Protein AF-A0A2S9XU46-F1 (afdb_monomer_lite)

Radius of gyration: 24.72 Å; chains: 1; bounding box: 66×68×88 Å

Foldseek 3Di:
DDDDDDDDDDDDDDDDDDDDDDDDDPDDDFDKDQDDDDDDDDDDDDDPDFFRIWTDDPQEIETEGPDDPVLFQPVLVVLLVVLLVVLLVVQVHDRHYAYEYEYLALPRPPNPDDSPDQWDDDPRYTYHLKTPQQLRSNLRNNDDAFELLLNLLRSLLRGPLVVFDFADDALQVQLVCCQVPVHGDPNRSNVSVLVNQCCCQPPNPVLSVQNGNFDSNHQVSVQVSCCVSPVDGSVRVRVVSVVPDRPTSNFAADDCQLVPVPQEDADQKDKWWFASVDPQWGISRQQKIKHKDKYWDAAWFFWWKQWDKPDKAAQKKKKKFFSDHDRRTGPDIAMDTGMNDPVRRGPRRDGGDDTGMIMIMIMGNHCVPPDNTIMTMIGTDGDD

pLDDT: mean 73.8, std 20.38, range [23.34, 98.06]

Structure (mmCIF, N/CA/C/O backbone):
data_AF-A0A2S9XU46-F1
#
_entry.id   AF-A0A2S9XU46-F1
#
loop_
_atom_site.group_PDB
_atom_site.id
_atom_site.type_symbol
_atom_site.label_atom_id
_atom_site.label_alt_id
_atom_site.label_comp_id
_atom_site.label_asym_id
_atom_site.label_entity_id
_atom_site.label_seq_id
_atom_site.pdbx_PDB_ins_code
_atom_site.Cartn_x
_atom_site.Cartn_y
_atom_site.Cartn_z
_atom_site.occupancy
_atom_site.B_iso_or_equiv
_atom_site.auth_seq_id
_atom_site.auth_comp_id
_atom_site.auth_asym_id
_atom_site.auth_atom_id
_atom_site.pdbx_PDB_model_num
ATOM 1 N N . MET A 1 1 ? -36.834 13.374 -61.419 1.00 36.59 1 MET A N 1
ATOM 2 C CA . MET A 1 1 ? -37.116 14.805 -61.167 1.00 36.59 1 MET A CA 1
ATOM 3 C C . MET A 1 1 ? -36.390 15.146 -59.870 1.00 36.59 1 MET A C 1
ATOM 5 O O . MET A 1 1 ? -36.784 14.628 -58.843 1.00 36.59 1 MET A O 1
ATOM 9 N N . ALA A 1 2 ? -35.123 15.558 -59.926 1.00 26.48 2 ALA A N 1
ATOM 10 C CA . ALA A 1 2 ? -34.622 16.916 -60.190 1.00 26.48 2 ALA A CA 1
ATOM 11 C C . ALA A 1 2 ? -34.860 17.885 -59.010 1.00 26.48 2 ALA A C 1
ATOM 13 O O . ALA A 1 2 ? -36.008 18.159 -58.683 1.00 26.48 2 ALA A O 1
ATOM 14 N N . GLY A 1 3 ? -33.764 18.419 -58.442 1.00 25.84 3 GLY A N 1
ATOM 15 C CA . GLY A 1 3 ? -33.739 19.556 -57.503 1.00 25.84 3 GLY A CA 1
ATOM 16 C C . GLY A 1 3 ? -32.794 19.351 -56.304 1.00 25.84 3 GLY A C 1
ATOM 17 O O . GLY A 1 3 ? -33.254 18.960 -55.245 1.00 25.84 3 GLY A O 1
ATOM 18 N N . ASN A 1 4 ? -31.467 19.352 -56.481 1.00 26.59 4 ASN A N 1
ATOM 19 C CA . ASN A 1 4 ? -30.538 20.500 -56.387 1.00 26.59 4 ASN A CA 1
ATOM 20 C C . ASN A 1 4 ? -30.363 21.117 -54.984 1.00 26.59 4 ASN A C 1
ATOM 22 O O . ASN A 1 4 ? -31.161 21.954 -54.578 1.00 26.59 4 ASN A O 1
ATOM 26 N N . LEU A 1 5 ? -29.207 20.860 -54.359 1.00 25.11 5 LEU A N 1
ATOM 27 C CA . LEU A 1 5 ? -28.491 21.841 -53.536 1.00 25.11 5 LEU A CA 1
ATOM 28 C C . LEU A 1 5 ? -26.990 21.769 -53.863 1.00 25.11 5 LEU A C 1
ATOM 30 O O . LEU A 1 5 ? -26.415 20.694 -54.020 1.00 25.11 5 LEU A O 1
ATOM 34 N N . LYS A 1 6 ? -26.413 22.953 -54.086 1.00 27.27 6 LYS A N 1
ATOM 35 C CA . LYS A 1 6 ? -25.076 23.213 -54.633 1.00 27.27 6 LYS A CA 1
ATOM 36 C C . LYS A 1 6 ? -23.974 22.969 -53.598 1.00 27.27 6 LYS A C 1
ATOM 38 O O . LYS A 1 6 ? -24.076 23.435 -52.471 1.00 27.27 6 LYS A O 1
ATOM 43 N N . TYR A 1 7 ? -22.882 22.365 -54.060 1.00 23.91 7 TYR A N 1
ATOM 44 C CA . TYR A 1 7 ? -21.555 22.414 -53.443 1.00 23.91 7 TYR A CA 1
ATOM 45 C C . TYR A 1 7 ? -20.844 23.742 -53.758 1.00 23.91 7 TYR A C 1
ATOM 47 O O . TYR A 1 7 ? -20.928 24.232 -54.887 1.00 23.91 7 TYR A O 1
ATOM 55 N N . GLN A 1 8 ? -20.043 24.243 -52.814 1.00 24.00 8 GLN A N 1
ATOM 56 C CA . GLN A 1 8 ? -18.808 24.976 -53.112 1.00 24.00 8 GLN A CA 1
ATOM 57 C C . GLN A 1 8 ? -17.628 24.278 -52.417 1.00 24.00 8 GLN A C 1
ATOM 59 O O . GLN A 1 8 ? -17.691 23.944 -51.239 1.00 24.00 8 GLN A O 1
ATOM 64 N N . TRP A 1 9 ? -16.596 24.013 -53.219 1.00 24.52 9 TRP A N 1
ATOM 65 C CA . TRP A 1 9 ? -15.329 23.337 -52.919 1.00 24.52 9 TRP A CA 1
ATOM 66 C C . TRP A 1 9 ? -14.316 24.365 -52.386 1.00 24.52 9 TRP A C 1
ATOM 68 O O . TRP A 1 9 ? -14.247 25.457 -52.940 1.00 24.52 9 TRP A O 1
ATOM 78 N N . GLY A 1 10 ? -13.573 24.118 -51.301 1.00 25.59 10 GLY A N 1
ATOM 79 C CA . GLY A 1 10 ? -12.324 23.330 -51.225 1.00 25.59 10 GLY A CA 1
ATOM 80 C C . GLY A 1 10 ? -11.185 24.226 -50.662 1.00 25.59 10 GLY A C 1
ATOM 81 O O . GLY A 1 10 ? -11.444 25.419 -50.509 1.00 25.59 10 GLY A O 1
ATOM 82 N N . PRO A 1 11 ? -9.942 23.746 -50.403 1.00 30.45 11 PRO A N 1
ATOM 83 C CA . PRO A 1 11 ? -9.402 22.426 -50.746 1.00 30.45 11 PRO A CA 1
ATOM 84 C C . PRO A 1 11 ? -8.583 21.691 -49.636 1.00 30.45 11 PRO A C 1
ATOM 86 O O . PRO A 1 11 ? -7.907 22.314 -48.832 1.00 30.45 11 PRO A O 1
ATOM 89 N N . LYS A 1 12 ? -8.616 20.343 -49.713 1.00 26.92 12 LYS A N 1
ATOM 90 C CA . LYS A 1 12 ? -7.489 19.362 -49.726 1.00 26.92 12 LYS A CA 1
ATOM 91 C C . LYS A 1 12 ? -6.469 19.369 -48.561 1.00 26.92 12 LYS A C 1
ATOM 93 O O . LYS A 1 12 ? -5.875 20.392 -48.283 1.00 26.92 12 LYS A O 1
ATOM 98 N N . THR A 1 13 ? -6.115 18.262 -47.900 1.00 28.20 13 THR A N 1
ATOM 99 C CA . THR A 1 13 ? -6.152 16.817 -48.222 1.00 28.20 13 THR A CA 1
ATOM 100 C C . THR A 1 13 ? -5.952 16.014 -46.929 1.00 28.20 13 THR A C 1
ATOM 102 O O . THR A 1 13 ? -4.991 16.268 -46.209 1.00 28.20 13 THR A O 1
ATOM 105 N N . PHE A 1 14 ? -6.798 15.014 -46.678 1.00 27.95 14 PHE A N 1
ATOM 106 C CA . PHE A 1 14 ? -6.642 14.025 -45.608 1.00 27.95 14 PHE A CA 1
ATOM 107 C C . PHE A 1 14 ? -6.916 12.638 -46.220 1.00 27.95 14 PHE A C 1
ATOM 109 O O . PHE A 1 14 ? -7.897 12.489 -46.947 1.00 27.95 14 PHE A O 1
ATOM 116 N N . TRP A 1 15 ? -6.030 11.683 -45.915 1.00 26.28 15 TRP A N 1
ATOM 117 C CA . TRP A 1 15 ? -6.045 10.238 -46.211 1.00 26.28 15 TRP A CA 1
ATOM 118 C C . TRP A 1 15 ? -5.727 9.736 -47.624 1.00 26.28 15 TRP A C 1
ATOM 120 O O . TRP A 1 15 ? -6.532 9.853 -48.540 1.00 26.28 15 TRP A O 1
ATOM 130 N N . GLU A 1 16 ? -4.616 8.997 -47.729 1.00 25.64 16 GLU A N 1
ATOM 131 C CA . GLU A 1 16 ? -4.611 7.680 -48.378 1.00 25.64 16 GLU A CA 1
ATOM 132 C C . GLU A 1 16 ? -3.418 6.817 -47.912 1.00 25.64 16 GLU A C 1
ATOM 134 O O . GLU A 1 16 ? -2.307 7.318 -47.748 1.00 25.64 16 GLU A O 1
ATOM 139 N N . ARG A 1 17 ? -3.681 5.504 -47.781 1.00 27.19 17 ARG A N 1
ATOM 140 C CA . ARG A 1 17 ? -2.883 4.394 -47.199 1.00 27.19 17 ARG A CA 1
ATOM 141 C C . ARG A 1 17 ? -2.917 4.410 -45.669 1.00 27.19 17 ARG A C 1
ATOM 143 O O . ARG A 1 17 ? -2.504 5.375 -45.054 1.00 27.19 17 ARG A O 1
ATOM 150 N N . TRP A 1 18 ? -3.465 3.400 -45.002 1.00 25.92 18 TRP A N 1
ATOM 151 C CA . TRP A 1 18 ? -2.961 2.026 -44.960 1.00 25.92 18 TRP A CA 1
ATOM 152 C C . TRP A 1 18 ? -4.101 1.000 -44.816 1.00 25.92 18 TRP A C 1
ATOM 154 O O . TRP A 1 18 ? -5.039 1.216 -44.055 1.00 25.92 18 TRP A O 1
ATOM 164 N N . ASP A 1 19 ? -3.982 -0.140 -45.504 1.00 26.59 19 ASP A N 1
ATOM 165 C CA . ASP A 1 19 ? -4.809 -1.335 -45.296 1.00 26.59 19 ASP A CA 1
ATOM 166 C C . ASP A 1 19 ? -3.888 -2.536 -44.980 1.00 26.59 19 ASP A C 1
ATOM 168 O O . ASP A 1 19 ? -2.928 -2.791 -45.707 1.00 26.59 19 ASP A O 1
ATOM 172 N N . ARG A 1 20 ? -4.232 -3.242 -43.890 1.00 26.94 20 ARG A N 1
ATOM 173 C CA . ARG A 1 20 ? -3.882 -4.618 -43.451 1.00 26.94 20 ARG A CA 1
ATOM 174 C C . ARG A 1 20 ? -2.413 -5.075 -43.356 1.00 26.94 20 ARG A C 1
ATOM 176 O O . ARG A 1 20 ? -1.808 -5.430 -44.365 1.00 26.94 20 ARG A O 1
ATOM 183 N N . ARG A 1 21 ? -1.992 -5.420 -42.123 1.00 24.91 21 ARG A N 1
ATOM 184 C CA . ARG A 1 21 ? -1.874 -6.817 -41.608 1.00 24.91 21 ARG A CA 1
ATOM 185 C C . ARG A 1 21 ? -1.298 -6.875 -40.172 1.00 24.91 21 ARG A C 1
ATOM 187 O O . ARG A 1 21 ? -0.192 -6.402 -39.980 1.00 24.91 21 ARG A O 1
ATOM 194 N N . LEU A 1 22 ? -2.014 -7.601 -39.289 1.00 25.34 22 LEU A N 1
ATOM 195 C CA . LEU A 1 22 ? -1.540 -8.402 -38.126 1.00 25.34 22 LEU A CA 1
ATOM 196 C C . LEU A 1 22 ? -0.941 -7.628 -36.924 1.00 25.34 22 LEU A C 1
ATOM 198 O O . LEU A 1 22 ? -0.144 -6.734 -37.123 1.00 25.34 22 LEU A O 1
ATOM 202 N N . SER A 1 23 ? -1.161 -7.928 -35.642 1.00 24.69 23 SER A N 1
ATOM 203 C CA . SER A 1 23 ? -2.095 -8.763 -34.869 1.00 24.69 23 SER A CA 1
ATOM 204 C C . SER A 1 23 ? -1.686 -8.610 -33.387 1.00 24.69 23 SER A C 1
ATOM 206 O O . SER A 1 23 ? -0.502 -8.712 -33.102 1.00 24.69 23 SER A O 1
ATOM 208 N N . VAL A 1 24 ? -2.663 -8.452 -32.485 1.00 28.98 24 VAL A N 1
ATOM 209 C CA . VAL A 1 24 ? -2.595 -8.604 -31.009 1.00 28.98 24 VAL A CA 1
ATOM 210 C C . VAL A 1 24 ? -1.695 -7.627 -30.230 1.00 28.98 24 VAL A C 1
ATOM 212 O O . VAL A 1 24 ? -0.491 -7.791 -30.112 1.00 28.98 24 VAL A O 1
ATOM 215 N N . GLY A 1 25 ? -2.364 -6.661 -29.604 1.00 25.33 25 GLY A N 1
ATOM 216 C CA . GLY A 1 25 ? -1.860 -5.770 -28.564 1.00 25.33 25 GLY A CA 1
ATOM 217 C C . GLY A 1 25 ? -2.883 -4.653 -28.406 1.00 25.33 25 GLY A C 1
ATOM 218 O O . GLY A 1 25 ? -2.930 -3.749 -29.236 1.00 25.33 25 GLY A O 1
ATOM 219 N N . ARG A 1 26 ? -3.798 -4.753 -27.434 1.00 28.98 26 ARG A N 1
ATOM 220 C CA . ARG A 1 26 ? -4.737 -3.660 -27.132 1.00 28.98 26 ARG A CA 1
ATOM 221 C C . ARG A 1 26 ? -3.947 -2.528 -26.468 1.00 28.98 26 ARG A C 1
ATOM 223 O O . ARG A 1 26 ? -3.996 -2.394 -25.258 1.00 28.98 26 ARG A O 1
ATOM 230 N N . GLN A 1 27 ? -3.227 -1.727 -27.245 1.00 29.47 27 GLN A N 1
ATOM 231 C CA . GLN A 1 27 ? -2.766 -0.425 -26.774 1.00 29.47 27 GLN A CA 1
ATOM 232 C C . GLN A 1 27 ? -3.988 0.496 -26.727 1.00 29.47 27 GLN A C 1
ATOM 234 O O . GLN A 1 27 ? -4.592 0.794 -27.762 1.00 29.47 27 GLN A O 1
ATOM 239 N N . ARG A 1 28 ? -4.416 0.881 -25.522 1.00 38.69 28 ARG A N 1
ATOM 240 C CA . ARG A 1 28 ? -5.365 1.984 -25.351 1.00 38.69 28 ARG A CA 1
ATOM 241 C C . ARG A 1 28 ? -4.651 3.269 -25.773 1.00 38.69 28 ARG A C 1
ATOM 243 O O . ARG A 1 28 ? -3.524 3.523 -25.364 1.00 38.69 28 ARG A O 1
ATOM 250 N N . LEU A 1 29 ? -5.281 4.040 -26.658 1.00 31.23 29 LEU A N 1
ATOM 251 C CA . LEU A 1 29 ? -4.760 5.334 -27.091 1.00 31.23 29 LEU A CA 1
ATOM 252 C C . LEU A 1 29 ? -4.954 6.331 -25.940 1.00 31.23 29 LEU A C 1
ATOM 254 O O . LEU A 1 29 ? -6.083 6.745 -25.689 1.00 31.23 29 LEU A O 1
ATOM 258 N N . TYR A 1 30 ? -3.874 6.730 -25.272 1.00 37.06 30 TYR A N 1
ATOM 259 C CA . TYR A 1 30 ? -3.886 7.928 -24.437 1.00 37.06 30 TYR A CA 1
ATOM 260 C C . TYR A 1 30 ? -3.894 9.151 -25.359 1.00 37.06 30 TYR A C 1
ATOM 262 O O . TYR A 1 30 ? -3.044 9.284 -26.244 1.00 37.06 30 TYR A O 1
ATOM 270 N N . VAL A 1 31 ? -4.884 10.030 -25.204 1.00 34.72 31 VAL A N 1
ATOM 271 C CA . VAL A 1 31 ? -4.942 11.285 -25.962 1.00 34.72 31 VAL A CA 1
ATOM 272 C C . VAL A 1 31 ? -4.030 12.289 -25.265 1.00 34.72 31 VAL A C 1
ATOM 274 O O . VAL A 1 31 ? -4.375 12.840 -24.226 1.00 34.72 31 VAL A O 1
ATOM 277 N N . ILE A 1 32 ? -2.845 12.514 -25.832 1.00 35.12 32 ILE A N 1
ATOM 278 C CA . ILE A 1 32 ? -1.900 13.519 -25.340 1.00 35.12 32 ILE A CA 1
ATOM 279 C C . ILE A 1 32 ? -2.322 14.884 -25.892 1.00 35.12 32 ILE A C 1
ATOM 281 O O . ILE A 1 32 ? -2.198 15.143 -27.091 1.00 35.12 32 ILE A O 1
ATOM 285 N N . TRP A 1 33 ? -2.789 15.780 -25.024 1.00 30.05 33 TRP A N 1
ATOM 286 C CA . TRP A 1 33 ? -2.950 17.193 -25.370 1.00 30.05 33 TRP A CA 1
ATOM 287 C C . TRP A 1 33 ? -1.675 17.962 -25.023 1.00 30.05 33 TRP A C 1
ATOM 289 O O . TRP A 1 33 ? -1.452 18.332 -23.873 1.00 30.05 33 TRP A O 1
ATOM 299 N N . ILE A 1 34 ? -0.855 18.260 -26.033 1.00 28.84 34 ILE A N 1
ATOM 300 C CA . ILE A 1 34 ? 0.213 19.260 -25.914 1.00 28.84 34 ILE A CA 1
ATOM 301 C C . ILE A 1 34 ? -0.433 20.629 -26.147 1.00 28.84 34 ILE A C 1
ATOM 303 O O . ILE A 1 34 ? -0.681 21.027 -27.287 1.00 28.84 34 ILE A O 1
ATOM 307 N N . SER A 1 35 ? -0.766 21.348 -25.075 1.00 31.25 35 SER A N 1
ATOM 308 C CA . SER A 1 35 ? -1.329 22.695 -25.203 1.00 31.25 35 SER A CA 1
ATOM 309 C C . SER A 1 35 ? -0.225 23.703 -25.518 1.00 31.25 35 SER A C 1
ATOM 311 O O . SER A 1 35 ? 0.507 24.148 -24.640 1.00 31.25 35 SER A O 1
ATOM 313 N N . GLY A 1 36 ? -0.115 24.081 -26.793 1.00 24.11 36 GLY A N 1
ATOM 314 C CA . GLY A 1 36 ? 0.666 25.240 -27.216 1.00 24.11 36 GLY A CA 1
ATOM 315 C C . GLY A 1 36 ? 0.044 26.545 -26.705 1.00 24.11 36 GLY A C 1
ATOM 316 O O . GLY A 1 36 ? -1.149 26.784 -26.888 1.00 24.11 36 GLY A O 1
ATOM 317 N N . CYS A 1 37 ? 0.866 27.387 -26.077 1.00 32.84 37 CYS A N 1
ATOM 318 C CA . CYS A 1 37 ? 0.525 28.718 -25.572 1.00 32.84 37 CYS A CA 1
ATOM 319 C C . CYS A 1 37 ? -0.308 29.559 -26.554 1.00 32.84 37 CYS A C 1
ATOM 321 O O . CYS A 1 37 ? 0.174 29.876 -27.639 1.00 32.84 37 CYS A O 1
ATOM 323 N N . LEU A 1 38 ? -1.479 30.037 -26.119 1.00 26.06 38 LEU A N 1
ATOM 324 C CA . LEU A 1 38 ? -2.138 31.255 -26.612 1.00 26.06 38 LEU A CA 1
ATOM 325 C C . LEU A 1 38 ? -3.045 31.825 -25.502 1.00 26.06 38 LEU A C 1
ATOM 327 O O . LEU A 1 38 ? -3.807 31.104 -24.867 1.00 26.06 38 LEU A O 1
ATOM 331 N N . ALA A 1 39 ? -2.883 33.121 -25.234 1.00 24.69 39 ALA A N 1
ATOM 332 C CA . ALA A 1 39 ? -3.423 33.857 -24.091 1.00 24.69 39 ALA A CA 1
ATOM 333 C C . ALA A 1 39 ? -4.883 34.349 -24.247 1.00 24.69 39 ALA A C 1
ATOM 335 O O . ALA A 1 39 ? -5.395 34.413 -25.364 1.00 24.69 39 ALA A O 1
ATOM 336 N N . CYS A 1 40 ? -5.421 34.818 -23.099 1.00 23.34 40 CYS A N 1
ATOM 337 C CA . CYS A 1 40 ? -6.634 35.624 -22.795 1.00 23.34 40 CYS A CA 1
ATOM 338 C C . CYS A 1 40 ? -7.802 34.821 -22.170 1.00 23.34 40 CYS A C 1
ATOM 340 O O . CYS A 1 40 ? -8.218 33.829 -22.745 1.00 23.34 40 CYS A O 1
ATOM 342 N N . SER A 1 41 ? -8.441 35.187 -21.047 1.00 25.34 41 SER A N 1
ATOM 343 C CA . SER A 1 41 ? -8.260 36.243 -20.031 1.00 25.34 41 SER A CA 1
ATOM 344 C C . SER A 1 41 ? -9.219 35.995 -18.838 1.00 25.34 41 SER A C 1
ATOM 346 O O . SER A 1 41 ? -10.343 35.568 -19.065 1.00 25.34 41 SER A O 1
ATOM 348 N N . GLU A 1 42 ? -8.792 36.367 -17.620 1.00 28.88 42 GLU A N 1
ATOM 349 C CA . GLU A 1 42 ? -9.601 36.798 -16.447 1.00 28.88 42 GLU A CA 1
ATOM 350 C C . GLU A 1 42 ? -10.577 35.812 -15.757 1.00 28.88 42 GLU A C 1
ATOM 352 O O . GLU A 1 42 ? -11.778 35.845 -15.988 1.00 28.88 42 GLU A O 1
ATOM 357 N N . GLN A 1 43 ? -10.095 35.024 -14.784 1.00 29.33 43 GLN A N 1
ATOM 358 C CA . GLN A 1 43 ? -10.114 35.338 -13.335 1.00 29.33 43 GLN A CA 1
ATOM 359 C C . GLN A 1 43 ? -9.744 34.093 -12.491 1.00 29.33 43 GLN A C 1
ATOM 361 O O . GLN A 1 43 ? -10.393 33.059 -12.564 1.00 29.33 43 GLN A O 1
ATOM 366 N N . SER A 1 44 ? -8.685 34.267 -11.689 1.00 34.00 44 SER A N 1
ATOM 367 C CA . SER A 1 44 ? -8.225 33.493 -10.517 1.00 34.00 44 SER A CA 1
ATOM 368 C C . SER A 1 44 ? -8.000 31.975 -10.629 1.00 34.00 44 SER A C 1
ATOM 370 O O . SER A 1 44 ? -8.858 31.194 -10.246 1.00 34.00 44 SER A O 1
ATOM 372 N N . GLU A 1 45 ? -6.775 31.587 -10.995 1.00 34.31 45 GLU A N 1
ATOM 373 C CA . GLU A 1 45 ? -5.987 30.515 -10.352 1.00 34.31 45 GLU A CA 1
ATOM 374 C C . GLU A 1 45 ? -4.536 30.673 -10.856 1.00 34.31 45 GLU A C 1
ATOM 376 O O . GLU A 1 45 ? -4.171 30.225 -11.940 1.00 34.31 45 GLU A O 1
ATOM 381 N N . ALA A 1 46 ? -3.701 31.414 -10.123 1.00 34.12 46 ALA A N 1
ATOM 382 C CA . ALA A 1 46 ? -2.255 31.244 -10.267 1.00 34.12 46 ALA A CA 1
ATOM 383 C C . ALA A 1 46 ? -1.919 29.830 -9.734 1.00 34.12 46 ALA A C 1
ATOM 385 O O . ALA A 1 46 ? -2.432 29.466 -8.684 1.00 34.12 46 ALA A O 1
ATOM 386 N N . GLY A 1 47 ? -1.116 28.987 -10.384 1.00 33.62 47 GLY A N 1
ATOM 387 C CA . GLY A 1 47 ? -0.058 29.315 -11.334 1.00 33.62 47 GLY A CA 1
ATOM 388 C C . GLY A 1 47 ? -0.060 28.478 -12.625 1.00 33.62 47 GLY A C 1
ATOM 389 O O . GLY A 1 47 ? -0.071 27.249 -12.572 1.00 33.62 47 GLY A O 1
ATOM 390 N N . PRO A 1 48 ? 0.047 29.128 -13.796 1.00 50.44 48 PRO A N 1
ATOM 391 C CA . PRO A 1 48 ? 0.401 28.489 -15.053 1.00 50.44 48 PRO A CA 1
ATOM 392 C C . PRO A 1 48 ? 1.927 28.524 -15.225 1.00 50.44 48 PRO A C 1
ATOM 394 O O . PRO A 1 48 ? 2.470 29.583 -15.541 1.00 50.44 48 PRO A O 1
ATOM 397 N N . GLN A 1 49 ? 2.617 27.396 -14.992 1.00 54.03 49 GLN A N 1
ATOM 398 C CA . GLN A 1 49 ? 3.984 27.160 -15.509 1.00 54.03 49 GLN A CA 1
ATOM 399 C C . GLN A 1 49 ? 4.548 25.738 -15.333 1.00 54.03 49 GLN A C 1
ATOM 401 O O . GLN A 1 49 ? 5.598 25.461 -15.895 1.00 54.03 49 GLN A O 1
ATOM 406 N N . CYS A 1 50 ? 3.883 24.840 -14.599 1.00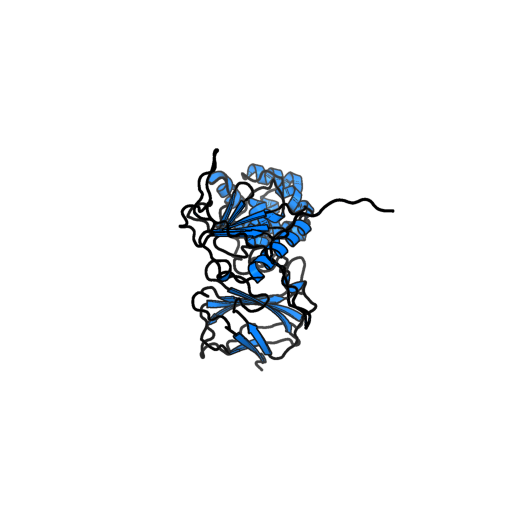 61.59 50 CYS A N 1
ATOM 407 C CA . CYS A 1 50 ? 4.460 23.523 -14.308 1.00 61.59 50 CYS A CA 1
ATOM 408 C C . CYS A 1 50 ? 3.892 22.344 -15.106 1.00 61.59 50 CYS A C 1
ATOM 410 O O . CYS A 1 50 ? 4.564 21.327 -15.184 1.00 61.59 50 CYS A O 1
ATOM 412 N N . ILE A 1 51 ? 2.662 22.414 -15.630 1.00 66.69 51 ILE A N 1
ATOM 413 C CA . ILE A 1 51 ? 2.033 21.249 -16.277 1.00 66.69 51 ILE A CA 1
ATOM 414 C C . ILE A 1 51 ? 2.593 21.103 -17.693 1.00 66.69 51 ILE A C 1
ATOM 416 O O . ILE A 1 51 ? 2.296 21.924 -18.561 1.00 66.69 51 ILE A O 1
ATOM 420 N N . ASN A 1 52 ? 3.366 20.043 -17.913 1.00 73.75 52 ASN A N 1
ATOM 421 C CA . ASN A 1 52 ? 3.944 19.693 -19.208 1.00 73.75 52 ASN A CA 1
ATOM 422 C C . ASN A 1 52 ? 2.928 18.962 -20.091 1.00 73.75 52 ASN A C 1
ATOM 424 O O . ASN A 1 52 ? 2.818 19.240 -21.285 1.00 73.75 52 ASN A O 1
ATOM 428 N N . ALA A 1 53 ? 2.161 18.045 -19.501 1.00 81.38 53 ALA A N 1
ATOM 429 C CA . ALA A 1 53 ? 1.165 17.252 -20.208 1.00 81.38 53 ALA A CA 1
ATOM 430 C C . ALA A 1 53 ? 0.026 16.824 -19.278 1.00 81.38 53 ALA A C 1
ATOM 432 O O . ALA A 1 53 ? 0.197 16.715 -18.062 1.00 81.38 53 ALA A O 1
ATOM 433 N N . ILE A 1 54 ? -1.135 16.558 -19.876 1.00 85.62 54 ILE A N 1
ATOM 434 C CA . ILE A 1 54 ? -2.248 15.872 -19.223 1.00 85.62 54 ILE A CA 1
ATOM 435 C C . ILE A 1 54 ? -2.510 14.585 -19.999 1.00 85.62 54 ILE A C 1
ATOM 437 O O . ILE A 1 54 ? -2.683 14.625 -21.219 1.00 85.62 54 ILE A O 1
ATOM 441 N N . LEU A 1 55 ? -2.532 13.463 -19.285 1.00 87.00 55 LEU A N 1
ATOM 442 C CA . LEU A 1 55 ? -2.941 12.167 -19.810 1.00 87.00 55 LEU A CA 1
ATOM 443 C C . LEU A 1 55 ? -4.326 11.844 -19.254 1.00 87.00 55 LEU A C 1
ATOM 445 O O . LEU A 1 55 ? -4.504 11.707 -18.042 1.00 87.00 55 LEU A O 1
ATOM 449 N N . GLU A 1 56 ? -5.308 11.757 -20.144 1.00 86.69 56 GLU A N 1
ATOM 450 C CA . GLU A 1 56 ? -6.676 11.379 -19.790 1.00 86.69 56 GLU A CA 1
ATOM 451 C C . GLU A 1 56 ? -6.789 9.854 -19.693 1.00 86.69 56 GLU A C 1
ATOM 453 O O . GLU A 1 56 ? -6.430 9.137 -20.632 1.00 86.69 56 GLU A O 1
ATOM 458 N N . GLY A 1 57 ? -7.284 9.376 -18.554 1.00 83.50 57 GLY A N 1
ATOM 459 C CA . GLY A 1 57 ? -7.623 7.979 -18.301 1.00 83.50 57 GLY A CA 1
ATOM 460 C C . GLY A 1 57 ? -9.132 7.766 -18.142 1.00 83.50 57 GLY A C 1
ATOM 461 O O . GLY A 1 57 ? -9.920 8.711 -18.108 1.00 83.50 57 GLY A O 1
ATOM 462 N N . ASP A 1 58 ? -9.539 6.504 -18.019 1.00 81.00 58 ASP A N 1
ATOM 463 C CA . ASP A 1 58 ? -10.921 6.101 -17.748 1.00 81.00 58 ASP A CA 1
ATOM 464 C C . ASP A 1 58 ? -11.377 6.546 -16.344 1.00 81.00 58 ASP A C 1
ATOM 466 O O . ASP A 1 58 ? -12.553 6.854 -16.144 1.00 81.00 58 ASP A O 1
ATOM 470 N N . GLY A 1 59 ? -10.463 6.555 -15.364 1.00 82.06 59 GLY A N 1
ATOM 471 C CA . GLY A 1 59 ? -10.764 6.909 -13.967 1.00 82.06 59 GLY A CA 1
ATOM 472 C C . GLY A 1 59 ? -9.856 7.979 -13.360 1.00 82.06 59 GLY A C 1
ATOM 473 O O . GLY A 1 59 ? -10.211 8.584 -12.345 1.00 82.06 59 GLY A O 1
ATOM 474 N N . ILE A 1 60 ? -8.697 8.231 -13.972 1.00 89.00 60 ILE A N 1
ATOM 475 C CA . ILE A 1 60 ? -7.686 9.159 -13.460 1.00 89.00 60 ILE A CA 1
ATOM 476 C C . ILE A 1 60 ? -7.208 10.067 -14.590 1.00 89.00 60 ILE A C 1
ATOM 478 O O . ILE A 1 60 ? -6.835 9.600 -15.659 1.00 89.00 60 ILE A O 1
ATOM 482 N N . ASN A 1 61 ? -7.163 11.368 -14.326 1.00 91.38 61 ASN A N 1
ATOM 483 C CA . ASN A 1 61 ? -6.475 12.336 -15.169 1.00 91.38 61 ASN A CA 1
ATOM 484 C C . ASN A 1 61 ? -5.113 12.643 -14.552 1.00 91.38 61 ASN A C 1
ATOM 486 O O . ASN A 1 61 ? -5.046 13.216 -13.458 1.00 91.38 61 ASN A O 1
ATOM 490 N N . PHE A 1 62 ? -4.041 12.282 -15.254 1.00 91.06 62 PHE A N 1
ATOM 491 C CA . PHE A 1 62 ? -2.674 12.487 -14.791 1.00 91.06 62 PHE A CA 1
ATOM 492 C C . PHE A 1 62 ? -2.145 13.821 -15.308 1.00 91.06 62 PHE A C 1
ATOM 494 O O . PHE A 1 62 ? -2.011 14.014 -16.515 1.00 91.06 62 PHE A O 1
ATOM 501 N N . GLY A 1 63 ? -1.842 14.744 -14.402 1.00 90.44 63 GLY A N 1
ATOM 502 C CA . GLY A 1 63 ? -1.064 15.937 -14.714 1.00 90.44 63 GLY A CA 1
ATOM 503 C C . GLY A 1 63 ? 0.412 15.638 -14.503 1.00 90.44 63 GLY A C 1
ATOM 504 O O . GLY A 1 63 ? 0.793 15.243 -13.407 1.00 90.44 63 GLY A O 1
ATOM 505 N N . LEU A 1 64 ? 1.237 15.830 -15.527 1.00 89.25 64 LEU A N 1
ATOM 506 C CA . LEU A 1 64 ? 2.685 15.651 -15.453 1.00 89.25 64 LEU A CA 1
ATOM 507 C C . LEU A 1 64 ? 3.347 17.014 -15.262 1.00 89.25 64 LEU A C 1
ATOM 509 O O . LEU A 1 64 ? 3.225 17.876 -16.136 1.00 89.25 64 LEU A O 1
ATOM 513 N N . LEU A 1 65 ? 4.006 17.230 -14.121 1.00 88.25 65 LEU A N 1
ATOM 514 C CA . LEU A 1 65 ? 4.599 18.514 -13.754 1.00 88.25 65 LEU A CA 1
ATOM 515 C C . LEU A 1 65 ? 6.125 18.418 -13.685 1.00 88.25 65 LEU A C 1
ATOM 517 O O . LEU A 1 65 ? 6.667 17.814 -12.761 1.00 88.25 65 LEU A O 1
ATOM 521 N N . GLY A 1 66 ? 6.809 19.011 -14.668 1.00 81.44 66 GLY A N 1
ATOM 522 C CA . GLY A 1 66 ? 8.262 18.854 -14.837 1.00 81.44 66 GLY A CA 1
ATOM 523 C C . GLY A 1 66 ? 8.685 17.501 -15.425 1.00 81.44 66 GLY A C 1
ATOM 524 O O . GLY A 1 66 ? 9.868 17.221 -15.529 1.00 81.44 66 GLY A O 1
ATOM 525 N N . LEU A 1 67 ? 7.729 16.671 -15.846 1.00 84.06 67 LEU A N 1
ATOM 526 C CA . LEU A 1 67 ? 7.970 15.309 -16.319 1.00 84.06 67 LEU A CA 1
ATOM 527 C C . LEU A 1 67 ? 7.625 15.155 -17.798 1.00 84.06 67 LEU A C 1
ATOM 529 O O . LEU A 1 67 ? 6.627 15.725 -18.255 1.00 84.06 67 LEU A O 1
ATOM 533 N N . ASP A 1 68 ? 8.405 14.341 -18.508 1.00 83.25 68 ASP A N 1
ATOM 534 C CA . ASP A 1 68 ? 8.041 13.819 -19.821 1.00 83.25 68 ASP A CA 1
ATOM 535 C C . ASP A 1 68 ? 7.348 12.452 -19.660 1.00 83.25 68 ASP A C 1
ATOM 537 O O . ASP A 1 68 ? 7.811 11.610 -18.888 1.00 83.25 68 ASP A O 1
ATOM 541 N N . PRO A 1 69 ? 6.236 12.178 -20.375 1.00 83.12 69 PRO A N 1
ATOM 542 C CA . PRO A 1 69 ? 5.544 10.890 -20.277 1.00 83.12 69 PRO A CA 1
ATOM 543 C C . PRO A 1 69 ? 6.441 9.680 -20.570 1.00 83.12 69 PRO A C 1
ATOM 545 O O . PRO A 1 69 ? 6.204 8.605 -20.031 1.00 83.12 69 PRO A O 1
ATOM 548 N N . GLU A 1 70 ? 7.449 9.851 -21.432 1.00 82.81 70 GLU A N 1
ATOM 549 C CA . GLU A 1 70 ? 8.394 8.798 -21.831 1.00 82.81 70 GLU A CA 1
ATOM 550 C C . GLU A 1 70 ? 9.348 8.387 -20.695 1.00 82.81 70 GLU A C 1
ATOM 552 O O . GLU A 1 70 ? 9.918 7.293 -20.733 1.00 82.81 70 GLU A O 1
ATOM 557 N N . ASP A 1 71 ? 9.481 9.222 -19.660 1.00 80.62 71 ASP A N 1
ATOM 558 C CA . ASP A 1 71 ? 10.277 8.918 -18.470 1.00 80.62 71 ASP A CA 1
ATOM 559 C C . ASP A 1 71 ? 9.525 8.042 -17.465 1.00 80.62 71 ASP A C 1
ATOM 561 O O . ASP A 1 71 ? 10.129 7.557 -16.513 1.00 80.62 71 ASP A O 1
ATOM 565 N N . ILE A 1 72 ? 8.228 7.799 -17.671 1.00 88.12 72 ILE A N 1
ATOM 566 C CA . ILE A 1 72 ? 7.391 6.953 -16.818 1.00 88.12 72 ILE A CA 1
ATOM 567 C C . ILE A 1 72 ? 7.080 5.657 -17.565 1.00 88.12 72 ILE A C 1
ATOM 569 O O . ILE A 1 72 ? 6.692 5.673 -18.734 1.00 88.12 72 ILE A O 1
ATOM 573 N N . CYS A 1 73 ? 7.203 4.509 -16.892 1.00 88.94 73 CYS A N 1
ATOM 574 C CA . CYS A 1 73 ? 6.804 3.250 -17.515 1.00 88.94 73 CYS A CA 1
ATOM 575 C C . CYS A 1 73 ? 5.297 3.263 -17.826 1.00 88.94 73 CYS A C 1
ATOM 577 O O . CYS A 1 73 ? 4.483 3.589 -16.963 1.00 88.94 73 CYS A O 1
ATOM 579 N N . ALA A 1 74 ? 4.902 2.873 -19.042 1.00 87.56 74 ALA A N 1
ATOM 580 C CA . ALA A 1 74 ? 3.506 2.974 -19.482 1.00 87.56 74 ALA A CA 1
ATOM 581 C C . ALA A 1 74 ? 2.531 2.187 -18.582 1.00 87.56 74 ALA A C 1
ATOM 583 O O . ALA A 1 74 ? 1.430 2.664 -18.299 1.00 87.56 74 ALA A O 1
ATOM 584 N N . SER A 1 75 ? 2.952 1.024 -18.065 1.00 88.19 75 SER A N 1
ATOM 585 C CA . SER A 1 75 ? 2.121 0.196 -17.178 1.00 88.19 75 SER A CA 1
ATOM 586 C C . SER A 1 75 ? 1.814 0.871 -15.836 1.00 88.19 75 SER A C 1
ATOM 588 O O . SER A 1 75 ? 0.855 0.484 -15.179 1.00 88.19 75 SER A O 1
ATOM 590 N N . SER A 1 76 ? 2.561 1.907 -15.433 1.00 89.75 76 SER A N 1
ATOM 591 C CA . SER A 1 76 ? 2.303 2.662 -14.199 1.00 89.75 76 SER A CA 1
ATOM 592 C C . SER A 1 76 ? 0.932 3.340 -14.204 1.00 89.75 76 SER A C 1
ATOM 594 O O . SER A 1 76 ? 0.262 3.411 -13.169 1.00 89.75 76 SER A O 1
ATOM 596 N N . PHE A 1 77 ? 0.495 3.833 -15.368 1.00 90.50 77 PHE A N 1
ATOM 597 C CA . PHE A 1 77 ? -0.816 4.461 -15.524 1.00 90.50 77 PHE A CA 1
ATOM 598 C C . PHE A 1 77 ? -1.929 3.416 -15.431 1.00 90.50 77 PHE A C 1
ATOM 600 O O . PHE A 1 77 ? -2.864 3.589 -14.653 1.00 90.50 77 PHE A O 1
ATOM 607 N N . GLU A 1 78 ? -1.790 2.298 -16.151 1.00 87.25 78 GLU A N 1
ATOM 608 C CA . GLU A 1 78 ? -2.747 1.185 -16.113 1.00 87.25 78 GLU A CA 1
ATOM 609 C C . GLU A 1 78 ? -2.871 0.595 -14.699 1.00 87.25 78 GLU A C 1
ATOM 611 O O . GLU A 1 78 ? -3.984 0.388 -14.210 1.00 87.25 78 GLU A O 1
ATOM 616 N N . ALA A 1 79 ? -1.746 0.398 -14.007 1.00 86.50 79 ALA A N 1
ATOM 617 C CA . ALA A 1 79 ? -1.712 -0.072 -12.626 1.00 86.50 79 ALA A CA 1
ATOM 618 C C . ALA A 1 79 ? -2.428 0.897 -11.674 1.00 86.50 79 ALA A C 1
ATOM 620 O O . ALA A 1 79 ? -3.218 0.465 -10.833 1.00 86.50 79 ALA A O 1
ATOM 621 N N . SER A 1 80 ? -2.216 2.208 -11.841 1.00 89.25 80 SER A N 1
ATOM 622 C CA . SER A 1 80 ? -2.884 3.236 -11.033 1.00 89.25 80 SER A CA 1
ATOM 623 C C . SER A 1 80 ? -4.405 3.211 -11.216 1.00 89.25 80 SER A C 1
ATOM 625 O O . SER A 1 80 ? -5.152 3.215 -10.236 1.00 89.25 80 SER A O 1
ATOM 627 N N . GLU A 1 81 ? -4.879 3.147 -12.464 1.00 88.50 81 GLU A N 1
ATOM 628 C CA . GLU A 1 81 ? -6.313 3.065 -12.766 1.00 88.50 81 GLU A CA 1
ATOM 629 C C . GLU A 1 81 ? -6.939 1.785 -12.221 1.00 88.50 81 GLU A C 1
ATOM 631 O O . GLU A 1 81 ? -8.029 1.805 -11.640 1.00 88.50 81 GLU A O 1
ATOM 636 N N . SER A 1 82 ? -6.242 0.665 -12.402 1.00 85.19 82 SER A N 1
ATOM 637 C CA . SER A 1 82 ? -6.708 -0.628 -11.937 1.00 85.19 82 SER A CA 1
ATOM 638 C C . SER A 1 82 ? -6.813 -0.649 -10.412 1.00 85.19 82 SER A C 1
ATOM 640 O O . SER A 1 82 ? -7.828 -1.112 -9.886 1.00 85.19 82 SER A O 1
ATOM 642 N N . HIS A 1 83 ? -5.829 -0.082 -9.702 1.00 86.62 83 HIS A N 1
ATOM 643 C CA . HIS A 1 83 ? -5.843 0.039 -8.243 1.00 86.62 83 HIS A CA 1
ATOM 644 C C . HIS A 1 83 ? -7.031 0.862 -7.749 1.00 86.62 83 HIS A C 1
ATOM 646 O O . HIS A 1 83 ? -7.789 0.395 -6.903 1.00 86.62 83 HIS A O 1
ATOM 652 N N . VAL A 1 84 ? -7.257 2.048 -8.322 1.00 86.38 84 VAL A N 1
ATOM 653 C CA . VAL A 1 84 ? -8.401 2.902 -7.959 1.00 86.38 84 VAL A CA 1
ATOM 654 C C . VAL A 1 84 ? -9.722 2.193 -8.205 1.00 86.38 84 VAL A C 1
ATOM 656 O O . VAL A 1 84 ? -10.593 2.186 -7.339 1.00 86.38 84 VAL A O 1
ATOM 659 N N . LYS A 1 85 ? -9.889 1.575 -9.376 1.00 85.12 85 LYS A N 1
ATOM 660 C CA . LYS A 1 85 ? -11.119 0.855 -9.710 1.00 85.12 85 LYS A CA 1
ATOM 661 C C . LYS A 1 85 ? -11.383 -0.270 -8.717 1.00 85.12 85 LYS A C 1
ATOM 663 O O . LYS A 1 85 ? -12.520 -0.477 -8.292 1.00 85.12 85 LYS A O 1
ATOM 668 N N . TRP A 1 86 ? -10.332 -0.998 -8.363 1.00 83.62 86 TRP A N 1
ATOM 669 C CA . TRP A 1 86 ? -10.408 -2.073 -7.393 1.00 83.62 86 TRP A CA 1
ATOM 670 C C . TRP A 1 86 ? -10.738 -1.550 -5.983 1.00 83.62 86 TRP A C 1
ATOM 672 O O . TRP A 1 86 ? -11.628 -2.099 -5.334 1.00 83.62 86 TRP A O 1
ATOM 682 N N . MET A 1 87 ? -10.133 -0.439 -5.558 1.00 84.94 87 MET A N 1
ATOM 683 C CA . MET A 1 87 ? -10.455 0.262 -4.309 1.00 84.94 87 MET A CA 1
ATOM 684 C C . MET A 1 87 ? -11.915 0.711 -4.248 1.00 84.94 87 MET A C 1
ATOM 686 O O . MET A 1 87 ? -12.617 0.408 -3.284 1.00 84.94 87 MET A O 1
ATOM 690 N N . SER A 1 88 ? -12.407 1.373 -5.296 1.00 85.38 88 SER A N 1
ATOM 691 C CA . SER A 1 88 ? -13.798 1.823 -5.370 1.00 85.38 88 SER A CA 1
ATOM 692 C C . SER A 1 88 ? -14.781 0.659 -5.333 1.00 85.38 88 SER A C 1
ATOM 694 O O . SER A 1 88 ? -15.761 0.701 -4.587 1.00 85.38 88 SER A O 1
ATOM 696 N N . ALA A 1 89 ? -14.480 -0.434 -6.041 1.00 84.12 89 ALA A N 1
ATOM 697 C CA . ALA A 1 89 ? -15.269 -1.658 -5.958 1.00 84.12 89 ALA A CA 1
ATOM 698 C C . ALA A 1 89 ? -15.237 -2.274 -4.548 1.00 84.12 89 ALA A C 1
ATOM 700 O O . ALA A 1 89 ? -16.279 -2.691 -4.043 1.00 84.12 89 ALA A O 1
ATOM 701 N N . ALA A 1 90 ? -14.070 -2.300 -3.896 1.00 81.94 90 ALA A N 1
ATOM 702 C CA . ALA A 1 90 ? -13.919 -2.815 -2.540 1.00 81.94 90 ALA A CA 1
ATOM 703 C C . ALA A 1 90 ? -14.718 -1.996 -1.518 1.00 81.94 90 ALA A C 1
ATOM 705 O O . ALA A 1 90 ? -15.254 -2.582 -0.582 1.00 81.94 90 ALA A O 1
ATOM 706 N N . TRP A 1 91 ? -14.837 -0.681 -1.712 1.00 83.31 91 TRP A N 1
ATOM 707 C CA . TRP A 1 91 ? -15.620 0.208 -0.850 1.00 83.31 91 TRP A CA 1
ATOM 708 C C . TRP A 1 91 ? -17.107 0.290 -1.221 1.00 83.31 91 TRP A C 1
ATOM 710 O O . TRP A 1 91 ? -17.915 0.830 -0.466 1.00 83.31 91 TRP A O 1
ATOM 720 N N . GLY A 1 92 ? -17.490 -0.250 -2.382 1.00 85.06 92 GLY A N 1
ATOM 721 C CA . GLY A 1 92 ? -18.852 -0.158 -2.905 1.00 85.06 92 GLY A CA 1
ATOM 722 C C . GLY A 1 92 ? -19.242 1.257 -3.341 1.00 85.06 92 GLY A C 1
ATOM 723 O O . GLY A 1 92 ? -20.420 1.607 -3.275 1.00 85.06 92 GLY A O 1
ATOM 724 N N . VAL A 1 93 ? -18.270 2.069 -3.765 1.00 82.69 93 VAL A N 1
ATOM 725 C CA . VAL A 1 93 ? -18.489 3.433 -4.266 1.00 82.69 93 VAL A CA 1
ATOM 726 C C . VAL A 1 93 ? -18.228 3.501 -5.767 1.00 82.69 93 VAL A C 1
ATOM 728 O O . VAL A 1 93 ? -17.433 2.740 -6.316 1.00 82.69 93 VAL A O 1
ATOM 731 N N . GLU A 1 94 ? -18.907 4.419 -6.448 1.00 79.44 94 GLU A N 1
ATOM 732 C CA . GLU A 1 94 ? -18.589 4.728 -7.840 1.00 79.44 94 GLU A CA 1
ATOM 733 C C . GLU A 1 94 ? -17.326 5.596 -7.880 1.00 79.44 94 GLU A C 1
ATOM 735 O O . GLU A 1 94 ? -17.234 6.606 -7.175 1.00 79.44 94 GLU A O 1
ATOM 740 N N . SER A 1 95 ? -16.340 5.197 -8.685 1.00 69.12 95 SER A N 1
ATOM 741 C CA . SER A 1 95 ? -15.106 5.964 -8.843 1.00 69.12 95 SER A CA 1
ATOM 742 C C . SER A 1 95 ? -15.427 7.311 -9.487 1.00 69.12 95 SER A C 1
ATOM 744 O O . SER A 1 95 ? -15.864 7.369 -10.638 1.00 69.12 95 SER A O 1
ATOM 746 N N . SER A 1 96 ? -15.204 8.400 -8.756 1.00 69.94 96 SER A N 1
ATOM 747 C CA . SER A 1 96 ? -15.208 9.740 -9.348 1.00 69.94 96 SER A CA 1
ATOM 748 C C . SER A 1 96 ? -13.888 9.983 -10.083 1.00 69.94 96 SER A C 1
ATOM 750 O O . SER A 1 96 ? -12.873 9.430 -9.661 1.00 69.94 96 SER A O 1
ATOM 752 N N . PRO A 1 97 ? -13.857 10.813 -11.142 1.00 77.94 97 PRO A N 1
ATOM 753 C CA . PRO A 1 97 ? -12.609 11.138 -11.824 1.00 77.94 97 PRO A CA 1
ATOM 754 C C . PRO A 1 97 ? -11.589 11.747 -10.857 1.00 77.94 97 PRO A C 1
ATOM 756 O O . PRO A 1 97 ? -11.837 12.804 -10.269 1.00 77.94 97 PRO A O 1
ATOM 759 N N . ILE A 1 98 ? -10.439 11.095 -10.712 1.00 84.81 98 ILE A N 1
ATOM 760 C CA . ILE A 1 98 ? -9.352 11.550 -9.840 1.00 84.81 98 ILE A CA 1
ATOM 761 C C . ILE A 1 98 ? -8.431 12.461 -10.638 1.00 84.81 98 ILE A C 1
ATOM 763 O O . ILE A 1 98 ? -8.083 12.170 -11.781 1.00 84.81 98 ILE A O 1
ATOM 767 N N . ARG A 1 99 ? -7.997 13.564 -10.030 1.00 87.94 99 ARG A N 1
ATOM 768 C CA . ARG A 1 99 ? -6.911 14.387 -10.570 1.00 87.94 99 ARG A CA 1
ATOM 769 C C . ARG A 1 99 ? -5.626 14.004 -9.860 1.00 87.94 99 ARG A C 1
ATOM 771 O O . ARG A 1 99 ? -5.506 14.259 -8.665 1.00 87.94 99 ARG A O 1
ATOM 778 N N . TYR A 1 100 ? -4.690 13.411 -10.587 1.00 90.38 100 TYR A N 1
ATOM 779 C CA . TYR A 1 100 ? -3.421 12.965 -10.034 1.00 90.38 100 TYR A CA 1
ATOM 780 C C . TYR A 1 100 ? -2.276 13.782 -10.634 1.00 90.38 100 TYR A C 1
ATOM 782 O O . TYR A 1 100 ? -1.932 13.639 -11.802 1.00 90.38 100 TYR A O 1
ATOM 790 N N . ALA A 1 101 ? -1.724 14.692 -9.842 1.00 89.94 101 ALA A N 1
ATOM 791 C CA . ALA A 1 101 ? -0.575 15.509 -10.182 1.00 89.94 101 ALA A CA 1
ATOM 792 C C . ALA A 1 101 ? 0.724 14.778 -9.802 1.00 89.94 101 ALA A C 1
ATOM 794 O O . ALA A 1 101 ? 0.967 14.476 -8.633 1.00 89.94 101 ALA A O 1
ATOM 795 N N . LEU A 1 102 ? 1.555 14.502 -10.802 1.00 90.19 102 LEU A N 1
ATOM 796 C CA . LEU A 1 102 ? 2.864 13.879 -10.654 1.00 90.19 102 LEU A CA 1
ATOM 797 C C . LEU A 1 102 ? 3.953 14.935 -10.781 1.00 90.19 102 LEU A C 1
ATOM 799 O O . LEU A 1 102 ? 3.957 15.707 -11.739 1.00 90.19 102 LEU A O 1
ATOM 803 N N . TYR A 1 103 ? 4.879 14.939 -9.834 1.00 88.25 103 TYR A N 1
ATOM 804 C CA . TYR A 1 103 ? 5.947 15.926 -9.732 1.00 88.25 103 TYR A CA 1
ATOM 805 C C . TYR A 1 103 ? 7.304 15.241 -9.819 1.00 88.25 103 TYR A C 1
ATOM 807 O O . TYR A 1 103 ? 7.495 14.195 -9.201 1.00 88.25 103 TYR A O 1
ATOM 815 N N . GLU A 1 104 ? 8.265 15.843 -10.524 1.00 84.50 104 GLU A N 1
ATOM 816 C CA . GLU A 1 104 ? 9.644 15.324 -10.544 1.00 84.50 104 GLU A CA 1
ATOM 817 C C . GLU A 1 104 ? 10.276 15.298 -9.145 1.00 84.50 104 GLU A C 1
ATOM 819 O O . GLU A 1 104 ? 11.072 14.415 -8.830 1.00 84.50 104 GLU A O 1
ATOM 824 N N . SER A 1 105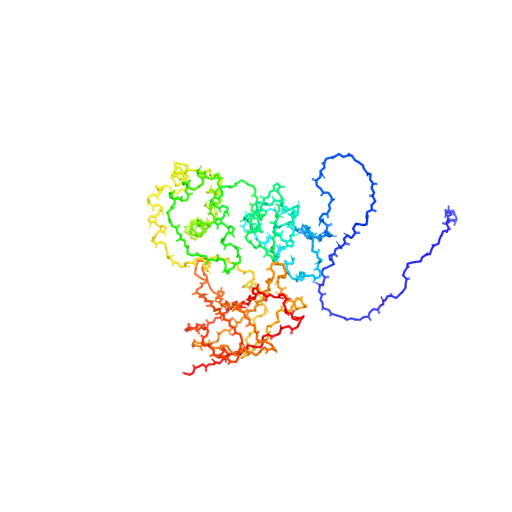 ? 9.931 16.281 -8.310 1.00 83.69 105 SER A N 1
ATOM 825 C CA . SER A 1 105 ? 10.505 16.478 -6.986 1.00 83.69 105 SER A CA 1
ATOM 826 C C . SER A 1 105 ? 9.598 17.335 -6.103 1.00 83.69 105 SER A C 1
ATOM 828 O O . SER A 1 105 ? 8.734 18.075 -6.583 1.00 83.69 105 SER A O 1
ATOM 830 N N . HIS A 1 106 ? 9.840 17.258 -4.796 1.00 83.00 106 HIS A N 1
ATOM 831 C CA . HIS A 1 106 ? 9.218 18.112 -3.782 1.00 83.00 106 HIS A CA 1
ATOM 832 C C . HIS A 1 106 ? 9.674 19.583 -3.861 1.00 83.00 106 HIS A C 1
ATOM 834 O O . HIS A 1 106 ? 8.993 20.458 -3.336 1.00 83.00 106 HIS A O 1
ATOM 840 N N . ASP A 1 107 ? 10.780 19.867 -4.560 1.00 82.25 107 ASP A N 1
ATOM 841 C CA . ASP A 1 107 ? 11.310 21.224 -4.764 1.00 82.25 107 ASP A CA 1
ATOM 842 C C . ASP A 1 107 ? 10.625 21.964 -5.930 1.00 82.25 107 ASP A C 1
ATOM 844 O O . ASP A 1 107 ? 10.905 23.139 -6.193 1.00 82.25 107 ASP A O 1
ATOM 848 N N . ALA A 1 108 ? 9.717 21.298 -6.652 1.00 80.25 108 ALA A N 1
ATOM 849 C CA . ALA A 1 108 ? 8.940 21.930 -7.707 1.00 80.25 108 ALA A CA 1
ATOM 850 C C . ALA A 1 108 ? 8.132 23.109 -7.133 1.00 80.25 108 ALA A C 1
ATOM 852 O O . ALA A 1 108 ? 7.346 22.946 -6.206 1.00 80.25 108 ALA A O 1
ATOM 853 N N . GLY A 1 109 ? 8.243 24.304 -7.725 1.00 75.88 109 GLY A N 1
ATOM 854 C CA . GLY A 1 109 ? 7.600 25.529 -7.204 1.00 75.88 109 GLY A CA 1
ATOM 855 C C . GLY A 1 109 ? 6.060 25.527 -7.175 1.00 75.88 109 GLY A C 1
ATOM 856 O O . GLY A 1 109 ? 5.443 26.504 -6.762 1.00 75.88 109 GLY A O 1
ATOM 857 N N . CYS A 1 110 ? 5.439 24.448 -7.641 1.00 81.50 110 CYS A N 1
ATOM 858 C CA . CYS A 1 110 ? 4.003 24.179 -7.666 1.00 81.50 110 CYS A CA 1
ATOM 859 C C . CYS A 1 110 ? 3.633 22.909 -6.880 1.00 81.50 110 CYS A C 1
ATOM 861 O O . CYS A 1 110 ? 2.512 22.410 -7.029 1.00 81.50 110 CYS A O 1
ATOM 863 N N . TRP A 1 111 ? 4.572 22.364 -6.099 1.00 84.38 111 TRP A N 1
ATOM 864 C CA . TRP A 1 111 ? 4.331 21.286 -5.149 1.00 84.38 111 TRP A CA 1
ATOM 865 C C . TRP A 1 111 ? 3.195 21.698 -4.214 1.00 84.38 111 TRP A C 1
ATOM 867 O O . TRP A 1 111 ? 3.234 22.760 -3.594 1.00 84.38 111 TRP A O 1
ATOM 877 N N . ILE A 1 112 ? 2.132 20.894 -4.191 1.00 83.06 112 ILE A N 1
ATOM 878 C CA . ILE A 1 112 ? 0.926 21.211 -3.413 1.00 83.06 112 ILE A CA 1
ATOM 879 C C . ILE A 1 112 ? 1.007 20.693 -1.980 1.00 83.06 112 ILE A C 1
ATOM 881 O O . ILE A 1 112 ? 0.260 21.162 -1.125 1.00 83.06 112 ILE A O 1
ATOM 885 N N . CYS A 1 113 ? 1.883 19.725 -1.715 1.00 84.25 113 CYS A N 1
ATOM 886 C CA . CYS A 1 113 ? 2.012 19.137 -0.392 1.00 84.25 113 CYS A CA 1
ATOM 887 C C . CYS A 1 113 ? 3.023 19.911 0.456 1.00 84.25 113 CYS A C 1
ATOM 889 O O . CYS A 1 113 ? 3.704 20.815 -0.017 1.00 84.25 113 CYS A O 1
ATOM 891 N N . SER A 1 114 ? 3.138 19.561 1.737 1.00 79.25 114 SER A N 1
ATOM 892 C CA . SER A 1 114 ? 4.216 20.109 2.562 1.00 79.25 114 SER A CA 1
ATOM 893 C C . SER A 1 114 ? 5.580 19.592 2.098 1.00 79.25 114 SER A C 1
ATOM 895 O O . SER A 1 114 ? 5.691 18.441 1.682 1.00 79.25 114 SER A O 1
ATOM 897 N N . ASP A 1 115 ? 6.631 20.389 2.275 1.00 74.31 115 ASP A N 1
ATOM 898 C CA . ASP A 1 115 ? 8.007 20.068 1.851 1.00 74.31 115 ASP A CA 1
ATOM 899 C C . ASP A 1 115 ? 8.592 18.792 2.491 1.00 74.31 115 ASP A C 1
ATOM 901 O O . ASP A 1 115 ? 9.646 18.308 2.088 1.00 74.31 115 ASP A O 1
ATOM 905 N N . THR A 1 116 ? 7.934 18.256 3.522 1.00 68.88 116 THR A N 1
ATOM 906 C CA . THR A 1 116 ? 8.371 17.086 4.296 1.00 68.88 116 THR A CA 1
ATOM 907 C C . THR A 1 116 ? 7.641 15.788 3.953 1.00 68.88 116 THR A C 1
ATOM 909 O O . THR A 1 116 ? 7.913 14.771 4.591 1.00 68.88 116 THR A O 1
ATOM 912 N N . VAL A 1 117 ? 6.712 15.796 2.992 1.00 73.81 117 VAL A N 1
ATOM 913 C CA . VAL A 1 117 ? 5.973 14.593 2.571 1.00 73.81 117 VAL A CA 1
ATOM 914 C C . VAL A 1 117 ? 6.232 14.294 1.099 1.00 73.81 117 VAL A C 1
ATOM 916 O O . VAL A 1 117 ? 6.447 15.209 0.313 1.00 73.81 117 VAL A O 1
ATOM 919 N N . SER A 1 118 ? 6.206 13.016 0.720 1.00 74.12 118 SER A N 1
ATOM 920 C CA . SER A 1 118 ? 6.364 12.558 -0.670 1.00 74.12 118 SER A CA 1
ATOM 921 C C . SER A 1 118 ? 5.056 12.586 -1.468 1.00 74.12 118 SER A C 1
ATOM 923 O O . SER A 1 118 ? 5.069 12.404 -2.691 1.00 74.12 118 SER A O 1
ATOM 925 N N . ALA A 1 119 ? 3.924 12.793 -0.788 1.00 85.00 119 ALA A N 1
ATOM 926 C CA . ALA A 1 119 ? 2.610 12.936 -1.391 1.00 85.00 119 ALA A CA 1
ATOM 927 C C . ALA A 1 119 ? 1.551 13.484 -0.423 1.00 85.00 119 ALA A C 1
ATOM 929 O O . ALA A 1 119 ? 1.794 13.611 0.779 1.00 85.00 119 ALA A O 1
ATOM 930 N N . CYS A 1 120 ? 0.388 13.834 -0.972 1.00 82.44 120 CYS A N 1
ATOM 931 C CA . CYS A 1 120 ? -0.797 14.248 -0.228 1.00 82.44 120 CYS A CA 1
ATOM 932 C C . CYS A 1 120 ? -2.058 14.236 -1.108 1.00 82.44 120 CYS A C 1
ATOM 934 O O . CYS A 1 120 ? -1.981 14.365 -2.334 1.00 82.44 120 CYS A O 1
ATOM 936 N N . GLY A 1 121 ? -3.227 14.217 -0.464 1.00 79.38 121 GLY A N 1
ATOM 937 C CA . GLY A 1 121 ? -4.510 14.583 -1.066 1.00 79.38 121 GLY A CA 1
ATOM 938 C C . GLY A 1 121 ? -4.998 15.954 -0.585 1.00 79.38 121 GLY A C 1
ATOM 939 O O . GLY A 1 121 ? -5.156 16.164 0.616 1.00 79.38 121 GLY A O 1
ATOM 940 N N . ILE A 1 122 ? -5.260 16.892 -1.501 1.00 71.81 122 ILE A N 1
ATOM 941 C CA . ILE A 1 122 ? -5.797 18.234 -1.201 1.00 71.81 122 ILE A CA 1
ATOM 942 C C . ILE A 1 122 ? -6.880 18.587 -2.225 1.00 71.81 122 ILE A C 1
ATOM 944 O O . ILE A 1 122 ? -6.658 18.478 -3.429 1.00 71.81 122 ILE A O 1
ATOM 948 N N . ASP A 1 123 ? -8.059 19.015 -1.762 1.00 68.06 123 ASP A N 1
ATOM 949 C CA . ASP A 1 123 ? -9.169 19.505 -2.600 1.00 68.06 123 ASP A CA 1
ATOM 950 C C . ASP A 1 123 ? -9.535 18.583 -3.785 1.00 68.06 123 ASP A C 1
ATOM 952 O O . ASP A 1 123 ? -9.779 19.027 -4.912 1.00 68.06 123 ASP A O 1
ATOM 956 N N . GLY A 1 124 ? -9.549 17.266 -3.545 1.00 67.38 124 GLY A N 1
ATOM 957 C CA . GLY A 1 124 ? -9.857 16.259 -4.569 1.00 67.38 124 GLY A CA 1
ATOM 958 C C . GLY A 1 124 ? -8.751 16.057 -5.613 1.00 67.38 124 GLY A C 1
ATOM 959 O O . GLY A 1 124 ? -9.008 15.507 -6.687 1.00 67.38 124 GLY A O 1
ATOM 960 N N . ARG A 1 125 ? -7.529 16.514 -5.322 1.00 79.00 125 ARG A N 1
ATOM 961 C CA . ARG A 1 125 ? -6.319 16.297 -6.121 1.00 79.00 125 ARG A CA 1
ATOM 962 C C . ARG A 1 125 ? -5.320 15.480 -5.304 1.00 79.00 125 ARG A C 1
ATOM 964 O O . ARG A 1 125 ? -5.077 15.803 -4.146 1.00 79.00 125 ARG A O 1
ATOM 971 N N . LEU A 1 126 ? -4.732 14.456 -5.912 1.00 87.69 126 LEU A N 1
ATOM 972 C CA . LEU A 1 126 ? -3.578 13.744 -5.364 1.00 87.69 126 LEU A CA 1
ATOM 973 C C . LEU A 1 126 ? -2.302 14.367 -5.931 1.00 87.69 126 LEU A C 1
ATOM 975 O O . LEU A 1 126 ? -2.231 14.589 -7.138 1.00 87.69 126 LEU A O 1
ATOM 979 N N . GLY A 1 127 ? -1.310 14.642 -5.093 1.00 88.69 127 GLY A N 1
ATOM 980 C CA . GLY A 1 127 ? 0.030 15.066 -5.501 1.00 88.69 127 GLY A CA 1
ATOM 981 C C . GLY A 1 127 ? 1.059 14.024 -5.084 1.00 88.69 127 GLY A C 1
ATOM 982 O O . GLY A 1 127 ? 1.015 13.590 -3.940 1.00 88.69 127 GLY A O 1
ATOM 983 N N . SER A 1 128 ? 1.970 13.603 -5.968 1.00 90.25 128 SER A N 1
ATOM 984 C CA . SER A 1 128 ? 3.024 12.640 -5.608 1.00 90.25 128 SER A CA 1
ATOM 985 C C . SER A 1 128 ? 4.286 12.760 -6.460 1.00 90.25 128 SER A C 1
ATOM 987 O O . SER A 1 128 ? 4.226 13.157 -7.622 1.00 90.25 128 SER A O 1
ATOM 989 N N . THR A 1 129 ? 5.417 12.350 -5.884 1.00 87.69 129 THR A N 1
ATOM 990 C CA . THR A 1 129 ? 6.694 12.120 -6.580 1.00 87.69 129 THR A CA 1
ATOM 991 C C . THR A 1 129 ? 6.949 10.638 -6.890 1.00 87.69 129 THR A C 1
ATOM 993 O O . THR A 1 129 ? 8.096 10.240 -7.083 1.00 87.69 129 THR A O 1
ATOM 996 N N . LEU A 1 130 ? 5.909 9.798 -6.868 1.00 86.62 130 LEU A N 1
ATOM 997 C CA . LEU A 1 130 ? 5.957 8.356 -7.127 1.00 86.62 130 LEU A CA 1
ATOM 998 C C . LEU A 1 130 ? 4.788 7.955 -8.036 1.00 86.62 130 LEU A C 1
ATOM 1000 O O . LEU A 1 130 ? 3.711 8.553 -7.967 1.00 86.62 130 LEU A O 1
ATOM 1004 N N . ILE A 1 131 ? 4.982 6.936 -8.878 1.00 87.56 131 ILE A N 1
ATOM 1005 C CA . ILE A 1 131 ? 3.897 6.312 -9.648 1.00 87.56 131 ILE A CA 1
ATOM 1006 C C . ILE A 1 131 ? 4.168 4.813 -9.881 1.00 87.56 131 ILE A C 1
ATOM 1008 O O . ILE A 1 131 ? 5.280 4.467 -10.273 1.00 87.56 131 ILE A O 1
ATOM 1012 N N . PRO A 1 132 ? 3.163 3.932 -9.722 1.00 87.88 132 PRO A N 1
ATOM 1013 C CA . PRO A 1 132 ? 1.916 4.181 -8.993 1.00 87.88 132 PRO A CA 1
ATOM 1014 C C . PRO A 1 132 ? 2.215 4.423 -7.506 1.00 87.88 132 PRO A C 1
ATOM 1016 O O . PRO A 1 132 ? 2.970 3.670 -6.909 1.00 87.88 132 PRO A O 1
ATOM 1019 N N . HIS A 1 133 ? 1.618 5.447 -6.889 1.00 87.31 133 HIS A N 1
ATOM 1020 C CA . HIS A 1 133 ? 1.696 5.610 -5.434 1.00 87.31 133 HIS A CA 1
ATOM 1021 C C . HIS A 1 133 ? 0.451 4.995 -4.791 1.00 87.31 133 HIS A C 1
ATOM 1023 O O . HIS A 1 133 ? -0.566 5.664 -4.590 1.00 87.31 133 HIS A O 1
ATOM 1029 N N . ARG A 1 134 ? 0.497 3.683 -4.528 1.00 87.12 134 ARG A N 1
ATOM 1030 C CA . ARG A 1 134 ? -0.696 2.913 -4.129 1.00 87.12 134 ARG A CA 1
ATOM 1031 C C . ARG A 1 134 ? -1.316 3.380 -2.811 1.00 87.12 134 ARG A C 1
ATOM 1033 O O . ARG A 1 134 ? -2.539 3.333 -2.683 1.00 87.12 134 ARG A O 1
ATOM 1040 N N . HIS A 1 135 ? -0.511 3.896 -1.876 1.00 87.94 135 HIS A N 1
ATOM 1041 C CA . HIS A 1 135 ? -1.002 4.516 -0.635 1.00 87.94 135 HIS A CA 1
ATOM 1042 C C . HIS A 1 135 ? -1.999 5.641 -0.941 1.00 87.94 135 HIS A C 1
ATOM 1044 O O . HIS A 1 135 ? -3.165 5.584 -0.563 1.00 87.94 135 HIS A O 1
ATOM 1050 N N . GLU A 1 136 ? -1.586 6.619 -1.742 1.00 87.31 136 GLU A N 1
ATOM 1051 C CA . GLU A 1 136 ? -2.407 7.792 -2.065 1.00 87.31 136 GLU A CA 1
ATOM 1052 C C . GLU A 1 136 ? -3.591 7.461 -2.970 1.00 87.31 136 GLU A C 1
ATOM 1054 O O . GLU A 1 136 ? -4.689 7.996 -2.811 1.00 87.31 136 GLU A O 1
ATOM 1059 N N . LEU A 1 137 ? -3.401 6.535 -3.910 1.00 87.50 137 LEU A N 1
ATOM 1060 C CA . LEU A 1 137 ? -4.493 6.052 -4.752 1.00 87.50 137 LEU A CA 1
ATOM 1061 C C . LEU A 1 137 ? -5.594 5.369 -3.922 1.00 87.50 137 LEU A C 1
ATOM 1063 O O . LEU A 1 137 ? -6.769 5.426 -4.294 1.00 87.50 137 LEU A O 1
ATOM 1067 N N . SER A 1 138 ? -5.240 4.767 -2.782 1.00 87.00 138 SER A N 1
ATOM 1068 C CA . SER A 1 138 ? -6.199 4.152 -1.858 1.00 87.00 138 SER A CA 1
ATOM 1069 C C . SER A 1 138 ? -7.085 5.179 -1.149 1.00 87.00 138 SER A C 1
ATOM 1071 O O . SER A 1 138 ? -8.254 4.883 -0.888 1.00 87.00 138 SER A O 1
ATOM 1073 N N . HIS A 1 139 ? -6.584 6.397 -0.907 1.00 85.81 139 HIS A N 1
ATOM 1074 C CA . HIS A 1 139 ? -7.393 7.504 -0.379 1.00 85.81 139 HIS A CA 1
ATOM 1075 C C . HIS A 1 139 ? -8.489 7.911 -1.361 1.00 85.81 139 HIS A C 1
ATOM 1077 O O . HIS A 1 139 ? -9.656 8.059 -0.996 1.00 85.81 139 HIS A O 1
ATOM 1083 N N . ALA A 1 140 ? -8.140 8.034 -2.641 1.00 80.06 140 ALA A N 1
ATOM 1084 C CA . ALA A 1 140 ? -9.075 8.511 -3.652 1.00 80.06 140 ALA A CA 1
ATOM 1085 C C . ALA A 1 140 ? -10.181 7.501 -4.006 1.00 80.06 140 ALA A C 1
ATOM 1087 O O . ALA A 1 140 ? -11.267 7.892 -4.436 1.00 80.06 140 ALA A O 1
ATOM 1088 N N . GLY A 1 141 ? -9.939 6.205 -3.794 1.00 68.50 141 GLY A N 1
ATOM 1089 C CA . GLY A 1 141 ? -10.885 5.151 -4.147 1.00 68.50 141 GLY A CA 1
ATOM 1090 C C . GLY A 1 141 ? -12.090 4.997 -3.213 1.00 68.50 141 GLY A C 1
ATOM 1091 O O . GLY A 1 141 ? -13.042 4.333 -3.612 1.00 68.50 141 GLY A O 1
ATOM 1092 N N . ARG A 1 142 ? -12.097 5.581 -2.005 1.00 65.62 142 ARG A N 1
ATOM 1093 C CA . ARG A 1 142 ? -13.041 5.186 -0.934 1.00 65.62 142 ARG A CA 1
ATOM 1094 C C . ARG A 1 142 ? -14.144 6.205 -0.579 1.00 65.62 142 ARG A C 1
ATOM 1096 O O . ARG A 1 142 ? -14.975 5.950 0.288 1.00 65.62 142 ARG A O 1
ATOM 1103 N N . GLY A 1 143 ? -14.212 7.340 -1.272 1.00 62.31 143 GLY A N 1
ATOM 1104 C CA . GLY A 1 143 ? -15.240 8.367 -1.038 1.00 62.31 143 GLY A CA 1
ATOM 1105 C C . GLY A 1 143 ? -15.028 9.210 0.239 1.00 62.31 143 GLY A C 1
ATOM 1106 O O . GLY A 1 143 ? -14.100 8.960 1.003 1.00 62.31 143 GLY A O 1
ATOM 1107 N N . PRO A 1 144 ? -15.848 10.258 0.458 1.00 63.75 144 PRO A N 1
ATOM 1108 C CA . PRO A 1 144 ? -15.584 11.282 1.473 1.00 63.75 144 PRO A CA 1
ATOM 1109 C C . PRO A 1 144 ? -15.999 10.879 2.899 1.00 63.75 144 PRO A C 1
ATOM 1111 O O . PRO A 1 144 ? -16.935 10.106 3.090 1.00 63.75 144 PRO A O 1
ATOM 1114 N N . ASN A 1 145 ? -15.391 11.554 3.884 1.00 73.94 145 ASN A N 1
ATOM 1115 C CA . ASN A 1 145 ? -15.705 11.549 5.324 1.00 73.94 145 ASN A CA 1
ATOM 1116 C C . ASN A 1 145 ? -15.228 10.330 6.099 1.00 73.94 145 ASN A C 1
ATOM 1118 O O . ASN A 1 145 ? -16.013 9.465 6.496 1.00 73.94 145 ASN A O 1
ATOM 1122 N N . CYS A 1 146 ? -13.942 10.341 6.415 1.00 86.00 146 CYS A N 1
ATOM 1123 C CA . CYS A 1 146 ? -13.415 9.400 7.363 1.00 86.00 146 CYS A CA 1
ATOM 1124 C C . CYS A 1 146 ? -12.432 10.014 8.335 1.00 86.00 146 CYS A C 1
ATOM 1126 O O . CYS A 1 146 ? -11.733 10.969 8.005 1.00 86.00 146 CYS A O 1
ATOM 1128 N N . SER A 1 147 ? -12.326 9.409 9.508 1.00 88.50 147 SER A N 1
ATOM 1129 C CA . SER A 1 147 ? -11.229 9.697 10.414 1.00 88.50 147 SER A CA 1
ATOM 1130 C C . SER A 1 147 ? -9.879 9.352 9.784 1.00 88.50 147 SER A C 1
ATOM 1132 O O . SER A 1 147 ? -9.704 8.284 9.191 1.00 88.50 147 SER A O 1
ATOM 1134 N N . SER A 1 148 ? -8.906 10.239 9.995 1.00 87.31 148 SER A N 1
ATOM 1135 C CA . SER A 1 148 ? -7.520 10.071 9.544 1.00 87.31 148 SER A CA 1
ATOM 1136 C C . SER A 1 148 ? -6.905 8.756 10.030 1.00 87.31 148 SER A C 1
ATOM 1138 O O . SER A 1 148 ? -6.142 8.129 9.308 1.00 87.31 148 SER A O 1
ATOM 1140 N N . PHE A 1 149 ? -7.281 8.284 11.222 1.00 91.38 149 PHE A N 1
ATOM 1141 C CA . PHE A 1 149 ? -6.793 7.009 11.739 1.00 91.38 149 PHE A CA 1
ATOM 1142 C C . PHE A 1 149 ? -7.230 5.815 10.876 1.00 91.38 149 PHE A C 1
ATOM 1144 O O . PHE A 1 149 ? -6.396 5.016 10.463 1.00 91.38 149 PHE A O 1
ATOM 1151 N N . ILE A 1 150 ? -8.522 5.692 10.552 1.00 92.62 150 ILE A N 1
ATOM 1152 C CA . ILE A 1 150 ? -9.009 4.596 9.696 1.00 92.62 150 ILE A CA 1
ATOM 1153 C C . ILE A 1 150 ? -8.579 4.802 8.239 1.00 92.62 150 ILE A C 1
ATOM 1155 O O . ILE A 1 150 ? -8.313 3.829 7.540 1.00 92.62 150 ILE A O 1
ATOM 1159 N N . GLU A 1 151 ? -8.496 6.055 7.791 1.00 90.25 151 GLU A N 1
ATOM 1160 C CA . GLU A 1 151 ? -8.013 6.438 6.463 1.00 90.25 151 GLU A CA 1
ATOM 1161 C C . GLU A 1 151 ? -6.595 5.968 6.186 1.00 90.25 151 GLU A C 1
ATOM 1163 O O . GLU A 1 151 ? -6.375 5.182 5.269 1.00 90.25 151 GLU A O 1
ATOM 1168 N N . GLU A 1 152 ? -5.644 6.400 7.007 1.00 89.19 152 GLU A N 1
ATOM 1169 C CA . GLU A 1 152 ? -4.243 6.045 6.833 1.00 89.19 152 GLU A CA 1
ATOM 1170 C C . GLU A 1 152 ? -4.031 4.556 7.087 1.00 89.19 152 GLU A C 1
ATOM 1172 O O . GLU A 1 152 ? -3.257 3.918 6.381 1.00 89.19 152 GLU A O 1
ATOM 1177 N N . GLY A 1 153 ? -4.777 3.955 8.021 1.00 89.50 153 GLY A N 1
ATOM 1178 C CA . GLY A 1 153 ? -4.758 2.507 8.203 1.00 89.50 153 GLY A CA 1
ATOM 1179 C C . GLY A 1 153 ? -5.207 1.746 6.956 1.00 89.50 153 GLY A C 1
ATOM 1180 O O . GLY A 1 153 ? -4.589 0.749 6.594 1.00 89.50 153 GLY A O 1
ATOM 1181 N N . TRP A 1 154 ? -6.249 2.224 6.270 1.00 88.00 154 TRP A N 1
ATOM 1182 C CA . TRP A 1 154 ? -6.712 1.655 5.007 1.00 88.00 154 TRP A CA 1
ATOM 1183 C C . TRP A 1 154 ? -5.693 1.873 3.887 1.00 88.00 154 TRP A C 1
ATOM 1185 O O . TRP A 1 154 ? -5.327 0.918 3.213 1.00 88.00 154 TRP A O 1
ATOM 1195 N N . ALA A 1 155 ? -5.190 3.092 3.708 1.00 87.56 155 ALA A N 1
ATOM 1196 C CA . ALA A 1 155 ? -4.223 3.392 2.659 1.00 87.56 155 ALA A CA 1
ATOM 1197 C C . ALA A 1 155 ? -2.908 2.626 2.819 1.00 87.56 155 ALA A C 1
ATOM 1199 O O . ALA A 1 155 ? -2.418 2.064 1.844 1.00 87.56 155 ALA A O 1
ATOM 1200 N N . THR A 1 156 ? -2.406 2.506 4.050 1.00 86.19 156 THR A N 1
ATOM 1201 C CA . THR A 1 156 ? -1.194 1.726 4.341 1.00 86.19 156 THR A CA 1
ATOM 1202 C C . THR A 1 156 ? -1.446 0.227 4.153 1.00 86.19 156 THR A C 1
ATOM 1204 O O . THR A 1 156 ? -0.559 -0.503 3.728 1.00 86.19 156 THR A O 1
ATOM 1207 N N . LEU A 1 157 ? -2.668 -0.259 4.416 1.00 83.00 157 LEU A N 1
ATOM 1208 C CA . LEU A 1 157 ? -3.030 -1.659 4.170 1.00 83.00 157 LEU A CA 1
ATOM 1209 C C . LEU A 1 157 ? -2.896 -2.054 2.696 1.00 83.00 157 LEU A C 1
ATOM 1211 O O . LEU A 1 157 ? -2.486 -3.175 2.408 1.00 83.00 157 LEU A O 1
ATOM 1215 N N . TYR A 1 158 ? -3.216 -1.134 1.786 1.00 82.19 158 TYR A N 1
ATOM 1216 C CA . TYR A 1 158 ? -3.188 -1.354 0.337 1.00 82.19 158 TYR A CA 1
ATOM 1217 C C . TYR A 1 158 ? -2.109 -0.543 -0.376 1.00 82.19 158 TYR A C 1
ATOM 1219 O O . TYR A 1 158 ? -2.208 -0.311 -1.584 1.00 82.19 158 TYR A O 1
ATOM 1227 N N . SER A 1 159 ? -1.089 -0.100 0.356 1.00 80.44 159 SER A N 1
ATOM 1228 C CA . SER A 1 159 ? 0.072 0.553 -0.228 1.00 80.44 159 SER A CA 1
ATOM 1229 C C . SER A 1 159 ? 0.998 -0.475 -0.883 1.00 80.44 159 SER A C 1
ATOM 1231 O O . SER A 1 159 ? 0.714 -1.677 -0.965 1.00 80.44 159 SER A O 1
ATOM 1233 N N . ASP A 1 160 ? 2.130 -0.004 -1.397 1.00 70.69 160 ASP A N 1
ATOM 1234 C CA . ASP A 1 160 ? 3.140 -0.894 -1.938 1.00 70.69 160 ASP A CA 1
ATOM 1235 C C . ASP A 1 160 ? 3.697 -1.789 -0.825 1.00 70.69 160 ASP A C 1
ATOM 1237 O O . ASP A 1 160 ? 4.200 -1.326 0.196 1.00 70.69 160 ASP A O 1
ATOM 1241 N N . ALA A 1 161 ? 3.679 -3.101 -1.067 1.00 58.59 161 ALA A N 1
ATOM 1242 C CA . ALA A 1 161 ? 4.093 -4.157 -0.136 1.00 58.59 161 ALA A CA 1
ATOM 1243 C C . ALA A 1 161 ? 5.435 -3.948 0.590 1.00 58.59 161 ALA A C 1
ATOM 1245 O O . ALA A 1 161 ? 5.725 -4.601 1.593 1.00 58.59 161 ALA A O 1
ATOM 1246 N N . ASN A 1 162 ? 6.276 -3.075 0.046 1.00 54.06 162 ASN A N 1
ATOM 1247 C CA . ASN A 1 162 ? 7.627 -2.817 0.491 1.00 54.06 162 ASN A CA 1
ATOM 1248 C C . ASN A 1 162 ? 7.744 -1.726 1.564 1.00 54.06 162 ASN A C 1
ATOM 1250 O O . ASN A 1 162 ? 8.853 -1.548 2.068 1.00 54.06 162 ASN A O 1
ATOM 1254 N N . GLU A 1 163 ? 6.650 -1.048 1.916 1.00 59.12 163 GLU A N 1
ATOM 1255 C CA . GLU A 1 163 ? 6.609 0.069 2.881 1.00 59.12 163 GLU A CA 1
ATOM 1256 C C . GLU A 1 163 ? 6.131 -0.343 4.282 1.00 59.12 163 GLU A C 1
ATOM 1258 O O . GLU A 1 163 ? 6.054 0.461 5.207 1.00 59.12 163 GLU A O 1
ATOM 1263 N N . ASN A 1 164 ? 5.859 -1.631 4.451 1.00 64.31 164 ASN A N 1
ATOM 1264 C CA . ASN A 1 164 ? 5.278 -2.208 5.647 1.00 64.31 164 ASN A CA 1
ATOM 1265 C C . ASN A 1 164 ? 6.291 -2.259 6.809 1.00 64.31 164 ASN A C 1
ATOM 1267 O O . ASN A 1 164 ? 7.216 -3.073 6.803 1.00 64.31 164 ASN A O 1
ATOM 1271 N N . ALA A 1 165 ? 6.122 -1.383 7.802 1.00 67.56 165 ALA A N 1
ATOM 1272 C CA . ALA A 1 165 ? 6.954 -1.305 9.008 1.00 67.56 165 ALA A CA 1
ATOM 1273 C C . ALA A 1 165 ? 6.268 -1.953 10.221 1.00 67.56 165 ALA A C 1
ATOM 1275 O O . ALA A 1 165 ? 5.060 -2.135 10.230 1.00 67.56 165 ALA A O 1
ATOM 1276 N N . GLU A 1 166 ? 7.008 -2.295 11.274 1.00 74.69 166 GLU A N 1
ATOM 1277 C CA . GLU A 1 166 ? 6.389 -2.781 12.514 1.00 74.69 166 GLU A CA 1
ATOM 1278 C C . GLU A 1 166 ? 5.562 -1.679 13.200 1.00 74.69 166 GLU A C 1
ATOM 1280 O O . GLU A 1 166 ? 5.951 -0.510 13.229 1.00 74.69 166 GLU A O 1
ATOM 1285 N N . SER A 1 167 ? 4.415 -2.052 13.780 1.00 77.38 167 SER A N 1
ATOM 1286 C CA . SER A 1 167 ? 3.602 -1.135 14.586 1.00 77.38 167 SER A CA 1
ATOM 1287 C C . SER A 1 167 ? 4.324 -0.737 15.866 1.00 77.38 167 SER A C 1
ATOM 1289 O O . SER A 1 167 ? 4.771 -1.608 16.612 1.00 77.38 167 SER A O 1
ATOM 1291 N N . VAL A 1 168 ? 4.354 0.562 16.157 1.00 80.19 168 VAL A N 1
ATOM 1292 C CA . VAL A 1 168 ? 4.889 1.125 17.402 1.00 80.19 168 VAL A CA 1
ATOM 1293 C C . VAL A 1 168 ? 3.802 1.866 18.182 1.00 80.19 168 VAL A C 1
ATOM 1295 O O . VAL A 1 168 ? 2.852 2.385 17.596 1.00 80.19 168 VAL A O 1
ATOM 1298 N N . GLY A 1 169 ? 3.973 1.938 19.505 1.00 87.62 169 GLY A N 1
ATOM 1299 C CA . GLY A 1 169 ? 3.071 2.653 20.413 1.00 87.62 169 GLY A CA 1
ATOM 1300 C C . GLY A 1 169 ? 1.730 1.957 20.662 1.00 87.62 169 GLY A C 1
ATOM 1301 O O . GLY A 1 169 ? 1.515 0.807 20.280 1.00 87.62 169 GLY A O 1
ATOM 1302 N N . THR A 1 170 ? 0.839 2.669 21.345 1.00 93.06 170 THR A N 1
ATOM 1303 C CA . THR A 1 170 ? -0.521 2.246 21.705 1.00 93.06 170 THR A CA 1
ATOM 1304 C C . THR A 1 170 ? -1.575 3.097 20.998 1.00 93.06 170 THR A C 1
ATOM 1306 O O . THR A 1 170 ? -1.276 4.151 20.433 1.00 93.06 170 THR A O 1
ATOM 1309 N N . LEU A 1 171 ? -2.842 2.680 21.069 1.00 94.00 171 LEU A N 1
ATOM 1310 C CA . LEU A 1 171 ? -3.955 3.482 20.547 1.00 94.00 171 LEU A CA 1
ATOM 1311 C C . LEU A 1 171 ? -4.027 4.876 21.184 1.00 94.00 171 LEU A C 1
ATOM 1313 O O . LEU A 1 171 ? -4.330 5.847 20.495 1.00 94.00 171 LEU A O 1
ATOM 1317 N N . ARG A 1 172 ? -3.696 4.990 22.475 1.00 95.44 172 ARG A N 1
ATOM 1318 C CA . ARG A 1 172 ? -3.662 6.279 23.179 1.00 95.44 172 ARG A CA 1
ATOM 1319 C C . ARG A 1 172 ? -2.557 7.182 22.650 1.00 95.44 172 ARG A C 1
ATOM 1321 O O . ARG A 1 172 ? -2.814 8.354 22.404 1.00 95.44 172 ARG A O 1
ATOM 1328 N N . ASP A 1 173 ? -1.372 6.630 22.393 1.00 94.50 173 ASP A N 1
ATOM 1329 C CA . ASP A 1 173 ? -0.258 7.392 21.816 1.00 94.50 173 ASP A CA 1
ATOM 1330 C C . ASP A 1 173 ? -0.625 7.955 20.432 1.00 94.50 173 ASP A C 1
ATOM 1332 O O . ASP A 1 173 ? -0.332 9.111 20.123 1.00 94.50 173 ASP A O 1
ATOM 1336 N N . ALA A 1 174 ? -1.333 7.165 19.617 1.00 93.31 174 ALA A N 1
ATOM 1337 C CA . ALA A 1 174 ? -1.821 7.614 18.317 1.00 93.31 174 ALA A CA 1
ATOM 1338 C C . ALA A 1 174 ? -2.897 8.708 18.432 1.00 93.31 174 ALA A C 1
ATOM 1340 O O . ALA A 1 174 ? -2.849 9.684 17.683 1.00 93.31 174 ALA A O 1
ATOM 1341 N N . MET A 1 175 ? -3.847 8.582 19.367 1.00 95.31 175 MET A N 1
ATOM 1342 C CA . MET A 1 175 ? -4.876 9.611 19.579 1.00 95.31 175 MET A CA 1
ATOM 1343 C C . MET A 1 175 ? -4.281 10.918 20.107 1.00 95.31 175 MET A C 1
ATOM 1345 O O . MET A 1 175 ? -4.662 11.987 19.634 1.00 95.31 175 MET A O 1
ATOM 1349 N N . LEU A 1 176 ? -3.307 10.847 21.020 1.00 93.94 176 LEU A N 1
ATOM 1350 C CA . LEU A 1 176 ? -2.557 12.018 21.482 1.00 93.94 176 LEU A CA 1
ATOM 1351 C C . LEU A 1 176 ? -1.855 12.719 20.313 1.00 93.94 176 LEU A C 1
ATOM 1353 O O . LEU A 1 176 ? -1.961 13.934 20.176 1.00 93.94 176 LEU A O 1
ATOM 1357 N N . ALA A 1 177 ? -1.216 11.964 19.416 1.00 90.25 177 ALA A N 1
ATOM 1358 C CA . ALA A 1 177 ? -0.572 12.538 18.237 1.00 90.25 177 ALA A CA 1
ATOM 1359 C C . ALA A 1 177 ? -1.570 13.237 17.296 1.00 90.25 177 ALA A C 1
ATOM 1361 O O . ALA A 1 177 ? -1.270 14.316 16.782 1.00 90.25 177 ALA A O 1
ATOM 1362 N N . ILE A 1 178 ? -2.768 12.672 17.096 1.00 91.31 178 ILE A N 1
ATOM 1363 C CA . ILE A 1 178 ? -3.829 13.336 16.323 1.00 91.31 178 ILE A CA 1
ATOM 1364 C C . ILE A 1 178 ? -4.280 14.619 17.021 1.00 91.31 178 ILE A C 1
ATOM 1366 O O . ILE A 1 178 ? -4.411 15.647 16.361 1.00 91.31 178 ILE A O 1
ATOM 1370 N N . GLN A 1 179 ? -4.476 14.589 18.337 1.00 92.25 179 GLN A N 1
ATOM 1371 C CA . GLN A 1 179 ? -4.906 15.755 19.104 1.00 92.25 179 GLN A CA 1
ATOM 1372 C C . GLN A 1 179 ? -3.869 16.891 19.064 1.00 92.25 179 GLN A C 1
ATOM 1374 O O . GLN A 1 179 ? -4.234 18.059 18.936 1.00 92.25 179 GLN A O 1
ATOM 1379 N N . GLU A 1 180 ? -2.578 16.559 19.144 1.00 92.06 180 GLU A N 1
ATOM 1380 C CA . GLU A 1 180 ? -1.476 17.528 19.130 1.00 92.06 180 GLU A CA 1
ATOM 1381 C C . GLU A 1 180 ? -1.198 18.103 17.735 1.00 92.06 180 GLU A C 1
ATOM 1383 O O . GLU A 1 180 ? -0.863 19.283 17.604 1.00 92.06 180 GLU A O 1
ATOM 1388 N N . HIS A 1 181 ? -1.325 17.287 16.685 1.00 86.31 181 HIS A N 1
ATOM 1389 C CA . HIS A 1 181 ? -0.917 17.660 15.327 1.00 86.31 181 HIS A CA 1
ATOM 1390 C C . HIS A 1 181 ? -2.078 17.885 14.352 1.00 86.31 181 HIS A C 1
ATOM 1392 O O . HIS A 1 181 ? -1.846 18.304 13.218 1.00 86.31 181 HIS A O 1
ATOM 1398 N N . GLY A 1 182 ? -3.314 17.589 14.756 1.00 85.25 182 GLY A N 1
ATOM 1399 C CA . GLY A 1 182 ? -4.503 17.607 13.898 1.00 85.25 182 GLY A CA 1
ATOM 1400 C C . GLY A 1 182 ? -4.540 16.492 12.844 1.00 85.25 182 GLY A C 1
ATOM 1401 O O . GLY A 1 182 ? -5.411 16.504 11.978 1.00 85.25 182 GLY A O 1
ATOM 1402 N N . ARG A 1 183 ? -3.590 15.549 12.877 1.00 85.44 183 ARG A N 1
ATOM 1403 C CA . ARG A 1 183 ? -3.445 14.448 11.912 1.00 85.44 183 ARG A CA 1
ATOM 1404 C C . ARG A 1 183 ? -2.694 13.273 12.523 1.00 85.44 183 ARG A C 1
ATOM 1406 O O . ARG A 1 183 ? -1.906 13.462 13.447 1.00 85.44 183 ARG A O 1
ATOM 1413 N N . LEU A 1 184 ? -2.880 12.080 11.960 1.00 88.62 184 LEU A N 1
ATOM 1414 C CA . LEU A 1 184 ? -2.061 10.931 12.326 1.00 88.62 184 LEU A CA 1
ATOM 1415 C C . LEU A 1 184 ? -0.629 11.151 11.821 1.00 88.62 184 LEU A C 1
ATOM 1417 O O . LEU A 1 184 ? -0.422 11.569 10.683 1.00 88.62 184 LEU A O 1
ATOM 1421 N N . THR A 1 185 ? 0.369 10.893 12.661 1.00 86.38 185 THR A N 1
ATOM 1422 C CA . THR A 1 185 ? 1.771 10.949 12.235 1.00 86.38 185 THR A CA 1
ATOM 1423 C C . THR A 1 185 ? 2.188 9.616 11.613 1.00 86.38 185 THR A C 1
ATOM 1425 O O . THR A 1 185 ? 1.745 8.553 12.051 1.00 86.38 185 THR A O 1
ATOM 1428 N N . GLY A 1 186 ? 3.075 9.661 10.612 1.00 84.31 186 GLY A N 1
ATOM 1429 C CA . GLY A 1 186 ? 3.483 8.483 9.829 1.00 84.31 186 GLY A CA 1
ATOM 1430 C C . GLY A 1 186 ? 3.993 7.301 10.661 1.00 84.31 186 GLY A C 1
ATOM 1431 O O . GLY A 1 186 ? 3.790 6.150 10.293 1.00 84.31 186 GLY A O 1
ATOM 1432 N N . MET A 1 187 ? 4.585 7.556 11.834 1.00 86.31 187 MET A N 1
ATOM 1433 C CA . MET A 1 187 ? 5.043 6.489 12.734 1.00 86.31 187 MET A CA 1
ATOM 1434 C C . MET A 1 187 ? 3.911 5.586 13.252 1.00 86.31 187 MET A C 1
ATOM 1436 O O . MET A 1 187 ? 4.169 4.437 13.594 1.00 86.31 187 MET A O 1
ATOM 1440 N N . TYR A 1 188 ? 2.668 6.078 13.293 1.00 90.62 188 TYR A N 1
ATOM 1441 C CA . TYR A 1 188 ? 1.501 5.306 13.729 1.00 90.62 188 TYR A CA 1
ATOM 1442 C C . TYR A 1 188 ? 0.717 4.681 12.567 1.00 90.62 188 TYR A C 1
ATOM 1444 O O . TYR A 1 188 ? -0.250 3.964 12.820 1.00 90.62 188 TYR A O 1
ATOM 1452 N N . TYR A 1 189 ? 1.118 4.895 11.309 1.00 88.94 189 TYR A N 1
ATOM 1453 C CA . TYR A 1 189 ? 0.447 4.291 10.149 1.00 88.94 189 TYR A CA 1
ATOM 1454 C C . TYR A 1 189 ? 0.429 2.757 10.228 1.00 88.94 189 TYR A C 1
ATOM 1456 O O . TYR A 1 189 ? -0.644 2.177 10.057 1.00 88.94 189 TYR A O 1
ATOM 1464 N N . PRO A 1 190 ? 1.524 2.074 10.623 1.00 86.56 190 PRO A N 1
ATOM 1465 C CA . PRO A 1 190 ? 1.480 0.624 10.797 1.00 86.56 190 PRO A CA 1
ATOM 1466 C C . PRO A 1 190 ? 0.546 0.150 11.925 1.00 86.56 190 PRO A C 1
ATOM 1468 O O . PRO A 1 190 ? -0.034 -0.933 11.840 1.00 86.56 190 PRO A O 1
ATOM 1471 N N . LEU A 1 191 ? 0.359 0.950 12.986 1.00 89.44 191 LEU A N 1
ATOM 1472 C CA . LEU A 1 191 ? -0.628 0.650 14.031 1.00 89.44 191 LEU A CA 1
ATOM 1473 C C . LEU A 1 191 ? -2.056 0.798 13.488 1.00 89.44 191 LEU A C 1
ATOM 1475 O O . LEU A 1 191 ? -2.880 -0.097 13.674 1.00 89.44 191 LEU A O 1
ATOM 1479 N N . ALA A 1 192 ? -2.339 1.894 12.784 1.00 91.38 192 ALA A N 1
ATOM 1480 C CA . ALA A 1 192 ? -3.627 2.123 12.137 1.00 91.38 192 ALA A CA 1
ATOM 1481 C C . ALA A 1 192 ? -3.965 1.012 11.130 1.00 91.38 192 ALA A C 1
ATOM 1483 O O . ALA A 1 192 ? -5.080 0.486 11.122 1.00 91.38 192 ALA A O 1
ATOM 1484 N N . GLN A 1 193 ? -2.981 0.586 10.341 1.00 88.38 193 GLN A N 1
ATOM 1485 C CA . GLN A 1 193 ? -3.103 -0.535 9.420 1.00 88.38 193 GLN A CA 1
ATOM 1486 C C . GLN A 1 193 ? -3.470 -1.823 10.145 1.00 88.38 193 GLN A C 1
ATOM 1488 O O . GLN A 1 193 ? -4.414 -2.497 9.736 1.00 88.38 193 GLN A O 1
ATOM 1493 N N . ARG A 1 194 ? -2.778 -2.144 11.248 1.00 87.38 194 ARG A N 1
ATOM 1494 C CA . ARG A 1 194 ? -3.081 -3.315 12.084 1.00 87.38 194 ARG A CA 1
ATOM 1495 C C . ARG A 1 194 ? -4.509 -3.271 12.631 1.00 87.38 194 ARG A C 1
ATOM 1497 O O . ARG A 1 194 ? -5.170 -4.305 12.672 1.00 87.38 194 ARG A O 1
ATOM 1504 N N . VAL A 1 195 ? -5.004 -2.096 13.019 1.00 91.00 195 VAL A N 1
ATOM 1505 C CA . VAL A 1 195 ? -6.391 -1.925 13.475 1.00 91.00 195 VAL A CA 1
ATOM 1506 C C . VAL A 1 195 ? -7.385 -2.186 12.346 1.00 91.00 195 VAL A C 1
ATOM 1508 O O . VAL A 1 195 ? -8.327 -2.953 12.536 1.00 91.00 195 VAL A O 1
ATOM 1511 N N . VAL A 1 196 ? -7.186 -1.595 11.166 1.00 90.44 196 VAL A N 1
ATOM 1512 C CA . VAL A 1 196 ? -8.079 -1.806 10.013 1.00 90.44 196 VAL A CA 1
ATOM 1513 C C . VAL A 1 196 ? -8.096 -3.278 9.611 1.00 90.44 196 VAL A C 1
ATOM 1515 O O . VAL A 1 196 ? -9.166 -3.863 9.470 1.00 90.44 196 VAL A O 1
ATOM 1518 N N . ALA A 1 197 ? -6.922 -3.890 9.508 1.00 86.31 197 ALA A N 1
ATOM 1519 C CA . ALA A 1 197 ? -6.728 -5.320 9.329 1.00 86.31 197 ALA A CA 1
ATOM 1520 C C . ALA A 1 197 ? -7.548 -6.165 10.316 1.00 86.31 197 ALA A C 1
ATOM 1522 O O . ALA A 1 197 ? -8.394 -6.960 9.905 1.00 86.31 197 ALA A O 1
ATOM 1523 N N . PHE A 1 198 ? -7.338 -5.942 11.615 1.00 88.44 198 PHE A N 1
ATOM 1524 C CA . PHE A 1 198 ? -8.042 -6.643 12.681 1.00 88.44 198 PHE A CA 1
ATOM 1525 C C . PHE A 1 198 ? -9.560 -6.511 12.537 1.00 88.44 198 PHE A C 1
ATOM 1527 O O . PHE A 1 198 ? -10.280 -7.509 12.590 1.00 88.44 198 PHE A O 1
ATOM 1534 N N . LEU A 1 199 ? -10.060 -5.292 12.316 1.00 91.44 199 LEU A N 1
ATOM 1535 C CA . LEU A 1 199 ? -11.488 -5.031 12.144 1.00 91.44 199 LEU A CA 1
ATOM 1536 C C . LEU A 1 199 ? -12.055 -5.741 10.911 1.00 91.44 199 LEU A C 1
ATOM 1538 O O . LEU A 1 199 ? -13.144 -6.306 10.994 1.00 91.44 199 LEU A O 1
ATOM 1542 N N . LEU A 1 200 ? -11.334 -5.742 9.787 1.00 86.94 200 LEU A N 1
ATOM 1543 C CA . LEU A 1 200 ? -11.768 -6.437 8.578 1.00 86.94 200 LEU A CA 1
ATOM 1544 C C . LEU A 1 200 ? -11.897 -7.941 8.809 1.00 86.94 200 LEU A C 1
ATOM 1546 O O . LEU A 1 200 ? -12.928 -8.512 8.457 1.00 86.94 200 LEU A O 1
ATOM 1550 N N . GLU A 1 201 ? -10.882 -8.572 9.395 1.00 84.50 201 GLU A N 1
ATOM 1551 C CA . GLU A 1 201 ? -10.860 -10.026 9.568 1.00 84.50 201 GLU A CA 1
ATOM 1552 C C . GLU A 1 201 ? -11.861 -10.508 10.610 1.00 84.50 201 GLU A C 1
ATOM 1554 O O . GLU A 1 201 ? -12.569 -11.491 10.405 1.00 84.50 201 GLU A O 1
ATOM 1559 N N . THR A 1 202 ? -11.941 -9.803 11.734 1.00 88.38 202 THR A N 1
ATOM 1560 C CA . THR A 1 202 ? -12.731 -10.268 12.875 1.00 88.38 202 THR A CA 1
ATOM 1561 C C . THR A 1 202 ? -14.165 -9.750 12.848 1.00 88.38 202 THR A C 1
ATOM 1563 O O . THR A 1 202 ? -15.065 -10.419 13.354 1.00 88.38 202 THR A O 1
ATOM 1566 N N . ARG A 1 203 ? -14.402 -8.557 12.280 1.00 91.88 203 ARG A N 1
ATOM 1567 C CA . ARG A 1 203 ? -15.702 -7.856 12.312 1.00 91.88 203 ARG A CA 1
ATOM 1568 C C . ARG A 1 203 ? -16.250 -7.482 10.929 1.00 91.88 203 ARG A C 1
ATOM 1570 O O . ARG A 1 203 ? -17.372 -6.975 10.851 1.00 91.88 203 ARG A O 1
ATOM 1577 N N . GLY A 1 204 ? -15.502 -7.715 9.850 1.00 88.25 204 GLY A N 1
ATOM 1578 C CA . GLY A 1 204 ? -15.913 -7.447 8.473 1.00 88.25 204 GLY A CA 1
ATOM 1579 C C . GLY A 1 204 ? -15.842 -5.976 8.041 1.00 88.25 204 GLY A C 1
ATOM 1580 O O . GLY A 1 204 ? -15.846 -5.042 8.844 1.00 88.25 204 GLY A O 1
ATOM 1581 N N . LEU A 1 205 ? -15.863 -5.767 6.720 1.00 87.44 205 LEU A N 1
ATOM 1582 C CA . LEU A 1 205 ? -15.777 -4.453 6.064 1.00 87.44 205 LEU A CA 1
ATOM 1583 C C . LEU A 1 205 ? -16.819 -3.437 6.549 1.00 87.44 205 LEU A C 1
ATOM 1585 O O . LEU A 1 205 ? -16.508 -2.260 6.714 1.00 87.44 205 LEU A O 1
ATOM 1589 N N . GLY A 1 206 ? -18.043 -3.885 6.840 1.00 91.75 206 GLY A N 1
ATOM 1590 C CA . GLY A 1 206 ? -19.091 -2.995 7.341 1.00 91.75 206 GLY A CA 1
ATOM 1591 C C . GLY A 1 206 ? -18.708 -2.296 8.649 1.00 91.75 206 GLY A C 1
ATOM 1592 O O . GLY A 1 206 ? -19.111 -1.158 8.868 1.00 91.75 206 GLY A O 1
ATOM 1593 N N . THR A 1 207 ? -17.912 -2.944 9.502 1.00 93.56 207 THR A N 1
ATOM 1594 C CA . THR A 1 207 ? -17.421 -2.349 10.752 1.00 93.56 207 THR A CA 1
ATOM 1595 C C . THR A 1 207 ? -16.355 -1.294 10.483 1.00 93.56 207 THR A C 1
ATOM 1597 O O . THR A 1 207 ? -16.399 -0.226 11.084 1.00 93.56 207 THR A O 1
ATOM 1600 N N . VAL A 1 208 ? -15.467 -1.525 9.512 1.00 91.62 208 VAL A N 1
ATOM 1601 C CA . VAL A 1 208 ? -14.506 -0.504 9.066 1.00 91.62 208 VAL A CA 1
ATOM 1602 C C . VAL A 1 208 ? -15.228 0.724 8.518 1.00 91.62 208 VAL A C 1
ATOM 1604 O O . VAL A 1 208 ? -14.874 1.838 8.883 1.00 91.62 208 VAL A O 1
ATOM 1607 N N . HIS A 1 209 ? -16.284 0.548 7.717 1.00 91.56 209 HIS A N 1
ATOM 1608 C CA . HIS A 1 209 ? -17.083 1.670 7.204 1.00 91.56 209 HIS A CA 1
ATOM 1609 C C . HIS A 1 209 ? -17.743 2.497 8.322 1.00 91.56 209 HIS A C 1
ATOM 1611 O O . HIS A 1 209 ? -17.801 3.725 8.232 1.00 91.56 209 HIS A O 1
ATOM 1617 N N . ARG A 1 210 ? -18.233 1.848 9.385 1.00 93.06 210 ARG A N 1
ATOM 1618 C CA . ARG A 1 210 ? -18.843 2.557 10.520 1.00 93.06 210 ARG A CA 1
ATOM 1619 C C . ARG A 1 210 ? -17.804 3.254 11.392 1.00 93.06 210 ARG A C 1
ATOM 1621 O O . ARG A 1 210 ? -17.982 4.425 11.700 1.00 93.06 210 ARG A O 1
ATOM 1628 N N . MET A 1 211 ? -16.689 2.591 11.706 1.00 94.00 211 MET A N 1
ATOM 1629 C CA . MET A 1 211 ? -15.560 3.210 12.419 1.00 94.00 211 MET A CA 1
ATOM 1630 C C . MET A 1 211 ? -14.982 4.394 11.647 1.00 94.00 211 MET A C 1
ATOM 1632 O O . MET A 1 211 ? -14.639 5.419 12.226 1.00 94.00 211 MET A O 1
ATOM 1636 N N . CYS A 1 212 ? -14.923 4.270 10.324 1.00 91.62 212 CYS A N 1
ATOM 1637 C CA . CYS A 1 212 ? -14.464 5.321 9.441 1.00 91.62 212 CYS A CA 1
ATOM 1638 C C . CYS A 1 212 ? -15.254 6.622 9.628 1.00 91.62 212 CYS A C 1
ATOM 1640 O O . CYS A 1 212 ? -14.668 7.693 9.726 1.00 91.62 212 CYS A O 1
ATOM 1642 N N . SER A 1 213 ? -16.573 6.528 9.770 1.00 90.88 213 SER A N 1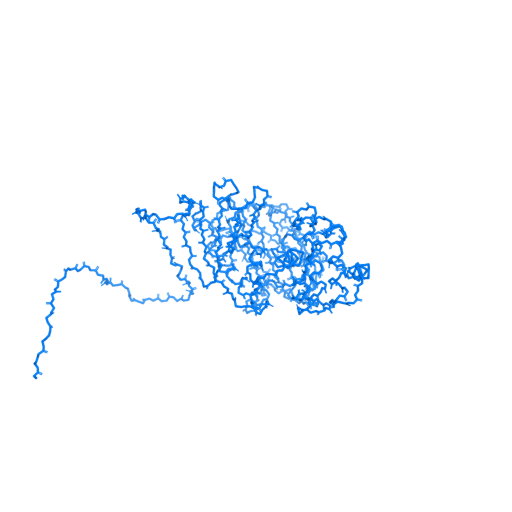
ATOM 1643 C CA . SER A 1 213 ? -17.455 7.688 9.911 1.00 90.88 213 SER A CA 1
ATOM 1644 C C . SER A 1 213 ? -17.519 8.259 11.338 1.00 90.88 213 SER A C 1
ATOM 1646 O O . SER A 1 213 ? -18.245 9.228 11.571 1.00 90.88 213 SER A O 1
ATOM 1648 N N . LYS A 1 214 ? -16.763 7.702 12.297 1.00 92.12 214 LYS A N 1
ATOM 1649 C CA . LYS A 1 214 ? -16.652 8.245 13.659 1.00 92.12 214 LYS A CA 1
ATOM 1650 C C . LYS A 1 214 ? -15.601 9.355 13.742 1.00 92.12 214 LYS A C 1
ATOM 1652 O O . LYS A 1 214 ? -14.585 9.285 13.048 1.00 92.12 214 LYS A O 1
ATOM 1657 N N . PRO A 1 215 ? -15.794 10.346 14.629 1.00 89.31 215 PRO A N 1
ATOM 1658 C CA . PRO A 1 215 ? -14.701 11.220 15.034 1.00 89.31 215 PRO A CA 1
ATOM 1659 C C . PRO A 1 215 ? -13.681 10.392 15.831 1.00 89.31 215 PRO A C 1
ATOM 1661 O O . PRO A 1 215 ? -14.066 9.691 16.759 1.00 89.31 215 PRO A O 1
ATOM 1664 N N . LEU A 1 216 ? -12.406 10.426 15.432 1.00 89.88 216 LEU A N 1
ATOM 1665 C CA . LEU A 1 216 ? -11.287 9.765 16.125 1.00 89.88 216 LEU A CA 1
ATOM 1666 C C . LEU A 1 216 ? -10.127 10.762 16.282 1.00 89.88 216 LEU A C 1
ATOM 1668 O O . LEU A 1 216 ? -9.043 10.570 15.734 1.00 89.88 216 LEU A O 1
ATOM 1672 N N . GLY A 1 217 ? -10.404 11.890 16.934 1.00 88.25 217 GLY A N 1
ATOM 1673 C CA . GLY A 1 217 ? -9.477 12.999 17.159 1.00 88.25 217 GLY A CA 1
ATOM 1674 C C . GLY A 1 217 ? -8.897 13.074 18.574 1.00 88.25 217 GLY A C 1
ATOM 1675 O O . GLY A 1 217 ? -7.969 13.851 18.799 1.00 88.25 217 GLY A O 1
ATOM 1676 N N . SER A 1 218 ? -9.417 12.291 19.523 1.00 93.56 218 SER A N 1
ATOM 1677 C CA . SER A 1 218 ? -8.907 12.194 20.896 1.00 93.56 218 SER A CA 1
ATOM 1678 C C . SER A 1 218 ? -9.157 10.812 21.508 1.00 93.56 218 SER A C 1
ATOM 1680 O O . SER A 1 218 ? -9.862 9.978 20.936 1.00 93.56 218 SER A O 1
ATOM 1682 N N . GLU A 1 219 ? -8.592 10.571 22.695 1.00 95.00 219 GLU A N 1
ATOM 1683 C CA . GLU A 1 219 ? -8.845 9.346 23.461 1.00 95.00 219 GLU A CA 1
ATOM 1684 C C . GLU A 1 219 ? -10.334 9.192 23.808 1.00 95.00 219 GLU A C 1
ATOM 1686 O O . GLU A 1 219 ? -10.893 8.109 23.657 1.00 95.00 219 GLU A O 1
ATOM 1691 N N . GLU A 1 220 ? -11.009 10.270 24.213 1.00 96.25 220 GLU A N 1
ATOM 1692 C CA . GLU A 1 220 ? -12.436 10.231 24.546 1.00 96.25 220 GLU A CA 1
ATOM 1693 C C . GLU A 1 220 ? -13.299 9.891 23.328 1.00 96.25 220 GLU A C 1
ATOM 1695 O O . GLU A 1 220 ? -14.255 9.122 23.439 1.00 96.25 220 GLU A O 1
ATOM 1700 N N . GLU A 1 221 ? -12.966 10.448 22.163 1.00 96.12 221 GLU A N 1
ATOM 1701 C CA . GLU A 1 221 ? -13.675 10.149 20.919 1.00 96.12 221 GLU A CA 1
ATOM 1702 C C . GLU A 1 221 ? -13.464 8.691 20.489 1.00 96.12 221 GLU A C 1
ATOM 1704 O O . GLU A 1 221 ? -14.423 8.025 20.090 1.00 96.12 221 GLU A O 1
ATOM 1709 N N . LEU A 1 222 ? -12.244 8.163 20.650 1.00 96.00 222 LEU A N 1
ATOM 1710 C CA . LEU A 1 222 ? -11.949 6.752 20.412 1.00 96.00 222 LEU A CA 1
ATOM 1711 C C . LEU A 1 222 ? -12.734 5.832 21.360 1.00 96.00 222 LEU A C 1
ATOM 1713 O O . LEU A 1 222 ? -13.330 4.862 20.896 1.00 96.00 222 LEU A O 1
ATOM 1717 N N . GLU A 1 223 ? -12.768 6.127 22.663 1.00 97.12 223 GLU A N 1
ATOM 1718 C CA . GLU A 1 223 ? -13.515 5.336 23.653 1.00 97.12 223 GLU A CA 1
ATOM 1719 C C . GLU A 1 223 ? -15.006 5.284 23.293 1.00 97.12 223 GLU A C 1
ATOM 1721 O O . GLU A 1 223 ? -15.606 4.210 23.260 1.00 97.12 223 GLU A O 1
ATOM 1726 N N . VAL A 1 224 ? -15.604 6.430 22.948 1.00 97.50 224 VAL A N 1
ATOM 1727 C CA . VAL A 1 224 ? -17.009 6.497 22.518 1.00 97.50 224 VAL A CA 1
ATOM 1728 C C . VAL A 1 224 ? -17.239 5.683 21.245 1.00 97.50 224 VAL A C 1
ATOM 1730 O O . VAL A 1 224 ? -18.216 4.938 21.171 1.00 97.50 224 VAL A O 1
ATOM 1733 N N . ALA A 1 225 ? -16.352 5.795 20.253 1.00 96.31 225 ALA A N 1
ATOM 1734 C CA . ALA A 1 225 ? -16.466 5.059 18.998 1.00 96.31 225 ALA A CA 1
ATOM 1735 C C . ALA A 1 225 ? -16.386 3.537 19.202 1.00 96.31 225 ALA A C 1
ATOM 1737 O O . ALA A 1 225 ? -17.207 2.804 18.648 1.00 96.31 225 ALA A O 1
ATOM 1738 N N . LEU A 1 226 ? -15.437 3.061 20.013 1.00 97.44 226 LEU A N 1
ATOM 1739 C CA . LEU A 1 226 ? -15.270 1.636 20.309 1.00 97.44 226 LEU A CA 1
ATOM 1740 C C . LEU A 1 226 ? -16.447 1.075 21.116 1.00 97.44 226 LEU A C 1
ATOM 1742 O O . LEU A 1 226 ? -16.932 -0.018 20.814 1.00 97.44 226 LEU A O 1
ATOM 1746 N N . LEU A 1 227 ? -16.958 1.825 22.095 1.00 97.75 227 LEU A N 1
ATOM 1747 C CA . LEU A 1 227 ? -18.125 1.408 22.871 1.00 97.75 227 LEU A CA 1
ATOM 1748 C C . LEU A 1 227 ? -19.391 1.337 22.011 1.00 97.75 227 LEU A C 1
ATOM 1750 O O . LEU A 1 227 ? -20.163 0.391 22.152 1.00 97.75 227 LEU A O 1
ATOM 1754 N N . ASP A 1 228 ? -19.600 2.303 21.118 1.00 96.56 228 ASP A N 1
ATOM 1755 C CA . ASP A 1 228 ? -20.777 2.347 20.244 1.00 96.56 228 ASP A CA 1
ATOM 1756 C C . ASP A 1 228 ? -20.748 1.239 19.178 1.00 96.56 228 ASP A C 1
ATOM 1758 O O . ASP A 1 228 ? -21.739 0.543 18.965 1.00 96.56 228 ASP A O 1
ATOM 1762 N N . GLU A 1 229 ? -19.598 1.025 18.532 1.00 96.44 229 GLU A N 1
ATOM 1763 C CA . GLU A 1 229 ? -19.494 0.087 17.406 1.00 96.44 229 GLU A CA 1
ATOM 1764 C C . GLU A 1 229 ? -19.199 -1.354 17.818 1.00 96.44 229 GLU A C 1
ATOM 1766 O O . GLU A 1 229 ? -19.613 -2.290 17.127 1.00 96.44 229 GLU A O 1
ATOM 1771 N N . LEU A 1 230 ? -18.467 -1.545 18.917 1.00 96.31 230 LEU A N 1
ATOM 1772 C CA . LEU A 1 230 ? -17.954 -2.851 19.333 1.00 96.31 230 LEU A CA 1
ATOM 1773 C C . LEU A 1 230 ? -18.386 -3.243 20.749 1.00 96.31 230 LEU A C 1
ATOM 1775 O O . LEU A 1 230 ? -18.275 -4.417 21.101 1.00 96.31 230 LEU A O 1
ATOM 1779 N N . GLY A 1 231 ? -18.875 -2.301 21.561 1.00 97.44 231 GLY A N 1
ATOM 1780 C CA . GLY A 1 231 ? -19.172 -2.547 22.973 1.00 97.44 231 GLY A CA 1
ATOM 1781 C C . GLY A 1 231 ? -17.922 -2.789 23.823 1.00 97.44 231 GLY A C 1
ATOM 1782 O O . GLY A 1 231 ? -18.019 -3.459 24.850 1.00 97.44 231 GLY A O 1
ATOM 1783 N N . LEU A 1 232 ? -16.763 -2.284 23.387 1.00 97.94 232 LEU A N 1
ATOM 1784 C CA . LEU A 1 232 ? -15.466 -2.474 24.041 1.00 97.94 232 LEU A CA 1
ATOM 1785 C C . LEU A 1 232 ? -14.904 -1.136 24.520 1.00 97.94 232 LEU A C 1
ATOM 1787 O O . LEU A 1 232 ? -14.997 -0.143 23.802 1.00 97.94 232 LEU A O 1
ATOM 1791 N N . SER A 1 233 ? -14.274 -1.126 25.695 1.00 97.88 233 SER A N 1
ATOM 1792 C CA . SER A 1 233 ? -13.390 -0.019 26.077 1.00 97.88 233 SER A CA 1
ATOM 1793 C C . SER A 1 233 ? -12.078 -0.065 25.288 1.00 97.88 233 SER A C 1
ATOM 1795 O O . SER A 1 233 ? -11.712 -1.112 24.739 1.00 97.88 233 SER A O 1
ATOM 1797 N N . ILE A 1 234 ? -11.315 1.033 25.288 1.00 97.19 234 ILE A N 1
ATOM 1798 C CA . ILE A 1 234 ? -9.974 1.089 24.685 1.00 97.19 234 ILE A CA 1
ATOM 1799 C C . ILE A 1 234 ? -9.082 -0.031 25.227 1.00 97.19 234 ILE A C 1
ATOM 1801 O O . ILE A 1 234 ? -8.395 -0.685 24.448 1.00 97.19 234 ILE A O 1
ATOM 1805 N N . ASP A 1 235 ? -9.112 -0.302 26.535 1.00 97.50 235 ASP A N 1
ATOM 1806 C CA . ASP A 1 235 ? -8.263 -1.337 27.142 1.00 97.50 235 ASP A CA 1
ATOM 1807 C C . ASP A 1 235 ? -8.642 -2.747 26.681 1.00 97.50 235 ASP A C 1
ATOM 1809 O O . ASP A 1 235 ? -7.769 -3.578 26.434 1.00 97.50 235 ASP A O 1
ATOM 1813 N N . GLN A 1 236 ? -9.941 -3.024 26.546 1.00 98.06 236 GLN A N 1
ATOM 1814 C CA . GLN A 1 236 ? -10.415 -4.314 26.048 1.00 98.06 236 GLN A CA 1
ATOM 1815 C C . GLN A 1 236 ? -10.044 -4.497 24.577 1.00 98.06 236 GLN A C 1
ATOM 1817 O O . GLN A 1 236 ? -9.542 -5.553 24.198 1.00 98.06 236 GLN A O 1
ATOM 1822 N N . PHE A 1 237 ? -10.240 -3.461 23.762 1.00 97.19 237 PHE A N 1
ATOM 1823 C CA . PHE A 1 237 ? -9.888 -3.497 22.350 1.00 97.19 237 PHE A CA 1
ATOM 1824 C C . PHE A 1 237 ? -8.370 -3.608 22.138 1.00 97.19 237 PHE A C 1
ATOM 1826 O O . PHE A 1 237 ? -7.931 -4.412 21.320 1.00 97.19 237 PHE A O 1
ATOM 1833 N N . GLN A 1 238 ? -7.557 -2.875 22.907 1.00 95.56 238 GLN A N 1
ATOM 1834 C CA . GLN A 1 238 ? -6.096 -2.997 22.882 1.00 95.56 238 GLN A CA 1
ATOM 1835 C C . GLN A 1 238 ? -5.659 -4.414 23.269 1.00 95.56 238 GLN A C 1
ATOM 1837 O O . GLN A 1 238 ? -4.818 -4.988 22.590 1.00 95.56 238 GLN A O 1
ATOM 1842 N N . ALA A 1 239 ? -6.263 -5.018 24.297 1.00 95.62 239 ALA A N 1
ATOM 1843 C CA . ALA A 1 239 ? -5.950 -6.392 24.683 1.00 95.62 239 ALA A CA 1
ATOM 1844 C C . ALA A 1 239 ? -6.301 -7.409 23.581 1.00 95.62 239 ALA A C 1
ATOM 1846 O O . ALA A 1 239 ? -5.539 -8.348 23.346 1.00 95.62 239 ALA A O 1
ATOM 1847 N N . GLU A 1 240 ? -7.425 -7.224 22.879 1.00 95.00 240 GLU A N 1
ATOM 1848 C CA . GLU A 1 240 ? -7.753 -8.038 21.703 1.00 95.00 240 GLU A CA 1
ATOM 1849 C C . GLU A 1 240 ? -6.750 -7.825 20.560 1.00 95.00 240 GLU A C 1
ATOM 1851 O O . GLU A 1 240 ? -6.325 -8.795 19.933 1.00 95.00 240 GLU A O 1
ATOM 1856 N N . LEU A 1 241 ? -6.333 -6.580 20.314 1.00 90.69 241 LEU A N 1
ATOM 1857 C CA . LEU A 1 241 ? -5.349 -6.236 19.287 1.00 90.69 241 LEU A CA 1
ATOM 1858 C C . LEU A 1 241 ? -3.961 -6.812 19.600 1.00 90.69 241 LEU A C 1
ATOM 1860 O O . LEU A 1 241 ? -3.273 -7.269 18.689 1.00 90.69 241 LEU A O 1
ATOM 1864 N N . ASP A 1 242 ? -3.555 -6.816 20.868 1.00 90.12 242 ASP A N 1
ATOM 1865 C CA . ASP A 1 242 ? -2.284 -7.378 21.334 1.00 90.12 242 ASP A CA 1
ATOM 1866 C C . ASP A 1 242 ? -2.275 -8.909 21.227 1.00 90.12 242 ASP A C 1
ATOM 1868 O O . ASP A 1 242 ? -1.243 -9.503 20.912 1.00 90.12 242 ASP A O 1
ATOM 1872 N N . ALA A 1 243 ? -3.430 -9.548 21.455 1.00 89.56 243 ALA A N 1
ATOM 1873 C CA . ALA A 1 243 ? -3.621 -10.984 21.267 1.00 89.56 243 ALA A CA 1
ATOM 1874 C C . ALA A 1 243 ? -3.750 -11.386 19.788 1.00 89.56 243 ALA A C 1
ATOM 1876 O O . ALA A 1 243 ? -3.460 -12.532 19.435 1.00 89.56 243 ALA A O 1
ATOM 1877 N N . TYR A 1 244 ? -4.184 -10.463 18.924 1.00 84.62 244 TYR A N 1
ATOM 1878 C CA . TYR A 1 244 ? -4.219 -10.668 17.481 1.00 84.62 244 TYR A CA 1
ATOM 1879 C C . TYR A 1 244 ? -2.789 -10.870 16.948 1.00 84.62 244 TYR A C 1
ATOM 1881 O O . TYR A 1 244 ? -1.899 -10.096 17.317 1.00 84.62 244 TYR A O 1
ATOM 1889 N N . PRO A 1 245 ? -2.535 -11.901 16.114 1.00 75.56 245 PRO A N 1
ATOM 1890 C CA . PRO A 1 245 ? -1.185 -12.294 15.733 1.00 75.56 245 PRO A CA 1
ATOM 1891 C C . PRO A 1 245 ? -0.319 -11.120 15.235 1.00 75.56 245 PRO A C 1
ATOM 1893 O O . PRO A 1 245 ? -0.723 -10.391 14.324 1.00 75.56 245 PRO A O 1
ATOM 1896 N N . PRO A 1 246 ? 0.887 -10.917 15.804 1.00 65.44 246 PRO A N 1
ATOM 1897 C CA . PRO A 1 246 ? 1.800 -9.859 15.386 1.00 65.44 246 PRO A CA 1
ATOM 1898 C C . PRO A 1 246 ? 2.542 -10.290 14.115 1.00 65.44 246 PRO A C 1
ATOM 1900 O O . PRO A 1 246 ? 3.726 -10.602 14.156 1.00 65.44 246 PRO A O 1
ATOM 1903 N N . TRP A 1 247 ? 1.850 -10.399 12.982 1.00 53.38 247 TRP A N 1
ATOM 1904 C CA . TRP A 1 247 ? 2.437 -10.871 11.714 1.00 53.38 247 TRP A CA 1
ATOM 1905 C C . TRP A 1 247 ? 2.718 -9.691 10.765 1.00 53.38 247 TRP A C 1
ATOM 1907 O O . TRP A 1 247 ? 2.355 -9.694 9.592 1.00 53.38 247 TRP A O 1
ATOM 1917 N N . SER A 1 248 ? 3.303 -8.644 11.363 1.00 48.75 248 SER A N 1
ATOM 1918 C CA . SER A 1 248 ? 3.842 -7.403 10.788 1.00 48.75 248 SER A CA 1
ATOM 1919 C C . SER A 1 248 ? 3.489 -7.118 9.326 1.00 48.75 248 SER A C 1
ATOM 1921 O O . SER A 1 248 ? 4.335 -7.221 8.451 1.00 48.75 248 SER A O 1
ATOM 1923 N N . VAL A 1 249 ? 2.269 -6.635 9.062 1.00 47.72 249 VAL A N 1
ATOM 1924 C CA . VAL A 1 249 ? 2.014 -5.669 7.972 1.00 47.72 249 VAL A CA 1
ATOM 1925 C C . VAL A 1 249 ? 2.126 -6.232 6.528 1.00 47.72 249 VAL A C 1
ATOM 1927 O O . VAL A 1 249 ? 1.522 -5.717 5.596 1.00 47.72 249 VAL A O 1
ATOM 1930 N N . ALA A 1 250 ? 2.769 -7.379 6.337 1.00 41.09 250 ALA A N 1
ATOM 1931 C CA . ALA A 1 250 ? 3.079 -7.997 5.057 1.00 41.09 250 ALA A CA 1
ATOM 1932 C C . ALA A 1 250 ? 1.957 -8.875 4.493 1.00 41.09 250 ALA A C 1
ATOM 1934 O O . ALA A 1 250 ? 2.047 -9.370 3.369 1.00 41.09 250 ALA A O 1
ATOM 1935 N N . GLN A 1 251 ? 0.907 -9.101 5.271 1.00 50.94 251 GLN A N 1
ATOM 1936 C CA . GLN A 1 251 ? -0.039 -10.157 4.970 1.00 50.94 251 GLN A CA 1
ATOM 1937 C C . GLN A 1 251 ? -1.338 -9.679 4.341 1.00 50.94 251 GLN A C 1
ATOM 1939 O O . GLN A 1 251 ? -1.933 -10.434 3.580 1.00 50.94 251 GLN A O 1
ATOM 1944 N N . LEU A 1 252 ? -1.787 -8.455 4.575 1.00 47.34 252 LEU A N 1
ATOM 1945 C CA . LEU A 1 252 ? -3.222 -8.226 4.507 1.00 47.34 252 LEU A CA 1
ATOM 1946 C C . LEU A 1 252 ? -3.655 -7.512 3.223 1.00 47.34 252 LEU A C 1
ATOM 1948 O O . LEU A 1 252 ? -3.591 -6.300 3.097 1.00 47.34 252 LEU A O 1
ATOM 1952 N N . ARG A 1 253 ? -4.175 -8.363 2.329 1.00 53.38 253 ARG A N 1
ATOM 1953 C CA . ARG A 1 253 ? -5.061 -8.132 1.181 1.00 53.38 253 ARG A CA 1
ATOM 1954 C C . ARG A 1 253 ? -4.499 -7.429 -0.074 1.00 53.38 253 ARG A C 1
ATOM 1956 O O . ARG A 1 253 ? -4.099 -6.279 -0.083 1.00 53.38 253 ARG A O 1
ATOM 1963 N N . GLN A 1 254 ? -4.668 -8.179 -1.170 1.00 51.50 254 GLN A N 1
ATOM 1964 C CA . GLN A 1 254 ? -4.755 -7.786 -2.584 1.00 51.50 254 GLN A CA 1
ATOM 1965 C C . GLN A 1 254 ? -3.581 -6.997 -3.165 1.00 51.50 254 GLN A C 1
ATOM 1967 O O . GLN A 1 254 ? -3.598 -5.778 -3.256 1.00 51.50 254 GLN A O 1
ATOM 1972 N N . ASP A 1 255 ? -2.645 -7.750 -3.745 1.00 54.50 255 ASP A N 1
ATOM 1973 C CA . ASP A 1 255 ? -2.200 -7.378 -5.082 1.00 54.50 255 ASP A CA 1
ATOM 1974 C C . ASP A 1 255 ? -3.165 -8.002 -6.103 1.00 54.50 255 ASP A C 1
ATOM 1976 O O . ASP A 1 255 ? -3.532 -9.179 -5.984 1.00 54.50 255 ASP A O 1
ATOM 1980 N N . GLN A 1 256 ? -3.547 -7.221 -7.110 1.00 57.78 256 GLN A N 1
ATOM 1981 C CA . GLN A 1 256 ? -4.194 -7.718 -8.322 1.00 57.78 256 GLN A CA 1
ATOM 1982 C C . GLN A 1 256 ? -3.362 -8.804 -9.008 1.00 57.78 256 GLN A C 1
ATOM 1984 O O . GLN A 1 256 ? -3.924 -9.646 -9.705 1.00 57.78 256 GLN A O 1
ATOM 1989 N N . ALA A 1 257 ? -2.047 -8.841 -8.771 1.00 60.66 257 ALA A N 1
ATOM 1990 C CA . ALA A 1 257 ? -1.163 -9.857 -9.326 1.00 60.66 257 ALA A CA 1
ATOM 1991 C C . ALA A 1 257 ? -1.613 -11.296 -9.026 1.00 60.66 257 ALA A C 1
ATOM 1993 O O . ALA A 1 257 ? -1.482 -12.146 -9.897 1.00 60.66 257 ALA A O 1
ATOM 1994 N N . CYS A 1 258 ? -2.205 -11.587 -7.857 1.00 69.81 258 CYS A N 1
ATOM 1995 C CA . CYS A 1 258 ? -2.757 -12.926 -7.577 1.00 69.81 258 CYS A CA 1
ATOM 1996 C C . CYS A 1 258 ? -4.115 -13.195 -8.253 1.00 69.81 258 CYS A C 1
ATOM 1998 O O . CYS A 1 258 ? -4.569 -14.336 -8.272 1.00 69.81 258 CYS A O 1
ATOM 2000 N N . GLU A 1 259 ? -4.791 -12.171 -8.777 1.00 59.88 259 GLU A N 1
ATOM 2001 C CA . GLU A 1 259 ? -6.111 -12.283 -9.417 1.00 59.88 259 GLU A CA 1
ATOM 2002 C C . GLU A 1 259 ? -6.010 -12.538 -10.931 1.00 59.88 259 GLU A C 1
ATOM 2004 O O . GLU A 1 259 ? -6.981 -12.966 -11.551 1.00 59.88 259 GLU A O 1
ATOM 2009 N N . GLY A 1 260 ? -4.819 -12.360 -11.515 1.00 54.94 260 GLY A N 1
ATOM 2010 C CA . GLY A 1 260 ? -4.487 -12.661 -12.913 1.00 54.94 260 GLY A CA 1
ATOM 2011 C C . GLY A 1 260 ? -4.011 -14.100 -13.161 1.00 54.94 260 GLY A C 1
ATOM 2012 O O . GLY A 1 260 ? -3.101 -14.308 -13.960 1.00 54.94 260 GLY A O 1
ATOM 2013 N N . ALA A 1 261 ? -4.601 -15.091 -12.483 1.00 48.44 261 ALA A N 1
ATOM 2014 C CA . ALA A 1 261 ? -4.163 -16.497 -12.447 1.00 48.44 261 ALA A CA 1
ATOM 2015 C C . ALA A 1 261 ? -4.156 -17.253 -13.802 1.00 48.44 261 ALA A C 1
ATOM 2017 O O . ALA A 1 261 ? -3.794 -18.427 -13.850 1.00 48.44 261 ALA A O 1
ATOM 2018 N N . ASP A 1 262 ? -4.496 -16.600 -14.914 1.00 43.84 262 ASP A N 1
ATOM 2019 C CA . ASP A 1 262 ? -4.498 -17.206 -16.253 1.00 43.84 262 ASP A CA 1
ATOM 2020 C C . ASP A 1 262 ? -3.098 -17.267 -16.908 1.00 43.84 262 ASP A C 1
ATOM 2022 O O . ASP A 1 262 ? -2.953 -17.798 -18.010 1.00 43.84 262 ASP A O 1
ATOM 2026 N N . ALA A 1 263 ? -2.054 -16.761 -16.238 1.00 52.69 263 ALA A N 1
ATOM 2027 C CA . ALA A 1 263 ? -0.665 -16.758 -16.712 1.00 52.69 263 ALA A CA 1
ATOM 2028 C C . ALA A 1 263 ? 0.317 -17.406 -15.715 1.00 52.69 263 ALA A C 1
ATOM 2030 O O . ALA A 1 263 ? 1.448 -16.948 -15.570 1.00 52.69 263 ALA A O 1
ATOM 2031 N N . VAL A 1 264 ? -0.099 -18.459 -14.999 1.00 56.34 264 VAL A N 1
ATOM 2032 C CA . VAL A 1 264 ? 0.816 -19.214 -14.126 1.00 56.34 264 VAL A CA 1
ATOM 2033 C C . VAL A 1 264 ? 1.879 -19.899 -14.983 1.00 56.34 264 VAL A C 1
ATOM 2035 O O . VAL A 1 264 ? 1.588 -20.802 -15.771 1.00 56.34 264 VAL A O 1
ATOM 2038 N N . VAL A 1 265 ? 3.127 -19.460 -14.833 1.00 57.19 265 VAL A N 1
ATOM 2039 C CA . VAL A 1 265 ? 4.271 -20.026 -15.543 1.00 57.19 265 VAL A CA 1
ATOM 2040 C C . VAL A 1 265 ? 5.013 -20.976 -14.605 1.00 57.19 265 VAL A C 1
ATOM 2042 O O . VAL A 1 265 ? 5.846 -20.562 -13.798 1.00 57.19 265 VAL A O 1
ATOM 2045 N N . SER A 1 266 ? 4.725 -22.270 -14.732 1.00 55.78 266 SER A N 1
ATOM 2046 C CA . SER A 1 266 ? 5.539 -23.333 -14.136 1.00 55.78 266 SER A CA 1
ATOM 2047 C C . SER A 1 266 ? 6.761 -23.573 -15.026 1.00 55.78 266 SER A C 1
ATOM 2049 O O . SER A 1 266 ? 6.659 -24.192 -16.088 1.00 55.78 266 SER A O 1
ATOM 2051 N N . GLN A 1 267 ? 7.912 -23.004 -14.661 1.00 62.25 267 GLN A N 1
ATOM 2052 C CA . GLN A 1 267 ? 9.169 -23.163 -15.397 1.00 62.25 267 GLN A CA 1
ATOM 2053 C C . GLN A 1 267 ? 10.337 -23.351 -14.424 1.00 62.25 267 GLN A C 1
ATOM 2055 O O . GLN A 1 267 ? 10.327 -22.832 -13.316 1.00 62.25 267 GLN A O 1
ATOM 2060 N N . ALA A 1 268 ? 11.366 -24.089 -14.852 1.00 63.06 268 ALA A N 1
ATOM 2061 C CA . ALA A 1 268 ? 12.612 -24.237 -14.088 1.00 63.06 268 ALA A CA 1
ATOM 2062 C C . ALA A 1 268 ? 13.464 -22.948 -14.079 1.00 63.06 268 ALA A C 1
ATOM 2064 O O . ALA A 1 268 ? 14.387 -22.810 -13.274 1.00 63.06 268 ALA A O 1
ATOM 2065 N N . ALA A 1 269 ? 13.164 -22.020 -14.990 1.00 66.44 269 ALA A N 1
ATOM 2066 C CA . ALA A 1 269 ? 13.784 -20.711 -15.091 1.00 66.44 269 ALA A CA 1
ATOM 2067 C C . ALA A 1 269 ? 12.779 -19.687 -15.629 1.00 66.44 269 ALA A C 1
ATOM 2069 O O . ALA A 1 269 ? 11.910 -20.036 -16.422 1.00 66.44 269 ALA A O 1
ATOM 2070 N N . TRP A 1 270 ? 12.941 -18.430 -15.236 1.00 72.56 270 TRP A N 1
ATOM 2071 C CA . TRP A 1 270 ? 12.147 -17.293 -15.680 1.00 72.56 270 TRP A CA 1
ATOM 2072 C C . TRP A 1 270 ? 13.072 -16.189 -16.175 1.00 72.56 270 TRP A C 1
ATOM 2074 O O . TRP A 1 270 ? 14.229 -16.087 -15.768 1.00 72.56 270 TRP A O 1
ATOM 2084 N N . THR A 1 271 ? 12.557 -15.333 -17.044 1.00 74.81 271 THR A N 1
ATOM 2085 C CA . THR A 1 271 ? 13.214 -14.077 -17.399 1.00 74.81 271 THR A CA 1
ATOM 2086 C C . THR A 1 271 ? 12.267 -12.954 -17.029 1.00 74.81 271 THR A C 1
ATOM 2088 O O . THR A 1 271 ? 11.143 -12.910 -17.520 1.00 74.81 271 THR A O 1
ATOM 2091 N N . ILE A 1 272 ? 12.713 -12.086 -16.127 1.00 78.50 272 ILE A N 1
ATOM 2092 C CA . ILE A 1 272 ? 11.988 -10.890 -15.716 1.00 78.50 272 ILE A CA 1
ATOM 2093 C C . ILE A 1 272 ? 12.640 -9.692 -16.382 1.00 78.50 272 ILE A C 1
ATOM 2095 O O . ILE A 1 272 ? 13.834 -9.450 -16.219 1.00 78.50 272 ILE A O 1
ATOM 2099 N N . GLU A 1 273 ? 11.846 -8.932 -17.118 1.00 82.88 273 GLU A N 1
ATOM 2100 C CA . GLU A 1 273 ? 12.271 -7.666 -17.700 1.00 82.88 273 GLU A CA 1
ATOM 2101 C C . GLU A 1 273 ? 11.950 -6.529 -16.717 1.00 82.88 273 GLU A C 1
ATOM 2103 O O . GLU A 1 273 ? 10.874 -6.503 -16.116 1.00 82.88 273 GLU A O 1
ATOM 2108 N N . LEU A 1 274 ? 12.901 -5.611 -16.528 1.00 82.62 274 LEU A N 1
ATOM 2109 C CA . LEU A 1 274 ? 12.767 -4.419 -15.677 1.00 82.62 274 LEU A CA 1
ATOM 2110 C C . LEU A 1 274 ? 12.812 -3.107 -16.472 1.00 82.62 274 LEU A C 1
ATOM 2112 O O . LEU A 1 274 ? 12.733 -2.026 -15.890 1.00 82.62 274 LEU A O 1
ATOM 2116 N N . GLY A 1 275 ? 12.953 -3.184 -17.795 1.00 83.62 275 GLY A N 1
ATOM 2117 C CA . GLY A 1 275 ? 12.886 -2.023 -18.674 1.00 83.62 275 GLY A CA 1
ATOM 2118 C C . GLY A 1 275 ? 11.448 -1.553 -18.893 1.00 83.62 275 GLY A C 1
ATOM 2119 O O . GLY A 1 275 ? 10.556 -2.374 -19.076 1.00 83.62 275 GLY A O 1
ATOM 2120 N N . CYS A 1 276 ? 11.207 -0.239 -18.941 1.00 84.12 276 CYS A N 1
ATOM 2121 C CA . CYS A 1 276 ? 9.859 0.315 -19.163 1.00 84.12 276 CYS A CA 1
ATOM 2122 C C . CYS A 1 276 ? 9.215 -0.074 -20.509 1.00 84.12 276 CYS A C 1
ATOM 2124 O O . CYS A 1 276 ? 8.022 0.155 -20.699 1.00 84.12 276 CYS A O 1
ATOM 2126 N N . SER A 1 277 ? 9.991 -0.604 -21.461 1.00 83.25 277 SER A N 1
ATOM 2127 C CA . SER A 1 277 ? 9.485 -1.151 -22.726 1.00 83.25 277 SER A CA 1
ATOM 2128 C C . SER A 1 277 ? 8.718 -2.464 -22.526 1.00 83.25 277 SER A C 1
ATOM 2130 O O . SER A 1 277 ? 7.885 -2.818 -23.365 1.00 83.25 277 SER A O 1
ATOM 2132 N N . ALA A 1 278 ? 8.985 -3.173 -21.428 1.00 83.12 278 ALA A N 1
ATOM 2133 C CA . ALA A 1 278 ? 8.381 -4.453 -21.125 1.00 83.12 278 ALA A CA 1
ATOM 2134 C C . ALA A 1 278 ? 6.972 -4.290 -20.519 1.00 83.12 278 ALA A C 1
ATOM 2136 O O . ALA A 1 278 ? 6.756 -3.441 -19.645 1.00 83.12 278 ALA A O 1
ATOM 2137 N N . PRO A 1 279 ? 5.993 -5.112 -20.941 1.00 81.62 279 PRO A N 1
ATOM 2138 C CA . PRO A 1 279 ? 4.657 -5.102 -20.353 1.00 81.62 279 PRO A CA 1
ATOM 2139 C C . PRO A 1 279 ? 4.685 -5.415 -18.853 1.00 81.62 279 PRO A C 1
ATOM 2141 O O . PRO A 1 279 ? 5.374 -6.336 -18.422 1.00 81.62 279 PRO A O 1
ATOM 2144 N N . GLY A 1 280 ? 3.894 -4.686 -18.063 1.00 80.44 280 GLY A N 1
ATOM 2145 C CA . GLY A 1 280 ? 3.755 -4.929 -16.622 1.00 80.44 280 GLY A CA 1
ATOM 2146 C C . GLY A 1 280 ? 4.872 -4.336 -15.760 1.00 80.44 280 GLY A C 1
ATOM 2147 O O . GLY A 1 280 ? 4.781 -4.411 -14.537 1.00 80.44 280 GLY A O 1
ATOM 2148 N N . VAL A 1 281 ? 5.890 -3.711 -16.364 1.00 87.12 281 VAL A N 1
ATOM 2149 C CA . VAL A 1 281 ? 6.872 -2.919 -15.615 1.00 87.12 281 VAL A CA 1
ATOM 2150 C C . VAL A 1 281 ? 6.258 -1.576 -15.240 1.00 87.12 281 VAL A C 1
ATOM 2152 O O . VAL A 1 281 ? 5.753 -0.840 -16.093 1.00 87.12 281 VAL A O 1
ATOM 2155 N N . GLU A 1 282 ? 6.313 -1.270 -13.952 1.00 88.69 282 GLU A N 1
ATOM 2156 C CA . GLU A 1 282 ? 5.797 -0.057 -13.327 1.00 88.69 282 GLU A CA 1
ATOM 2157 C C . GLU A 1 282 ? 6.953 0.786 -12.772 1.00 88.69 282 GLU A C 1
ATOM 2159 O O . GLU A 1 282 ? 8.010 0.253 -12.425 1.00 88.69 282 GLU A O 1
ATOM 2164 N N . GLY A 1 283 ? 6.737 2.093 -12.629 1.00 85.81 283 GLY A N 1
ATOM 2165 C CA . GLY A 1 283 ? 7.673 3.027 -12.014 1.00 85.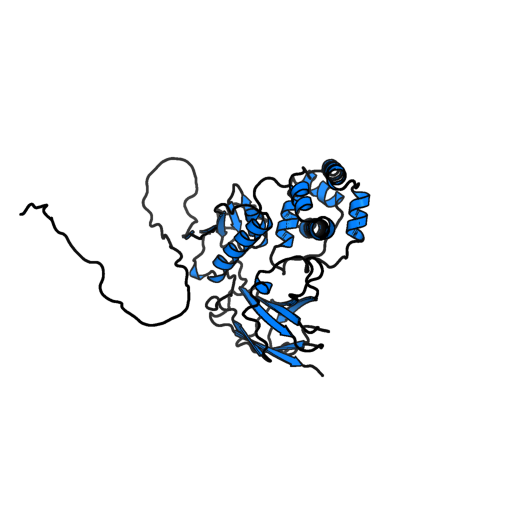81 283 GLY A CA 1
ATOM 2166 C C . GLY A 1 283 ? 8.239 4.117 -12.931 1.00 85.81 283 GLY A C 1
ATOM 2167 O O . GLY A 1 283 ? 7.598 4.595 -13.874 1.00 85.81 283 GLY A O 1
ATOM 2168 N N . ARG A 1 284 ? 9.482 4.471 -12.587 1.00 68.50 284 ARG A N 1
ATOM 2169 C CA . ARG A 1 284 ? 10.436 5.458 -13.114 1.00 68.50 284 ARG A CA 1
ATOM 2170 C C . ARG A 1 284 ? 10.189 6.931 -12.754 1.00 68.50 284 ARG A C 1
ATOM 2172 O O . ARG A 1 284 ? 11.060 7.763 -12.983 1.00 68.50 284 ARG A O 1
ATOM 2179 N N . LEU A 1 285 ? 9.128 7.222 -11.997 1.00 72.50 285 LEU A N 1
ATOM 2180 C CA . LEU A 1 285 ? 9.063 8.420 -11.149 1.00 72.50 285 LEU A CA 1
ATOM 2181 C C . LEU A 1 285 ? 9.550 8.095 -9.728 1.00 72.50 285 LEU A C 1
ATOM 2183 O O . LEU A 1 285 ? 9.145 7.084 -9.158 1.00 72.50 285 LEU A O 1
ATOM 2187 N N . GLY A 1 286 ? 10.436 8.928 -9.174 1.00 67.81 286 GLY A N 1
ATOM 2188 C CA . GLY A 1 286 ? 11.119 8.656 -7.900 1.00 67.81 286 GLY A CA 1
ATOM 2189 C C . GLY A 1 286 ? 12.307 7.693 -8.006 1.00 67.81 286 GLY A C 1
ATOM 2190 O O . GLY A 1 286 ? 12.873 7.305 -6.988 1.00 67.81 286 GLY A O 1
ATOM 2191 N N . GLY A 1 287 ? 12.703 7.337 -9.234 1.00 76.31 287 GLY A N 1
ATOM 2192 C CA . GLY A 1 287 ? 13.894 6.532 -9.514 1.00 76.31 287 GLY A CA 1
ATOM 2193 C C . GLY A 1 287 ? 13.716 5.033 -9.298 1.00 76.31 287 GLY A C 1
ATOM 2194 O O . GLY A 1 287 ? 14.709 4.314 -9.288 1.00 76.31 287 GLY A O 1
ATOM 2195 N N . GLU A 1 288 ? 12.487 4.551 -9.133 1.00 85.31 288 GLU A N 1
ATOM 2196 C CA . GLU A 1 288 ? 12.234 3.144 -8.845 1.00 85.31 288 GLU A CA 1
ATOM 2197 C C . GLU A 1 288 ? 11.527 2.444 -9.998 1.00 85.31 288 GLU A C 1
ATOM 2199 O O . GLU A 1 288 ? 10.612 3.010 -10.585 1.00 85.31 288 GLU A O 1
ATOM 2204 N N . VAL A 1 289 ? 11.891 1.196 -10.285 1.00 87.62 289 VAL A N 1
ATOM 2205 C CA . VAL A 1 289 ? 11.129 0.328 -11.197 1.00 87.62 289 VAL A CA 1
ATOM 2206 C C . VAL A 1 289 ? 10.752 -0.965 -10.505 1.00 87.62 289 VAL A C 1
ATOM 2208 O O . VAL A 1 289 ? 11.486 -1.470 -9.646 1.00 87.62 289 VAL A O 1
ATOM 2211 N N . SER A 1 290 ? 9.608 -1.517 -10.887 1.00 87.31 290 SER A N 1
ATOM 2212 C CA . SER A 1 290 ? 9.161 -2.806 -10.392 1.00 87.31 290 SER A CA 1
ATOM 2213 C C . SER A 1 290 ? 8.485 -3.642 -11.465 1.00 87.31 290 SER A C 1
ATOM 2215 O O . SER A 1 290 ? 7.898 -3.123 -12.409 1.00 87.31 290 SER A O 1
ATOM 2217 N N . SER A 1 291 ? 8.600 -4.953 -11.307 1.00 86.38 291 SER A N 1
ATOM 2218 C CA . SER A 1 291 ? 7.968 -5.957 -12.156 1.00 86.38 291 SER A CA 1
ATOM 2219 C C . SER A 1 291 ? 7.562 -7.138 -11.289 1.00 86.38 291 SER A C 1
ATOM 2221 O O . SER A 1 291 ? 8.174 -7.390 -10.244 1.00 86.38 291 SER A O 1
ATOM 2223 N N . HIS A 1 292 ? 6.532 -7.866 -11.695 1.00 83.19 292 HIS A N 1
ATOM 2224 C CA . HIS A 1 292 ? 6.082 -9.047 -10.977 1.00 83.19 292 HIS A CA 1
ATOM 2225 C C . HIS A 1 292 ? 5.673 -10.157 -11.937 1.00 83.19 292 HIS A C 1
ATOM 2227 O O . HIS A 1 292 ? 5.224 -9.911 -13.054 1.00 83.19 292 HIS A O 1
ATOM 2233 N N . VAL A 1 293 ? 5.814 -11.393 -11.473 1.00 80.38 293 VAL A N 1
ATOM 2234 C CA . VAL A 1 293 ? 5.403 -12.594 -12.199 1.00 80.38 293 VAL A CA 1
ATOM 2235 C C . VAL A 1 293 ? 4.721 -13.571 -11.248 1.00 80.38 293 VAL A C 1
ATOM 2237 O O . VAL A 1 293 ? 5.050 -13.634 -10.062 1.00 80.38 293 VAL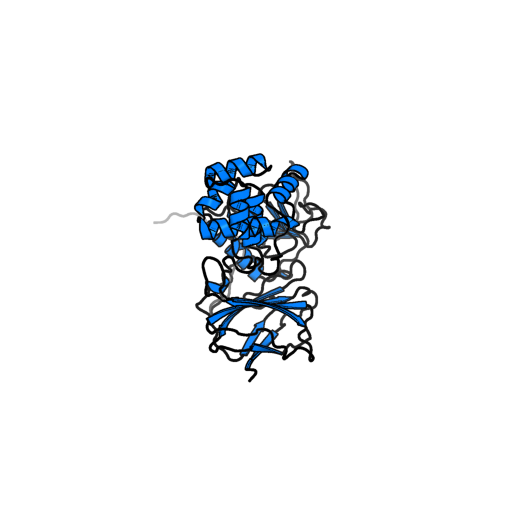 A O 1
ATOM 2240 N N . LEU A 1 294 ? 3.774 -14.345 -11.775 1.00 80.94 294 LEU A N 1
ATOM 2241 C CA . LEU A 1 294 ? 3.192 -15.479 -11.065 1.00 80.94 294 LEU A CA 1
ATOM 2242 C C . LEU A 1 294 ? 4.017 -16.735 -11.331 1.00 80.94 294 LEU A C 1
ATOM 2244 O O . LEU A 1 294 ? 4.203 -17.136 -12.482 1.00 80.94 294 LEU A O 1
ATOM 2248 N N . VAL A 1 295 ? 4.472 -17.372 -10.258 1.00 80.50 295 VAL A N 1
ATOM 2249 C CA . VAL A 1 295 ? 5.267 -18.600 -10.305 1.00 80.50 295 VAL A CA 1
ATOM 2250 C C . VAL A 1 295 ? 4.559 -19.721 -9.557 1.00 80.50 295 VAL A C 1
ATOM 2252 O O . VAL A 1 295 ? 3.899 -19.493 -8.544 1.00 80.50 295 VAL A O 1
ATOM 2255 N N . GLU A 1 296 ? 4.705 -20.945 -10.055 1.00 83.50 296 GLU A N 1
ATOM 2256 C CA . GLU A 1 296 ? 4.278 -22.152 -9.350 1.00 83.50 296 GLU A CA 1
ATOM 2257 C C . GLU A 1 296 ? 5.498 -22.838 -8.736 1.00 83.50 296 GLU A C 1
ATOM 2259 O O . GLU A 1 296 ? 6.455 -23.180 -9.433 1.00 83.50 296 GLU A O 1
ATOM 2264 N N . ILE A 1 297 ? 5.453 -23.049 -7.425 1.00 80.56 297 ILE A N 1
ATOM 2265 C CA . ILE A 1 297 ? 6.419 -23.858 -6.691 1.00 80.56 297 ILE A CA 1
ATOM 2266 C C . ILE A 1 297 ? 5.822 -25.255 -6.550 1.00 80.56 297 ILE A C 1
ATOM 2268 O O . ILE A 1 297 ? 4.757 -25.423 -5.962 1.00 80.56 297 ILE A O 1
ATOM 2272 N N . ALA A 1 298 ? 6.486 -26.258 -7.124 1.00 80.06 298 ALA A N 1
ATOM 2273 C CA . ALA A 1 298 ? 5.956 -27.621 -7.191 1.00 80.06 298 ALA A CA 1
ATOM 2274 C C . ALA A 1 298 ? 6.341 -28.499 -5.989 1.00 80.06 298 ALA A C 1
ATOM 2276 O O . ALA A 1 298 ? 5.613 -29.429 -5.645 1.00 80.06 298 ALA A O 1
ATOM 2277 N N . GLU A 1 299 ? 7.483 -28.228 -5.353 1.00 81.00 299 GLU A N 1
ATOM 2278 C CA . GLU A 1 299 ? 8.057 -29.081 -4.311 1.00 81.00 299 GLU A CA 1
ATOM 2279 C C . GLU A 1 299 ? 8.374 -28.270 -3.056 1.00 81.00 299 GLU A C 1
ATOM 2281 O O . GLU A 1 299 ? 8.626 -27.070 -3.113 1.00 81.00 299 GLU A O 1
ATOM 2286 N N . PHE A 1 300 ? 8.332 -28.932 -1.901 1.00 83.31 300 PHE A N 1
ATOM 2287 C CA . PHE A 1 300 ? 8.788 -28.313 -0.665 1.00 83.31 300 PHE A CA 1
ATOM 2288 C C . PHE A 1 300 ? 10.317 -28.264 -0.646 1.00 83.31 300 PHE A C 1
ATOM 2290 O O . PHE A 1 300 ? 10.952 -29.292 -0.890 1.00 83.31 300 PHE A O 1
ATOM 2297 N N . GLY A 1 301 ? 10.917 -27.125 -0.299 1.00 78.19 301 GLY A N 1
ATOM 2298 C CA . GLY A 1 301 ? 12.370 -27.066 -0.150 1.00 78.19 301 GLY A CA 1
ATOM 2299 C C . GLY A 1 301 ? 12.970 -25.672 -0.029 1.00 78.19 301 GLY A C 1
ATOM 2300 O O . GLY A 1 301 ? 12.276 -24.676 0.178 1.00 78.19 301 GLY A O 1
ATOM 2301 N N . GLN A 1 302 ? 14.296 -25.623 -0.149 1.00 77.19 302 GLN A N 1
ATOM 2302 C CA . GLN A 1 302 ? 15.063 -24.384 -0.218 1.00 77.19 302 GLN A CA 1
ATOM 2303 C C . GLN A 1 302 ? 15.250 -23.969 -1.672 1.00 77.19 302 GLN A C 1
ATOM 2305 O O . GLN A 1 302 ? 15.647 -24.775 -2.516 1.00 77.19 302 GLN A O 1
ATOM 2310 N N . TYR A 1 303 ? 14.985 -22.694 -1.942 1.00 75.06 303 TYR A N 1
ATOM 2311 C CA . TYR A 1 303 ? 15.086 -22.124 -3.275 1.00 75.06 303 TYR A CA 1
ATOM 2312 C C . TYR A 1 303 ? 16.119 -21.000 -3.241 1.00 75.06 303 TYR A C 1
ATOM 2314 O O . TYR A 1 303 ? 15.952 -19.968 -2.579 1.00 75.06 303 TYR A O 1
ATOM 2322 N N . ALA A 1 304 ? 17.213 -21.222 -3.961 1.00 74.62 304 ALA A N 1
ATOM 2323 C CA . ALA A 1 304 ? 18.136 -20.170 -4.345 1.00 74.62 304 ALA A CA 1
ATOM 2324 C C . ALA A 1 304 ? 17.803 -19.745 -5.771 1.00 74.62 304 ALA A C 1
ATOM 2326 O O . ALA A 1 304 ? 17.429 -20.580 -6.602 1.00 74.62 304 ALA A O 1
ATOM 2327 N N . PHE A 1 305 ? 17.960 -18.455 -6.046 1.00 72.12 305 PHE A N 1
ATOM 2328 C CA . PHE A 1 305 ? 17.838 -17.970 -7.405 1.00 72.12 305 PHE A CA 1
ATOM 2329 C C . PHE A 1 305 ? 19.191 -17.667 -7.998 1.00 72.12 305 PHE A C 1
ATOM 2331 O O . PHE A 1 305 ? 19.973 -16.923 -7.408 1.00 72.12 305 PHE A O 1
ATOM 2338 N N . ASP A 1 306 ? 19.403 -18.220 -9.188 1.00 73.94 306 ASP A N 1
ATOM 2339 C CA . ASP A 1 306 ? 20.509 -17.820 -10.038 1.00 73.94 306 ASP A CA 1
ATOM 2340 C C . ASP A 1 306 ? 20.172 -16.544 -10.792 1.00 73.94 306 ASP A C 1
ATOM 2342 O O . ASP A 1 306 ? 19.354 -16.586 -11.712 1.00 73.94 306 ASP A O 1
ATOM 2346 N N . PHE A 1 307 ? 20.761 -15.423 -10.372 1.00 76.62 307 PHE A N 1
ATOM 2347 C CA . PHE A 1 307 ? 20.622 -14.149 -11.069 1.00 76.62 307 PHE A CA 1
ATOM 2348 C C . PHE A 1 307 ? 21.645 -14.055 -12.193 1.00 76.62 307 PHE A C 1
ATOM 2350 O O . PHE A 1 307 ? 22.831 -13.832 -11.956 1.00 76.62 307 PHE A O 1
ATOM 2357 N N . ASN A 1 308 ? 21.162 -14.115 -13.427 1.00 74.94 308 ASN A N 1
ATOM 2358 C CA . ASN A 1 308 ? 21.964 -13.821 -14.601 1.00 74.94 308 ASN A CA 1
ATOM 2359 C C . ASN A 1 308 ? 21.509 -12.481 -15.191 1.00 74.94 308 ASN A C 1
ATOM 2361 O O . ASN A 1 308 ? 20.466 -12.396 -15.846 1.00 74.94 308 ASN A O 1
ATOM 2365 N N . THR A 1 309 ? 22.278 -11.429 -14.895 1.00 74.69 309 THR A N 1
ATOM 2366 C CA . THR A 1 309 ? 22.032 -10.054 -15.346 1.00 74.69 309 THR A CA 1
ATOM 2367 C C . THR A 1 309 ? 23.177 -9.565 -16.231 1.00 74.69 309 THR A C 1
ATOM 2369 O O . THR A 1 309 ? 24.338 -9.913 -16.019 1.00 74.69 309 THR A O 1
ATOM 2372 N N . SER A 1 310 ? 22.870 -8.727 -17.225 1.00 73.19 310 SER A N 1
ATOM 2373 C CA . SER A 1 310 ? 23.884 -8.130 -18.112 1.00 73.19 310 SER A CA 1
ATOM 2374 C C . SER A 1 310 ? 24.831 -7.169 -17.385 1.00 73.19 310 SER A C 1
ATOM 2376 O O . SER A 1 310 ? 25.962 -6.964 -17.822 1.00 73.19 310 SER A O 1
ATOM 2378 N N . GLU A 1 311 ? 24.372 -6.589 -16.277 1.00 75.19 311 GLU A N 1
ATOM 2379 C CA . GLU A 1 311 ? 25.138 -5.725 -15.383 1.00 75.19 311 GLU A CA 1
ATOM 2380 C C . GLU A 1 311 ? 24.737 -5.974 -13.916 1.00 75.19 311 GLU A C 1
ATOM 2382 O O . GLU A 1 311 ? 23.594 -6.371 -13.661 1.00 75.19 311 GLU A O 1
ATOM 2387 N N . PRO A 1 312 ? 25.637 -5.782 -12.932 1.00 79.38 312 PRO A N 1
ATOM 2388 C CA . PRO A 1 312 ? 25.291 -5.953 -11.524 1.00 79.38 312 PRO A CA 1
ATOM 2389 C C . PRO A 1 312 ? 24.299 -4.888 -11.045 1.00 79.38 312 PRO A C 1
ATOM 2391 O O . PRO A 1 312 ? 24.605 -3.697 -11.051 1.00 79.38 312 PRO A O 1
ATOM 2394 N N . LEU A 1 313 ? 23.149 -5.323 -10.538 1.00 83.00 313 LEU A N 1
ATOM 2395 C CA . LEU A 1 313 ? 22.147 -4.459 -9.919 1.00 83.00 313 LEU A CA 1
ATOM 2396 C C . LEU A 1 313 ? 22.436 -4.320 -8.422 1.00 83.00 313 LEU A C 1
ATOM 2398 O O . LEU A 1 313 ? 22.843 -5.286 -7.776 1.00 83.00 313 LEU A O 1
ATOM 2402 N N . GLN A 1 314 ? 22.222 -3.131 -7.861 1.00 84.62 314 GLN A N 1
ATOM 2403 C CA . GLN A 1 314 ? 22.372 -2.844 -6.429 1.00 84.62 314 GLN A CA 1
ATOM 2404 C C . GLN A 1 314 ? 21.015 -2.504 -5.820 1.00 84.62 314 GLN A C 1
ATOM 2406 O O . GLN A 1 314 ? 20.184 -1.903 -6.488 1.00 84.62 314 GLN A O 1
ATOM 2411 N N . ASN A 1 315 ? 20.801 -2.828 -4.542 1.00 83.56 315 ASN A N 1
ATOM 2412 C CA . ASN A 1 315 ? 19.530 -2.579 -3.846 1.00 83.56 315 ASN A CA 1
ATOM 2413 C C . ASN A 1 315 ? 18.320 -3.211 -4.557 1.00 83.56 315 ASN A C 1
ATOM 2415 O O . ASN A 1 315 ? 17.226 -2.642 -4.561 1.00 83.56 315 ASN A O 1
ATOM 2419 N N . LEU A 1 316 ? 18.522 -4.385 -5.162 1.00 85.25 316 LEU A N 1
ATOM 2420 C CA . LEU A 1 316 ? 17.430 -5.181 -5.695 1.00 85.25 316 LEU A CA 1
ATOM 2421 C C . LEU A 1 316 ? 16.679 -5.790 -4.516 1.00 85.25 316 LEU A C 1
ATOM 2423 O O . LEU A 1 316 ? 17.252 -6.556 -3.739 1.00 85.25 316 LEU A O 1
ATOM 2427 N N . LYS A 1 317 ? 15.399 -5.453 -4.398 1.00 86.00 317 LYS A N 1
ATOM 2428 C CA . LYS A 1 317 ? 14.476 -6.104 -3.480 1.00 86.00 317 LYS A CA 1
ATOM 2429 C C . LYS A 1 317 ? 13.673 -7.147 -4.244 1.00 86.00 317 LYS A C 1
ATOM 2431 O O . LYS A 1 317 ? 13.041 -6.828 -5.249 1.00 86.00 317 LYS A O 1
ATOM 2436 N N . VAL A 1 318 ? 13.697 -8.377 -3.751 1.00 83.75 318 VAL A N 1
ATOM 2437 C CA . VAL A 1 318 ? 12.894 -9.491 -4.251 1.00 83.75 318 VAL A CA 1
ATOM 2438 C C . VAL A 1 318 ? 11.902 -9.871 -3.168 1.00 83.75 318 VAL A C 1
ATOM 2440 O O . VAL A 1 318 ? 12.285 -10.135 -2.033 1.00 83.75 318 VAL A O 1
ATOM 2443 N N . GLU A 1 319 ? 10.627 -9.880 -3.511 1.00 82.69 319 GLU A N 1
ATOM 2444 C CA . GLU A 1 319 ? 9.537 -10.311 -2.648 1.00 82.69 319 GLU A CA 1
ATOM 2445 C C . GLU A 1 319 ? 8.927 -11.579 -3.226 1.00 82.69 319 GLU A C 1
ATOM 2447 O O . GLU A 1 319 ? 8.684 -11.653 -4.429 1.00 82.69 319 GLU A O 1
ATOM 2452 N N . LEU A 1 320 ? 8.632 -12.547 -2.364 1.00 81.62 320 LEU A N 1
ATOM 2453 C CA . LEU A 1 320 ? 7.822 -13.699 -2.721 1.00 81.62 320 LEU A CA 1
ATOM 2454 C C . LEU A 1 320 ? 6.640 -13.806 -1.766 1.00 81.62 320 LEU A C 1
ATOM 2456 O O . LEU A 1 320 ? 6.807 -13.829 -0.545 1.00 81.62 320 LEU A O 1
ATOM 2460 N N . ARG A 1 321 ? 5.441 -13.883 -2.339 1.00 82.12 321 ARG A N 1
ATOM 2461 C CA . ARG A 1 321 ? 4.178 -13.889 -1.604 1.00 82.12 321 ARG A CA 1
ATOM 2462 C C . ARG A 1 321 ? 3.264 -14.986 -2.122 1.00 82.12 321 ARG A C 1
ATOM 2464 O O . ARG A 1 321 ? 3.010 -15.047 -3.318 1.00 82.12 321 ARG A O 1
ATOM 2471 N N . GLY A 1 322 ? 2.757 -15.834 -1.234 1.00 81.94 322 GLY A N 1
ATOM 2472 C CA . GLY A 1 322 ? 1.799 -16.880 -1.593 1.00 81.94 322 GLY A CA 1
ATOM 2473 C C . GLY A 1 322 ? 0.444 -16.290 -1.979 1.00 81.94 322 GLY A C 1
ATOM 2474 O O . GLY A 1 322 ? -0.050 -15.380 -1.319 1.00 81.94 322 GLY A O 1
ATOM 2475 N N . CYS A 1 323 ? -0.173 -16.813 -3.037 1.00 80.75 323 CYS A N 1
ATOM 2476 C CA . CYS A 1 323 ? -1.534 -16.436 -3.415 1.00 80.75 323 CYS A CA 1
ATOM 2477 C C . CYS A 1 323 ? -2.608 -17.164 -2.597 1.00 80.75 323 CYS A C 1
ATOM 2479 O O . CYS A 1 323 ? -3.743 -16.689 -2.541 1.00 80.75 323 CYS A O 1
ATOM 2481 N N . GLU A 1 324 ? -2.263 -18.278 -1.944 1.00 79.62 324 GLU A N 1
ATOM 2482 C CA . GLU A 1 324 ? -3.116 -18.895 -0.928 1.00 79.62 324 GLU A CA 1
ATOM 2483 C C . GLU A 1 324 ? -3.174 -18.021 0.334 1.00 79.62 324 GLU A C 1
ATOM 2485 O O . GLU A 1 324 ? -2.192 -17.373 0.716 1.00 79.62 324 GLU A O 1
ATOM 2490 N N . ARG A 1 325 ? -4.353 -17.979 0.964 1.00 74.56 325 ARG A N 1
ATOM 2491 C CA . ARG A 1 325 ? -4.657 -17.054 2.056 1.00 74.56 325 ARG A CA 1
ATOM 2492 C C . ARG A 1 325 ? -5.295 -17.752 3.252 1.00 74.56 325 ARG A C 1
ATOM 2494 O O . ARG A 1 325 ? -6.109 -18.653 3.068 1.00 74.56 325 ARG A O 1
ATOM 2501 N N . ASP A 1 326 ? -4.984 -17.255 4.444 1.00 68.38 326 ASP A N 1
ATOM 2502 C CA . ASP A 1 326 ? -5.741 -17.485 5.678 1.00 68.38 326 ASP A CA 1
ATOM 2503 C C . ASP A 1 326 ? -6.312 -16.137 6.139 1.00 68.38 326 ASP A C 1
ATOM 2505 O O . ASP A 1 326 ? -5.570 -15.190 6.382 1.00 68.38 326 ASP A O 1
ATOM 2509 N N . GLY A 1 327 ? -7.637 -15.992 6.148 1.00 70.88 327 GLY A N 1
ATOM 2510 C CA . GLY A 1 327 ? -8.268 -14.677 6.295 1.00 70.88 327 GLY A CA 1
ATOM 2511 C C . GLY A 1 327 ? -7.887 -13.723 5.153 1.00 70.88 327 GLY A C 1
ATOM 2512 O O . GLY A 1 327 ? -8.083 -14.029 3.972 1.00 70.88 327 GLY A O 1
ATOM 2513 N N . LEU A 1 328 ? -7.369 -12.543 5.494 1.00 64.94 328 LEU A N 1
ATOM 2514 C CA . LEU A 1 328 ? -6.822 -11.597 4.521 1.00 64.94 328 LEU A CA 1
ATOM 2515 C C . LEU A 1 328 ? -5.319 -11.805 4.291 1.00 64.94 328 LEU A C 1
ATOM 2517 O O . LEU A 1 328 ? -4.761 -11.148 3.406 1.00 64.94 328 LEU A O 1
ATOM 2521 N N . ALA A 1 329 ? -4.686 -12.690 5.069 1.00 65.31 329 ALA A N 1
ATOM 2522 C CA . ALA A 1 329 ? -3.252 -12.902 5.102 1.00 65.31 329 ALA A CA 1
ATOM 2523 C C . ALA A 1 329 ? -2.789 -13.850 4.003 1.00 65.31 329 ALA A C 1
ATOM 2525 O O . ALA A 1 329 ? -3.347 -14.931 3.847 1.00 65.31 329 ALA A O 1
ATOM 2526 N N . SER A 1 330 ? -1.725 -13.502 3.278 1.00 72.75 330 SER A N 1
ATOM 2527 C CA . SER A 1 330 ? -0.997 -14.512 2.495 1.00 72.75 330 SER A CA 1
ATOM 2528 C C . SER A 1 330 ? -0.356 -15.516 3.454 1.00 72.75 330 SER A C 1
ATOM 2530 O O . SER A 1 330 ? 0.333 -15.106 4.391 1.00 72.75 330 SER A O 1
ATOM 2532 N N . ILE A 1 331 ? -0.543 -16.819 3.219 1.00 75.25 331 ILE A N 1
ATOM 2533 C CA . ILE A 1 331 ? 0.003 -17.857 4.117 1.00 75.25 331 ILE A CA 1
ATOM 2534 C C . ILE A 1 331 ? 1.538 -17.885 4.127 1.00 75.25 331 ILE A C 1
ATOM 2536 O O . ILE A 1 331 ? 2.151 -18.449 5.029 1.00 75.25 331 ILE A O 1
ATOM 2540 N N . TYR A 1 332 ? 2.160 -17.261 3.125 1.00 78.12 332 TYR A N 1
ATOM 2541 C CA . TYR A 1 332 ? 3.601 -17.145 2.994 1.00 78.12 332 TYR A CA 1
ATOM 2542 C C . TYR A 1 332 ? 3.990 -15.765 2.465 1.00 78.12 332 TYR A C 1
ATOM 2544 O O . TYR A 1 332 ? 3.411 -15.274 1.492 1.00 78.12 332 TYR A O 1
ATOM 2552 N N . TYR A 1 333 ? 5.002 -15.168 3.084 1.00 78.69 333 TYR A N 1
ATOM 2553 C CA . TYR A 1 333 ? 5.632 -13.933 2.644 1.00 78.69 333 TYR A CA 1
ATOM 2554 C C . TYR A 1 333 ? 7.094 -13.930 3.069 1.00 78.69 333 TYR A C 1
ATOM 2556 O O . TYR A 1 333 ? 7.436 -14.327 4.183 1.00 78.69 333 TYR A O 1
ATOM 2564 N N . THR A 1 334 ? 7.950 -13.427 2.195 1.00 77.88 334 THR A N 1
ATOM 2565 C CA . THR A 1 334 ? 9.366 -13.236 2.480 1.00 77.88 334 THR A CA 1
ATOM 2566 C C . THR A 1 334 ? 9.947 -12.199 1.530 1.00 77.88 334 THR A C 1
ATOM 2568 O O . THR A 1 334 ? 9.439 -11.975 0.427 1.00 77.88 334 THR A O 1
ATOM 2571 N N . THR A 1 335 ? 11.029 -11.557 1.961 1.00 80.69 335 THR A N 1
ATOM 2572 C CA . THR A 1 335 ? 11.763 -10.603 1.134 1.00 80.69 335 THR A CA 1
ATOM 2573 C C . THR A 1 335 ? 13.256 -10.804 1.269 1.00 80.69 335 THR A C 1
ATOM 2575 O O . THR A 1 335 ? 13.762 -11.180 2.324 1.00 80.69 335 THR A O 1
ATOM 2578 N N . TRP A 1 336 ? 13.958 -10.485 0.195 1.00 83.81 336 TRP A N 1
ATOM 2579 C CA . TRP A 1 336 ? 15.402 -10.413 0.134 1.00 83.81 336 TRP A CA 1
ATOM 2580 C C . TRP A 1 336 ? 15.813 -9.070 -0.450 1.00 83.81 336 TRP A C 1
ATOM 2582 O O . TRP A 1 336 ? 15.145 -8.541 -1.336 1.00 83.81 336 TRP A O 1
ATOM 2592 N N . ILE A 1 337 ? 16.908 -8.511 0.056 1.00 84.25 337 ILE A N 1
ATOM 2593 C CA . ILE A 1 337 ? 17.493 -7.269 -0.447 1.00 84.25 337 ILE A CA 1
ATOM 2594 C C . ILE A 1 337 ? 18.982 -7.514 -0.645 1.00 84.25 337 ILE A C 1
ATOM 2596 O O . ILE A 1 337 ? 19.669 -7.942 0.284 1.00 84.25 337 ILE A O 1
ATOM 2600 N N . GLY A 1 338 ? 19.490 -7.214 -1.836 1.00 83.94 338 GLY A N 1
ATOM 2601 C CA . GLY A 1 338 ? 20.906 -7.389 -2.124 1.00 83.94 338 GLY A CA 1
ATOM 2602 C C . GLY A 1 338 ? 21.328 -6.864 -3.487 1.00 83.94 338 GLY A C 1
ATOM 2603 O O . GLY A 1 338 ? 20.747 -5.920 -4.026 1.00 83.94 338 GLY A O 1
ATOM 2604 N N . SER A 1 339 ? 22.389 -7.464 -4.021 1.00 83.75 339 SER A N 1
ATOM 2605 C CA . SER A 1 339 ? 22.941 -7.147 -5.338 1.00 83.75 339 SER A CA 1
ATOM 2606 C C . SER A 1 339 ? 23.093 -8.402 -6.188 1.00 83.75 339 SER A C 1
ATOM 2608 O O . SER A 1 339 ? 23.313 -9.479 -5.640 1.00 83.75 339 SER A O 1
ATOM 2610 N N . THR A 1 340 ? 23.013 -8.270 -7.514 1.00 79.69 340 THR A N 1
ATOM 2611 C CA . THR A 1 340 ? 23.118 -9.403 -8.461 1.00 79.69 340 THR A CA 1
ATOM 2612 C C . THR A 1 340 ? 24.553 -9.678 -8.929 1.00 79.69 340 THR A C 1
ATOM 2614 O O . THR A 1 340 ? 24.766 -10.342 -9.936 1.00 79.69 340 THR A O 1
ATOM 2617 N N . GLY A 1 341 ? 25.567 -9.152 -8.231 1.00 73.88 341 GLY A N 1
ATOM 2618 C CA . GLY A 1 341 ? 26.973 -9.388 -8.582 1.00 73.88 341 GLY A CA 1
ATOM 2619 C C . GLY A 1 341 ? 27.417 -10.845 -8.380 1.00 73.88 341 GLY A C 1
ATOM 2620 O O . GLY A 1 341 ? 26.762 -11.610 -7.673 1.00 73.88 341 GLY A O 1
ATOM 2621 N N . GLU A 1 342 ? 28.581 -11.212 -8.935 1.00 66.38 342 GLU A N 1
ATOM 2622 C CA . GLU A 1 342 ? 29.127 -12.586 -8.918 1.00 66.38 342 GLU A CA 1
ATOM 2623 C C . GLU A 1 342 ? 29.178 -13.237 -7.523 1.00 66.38 342 GLU A C 1
ATOM 2625 O O . GLU A 1 342 ? 29.085 -14.454 -7.412 1.00 66.38 342 GLU A O 1
ATOM 2630 N N . SER A 1 343 ? 29.285 -12.469 -6.436 1.00 64.88 343 SER A N 1
ATOM 2631 C CA . SER A 1 343 ? 29.296 -13.021 -5.074 1.00 64.88 343 SER A CA 1
ATOM 2632 C C . SER A 1 343 ? 27.925 -13.481 -4.560 1.00 64.88 343 SER A C 1
ATOM 2634 O O . SER A 1 343 ? 27.874 -14.188 -3.559 1.00 64.88 343 SER A O 1
ATOM 2636 N N . ASN A 1 344 ? 26.829 -13.073 -5.208 1.00 63.31 344 ASN A N 1
ATOM 2637 C CA . ASN A 1 344 ? 25.461 -13.201 -4.695 1.00 63.31 344 ASN A CA 1
ATOM 2638 C C . ASN A 1 344 ? 24.511 -13.959 -5.636 1.00 63.31 344 ASN A C 1
ATOM 2640 O O . ASN A 1 344 ? 23.349 -14.150 -5.286 1.00 63.31 344 ASN A O 1
ATOM 2644 N N . HIS A 1 345 ? 24.994 -14.429 -6.791 1.00 62.03 345 HIS A N 1
ATOM 2645 C CA . HIS A 1 345 ? 24.178 -15.131 -7.787 1.00 62.03 345 HIS A CA 1
ATOM 2646 C C . HIS A 1 345 ? 23.654 -16.502 -7.325 1.00 62.03 345 HIS A C 1
ATOM 2648 O O . HIS A 1 345 ? 22.907 -17.104 -8.055 1.00 62.03 345 HIS A O 1
ATOM 2654 N N . LEU A 1 346 ? 24.002 -17.031 -6.146 1.00 59.16 346 LEU A N 1
ATOM 2655 C CA . LEU A 1 346 ? 23.453 -18.303 -5.630 1.00 59.16 346 LEU A CA 1
ATOM 2656 C C . LEU A 1 346 ? 23.102 -18.231 -4.138 1.00 59.16 346 LEU A C 1
ATOM 2658 O O . LEU A 1 346 ? 23.132 -19.241 -3.432 1.00 59.16 346 LEU A O 1
ATOM 2662 N N . ALA A 1 347 ? 22.811 -17.036 -3.621 1.00 59.94 347 ALA A N 1
ATOM 2663 C CA . ALA A 1 347 ? 22.388 -16.916 -2.233 1.00 59.94 347 ALA A CA 1
ATOM 2664 C C . ALA A 1 347 ? 21.039 -17.647 -2.040 1.00 59.94 347 ALA A C 1
ATOM 2666 O O . ALA A 1 347 ? 20.126 -17.433 -2.840 1.00 59.94 347 ALA A O 1
ATOM 2667 N N . PRO A 1 348 ? 20.875 -18.499 -1.009 1.00 60.31 348 PRO A N 1
ATOM 2668 C CA . PRO A 1 348 ? 19.560 -19.010 -0.646 1.00 60.31 348 PRO A CA 1
ATOM 2669 C C . PRO A 1 348 ? 18.688 -17.819 -0.260 1.00 60.31 348 PRO A C 1
ATOM 2671 O O . PRO A 1 348 ? 18.994 -17.087 0.683 1.00 60.31 348 PRO A O 1
ATOM 2674 N N . ILE A 1 349 ? 17.642 -17.592 -1.047 1.00 70.69 349 ILE A N 1
ATOM 2675 C CA . ILE A 1 349 ? 16.780 -16.420 -0.892 1.00 70.69 349 ILE A CA 1
ATOM 2676 C C . ILE A 1 349 ? 15.607 -16.796 0.006 1.00 70.69 349 ILE A C 1
ATOM 2678 O O . ILE A 1 349 ? 15.263 -16.039 0.912 1.00 70.69 349 ILE A O 1
ATOM 2682 N N . PHE A 1 350 ? 15.045 -17.994 -0.192 1.00 74.81 350 PHE A N 1
ATOM 2683 C CA . PHE A 1 350 ? 13.853 -18.453 0.509 1.00 74.81 350 PHE A CA 1
ATOM 2684 C C . PHE A 1 350 ? 14.044 -19.860 1.079 1.00 74.81 350 PHE A C 1
ATOM 2686 O O . PHE A 1 350 ? 14.340 -20.816 0.358 1.00 74.81 350 PHE A O 1
ATOM 2693 N N . ASN A 1 351 ? 13.853 -19.973 2.392 1.00 70.75 351 ASN A N 1
ATOM 2694 C CA . ASN A 1 351 ? 13.882 -21.241 3.112 1.00 70.75 351 ASN A CA 1
ATOM 2695 C C . ASN A 1 351 ? 12.457 -21.789 3.255 1.00 70.75 351 ASN A C 1
ATOM 2697 O O . ASN A 1 351 ? 11.512 -21.011 3.412 1.00 70.75 351 ASN A O 1
ATOM 2701 N N . ASP A 1 352 ? 12.335 -23.118 3.226 1.00 76.06 352 ASP A N 1
ATOM 2702 C CA . ASP A 1 352 ? 11.115 -23.860 3.562 1.00 76.06 352 ASP A CA 1
ATOM 2703 C C . ASP A 1 352 ? 9.874 -23.448 2.749 1.00 76.06 352 ASP A C 1
ATOM 2705 O O . ASP A 1 352 ? 8.765 -23.354 3.280 1.00 76.06 352 ASP A O 1
ATOM 2709 N N . LEU A 1 353 ? 10.050 -23.191 1.448 1.00 78.69 353 LEU A N 1
ATOM 2710 C CA . LEU A 1 353 ? 8.925 -22.902 0.563 1.00 78.69 353 LEU A CA 1
ATOM 2711 C C . LEU A 1 353 ? 8.038 -24.128 0.420 1.00 78.69 353 LEU A C 1
ATOM 2713 O O . LEU A 1 353 ? 8.523 -25.216 0.129 1.00 78.69 353 LEU A O 1
ATOM 2717 N N . THR A 1 354 ? 6.735 -23.940 0.599 1.00 83.81 354 THR A N 1
ATOM 2718 C CA . THR A 1 354 ? 5.724 -24.966 0.343 1.00 83.81 354 THR A CA 1
ATOM 2719 C C . THR A 1 354 ? 5.286 -24.952 -1.124 1.00 83.81 354 THR A C 1
ATOM 2721 O O . THR A 1 354 ? 5.399 -23.925 -1.790 1.00 83.81 354 THR A O 1
ATOM 2724 N N . PRO A 1 355 ? 4.747 -26.063 -1.651 1.00 86.19 355 PRO A N 1
ATOM 2725 C CA . PRO A 1 355 ? 4.119 -26.046 -2.962 1.00 86.19 355 PRO A CA 1
ATOM 2726 C C . PRO A 1 355 ? 2.944 -25.061 -3.020 1.00 86.19 355 PRO A C 1
ATOM 2728 O O . PRO A 1 355 ? 2.162 -24.982 -2.072 1.00 86.19 355 PRO A O 1
ATOM 2731 N N . GLY A 1 356 ? 2.797 -24.336 -4.126 1.00 84.50 356 GLY A N 1
ATOM 2732 C CA . GLY A 1 356 ? 1.730 -23.351 -4.301 1.00 84.50 356 GLY A CA 1
ATOM 2733 C C . GLY A 1 356 ? 2.004 -22.341 -5.413 1.00 84.50 356 GLY A C 1
ATOM 2734 O O . GLY A 1 356 ? 3.026 -22.395 -6.096 1.00 84.50 356 GLY A O 1
ATOM 2735 N N . VAL A 1 357 ? 1.076 -21.397 -5.584 1.00 84.88 357 VAL A N 1
ATOM 2736 C CA . VAL A 1 357 ? 1.219 -20.264 -6.512 1.00 84.88 357 VAL A CA 1
ATOM 2737 C C . VAL A 1 357 ? 1.654 -19.033 -5.733 1.00 84.88 357 VAL A C 1
ATOM 2739 O O . VAL A 1 357 ? 1.070 -18.714 -4.695 1.00 84.88 357 VAL A O 1
ATOM 2742 N N . TYR A 1 358 ? 2.652 -18.331 -6.256 1.00 83.19 358 TYR A N 1
ATOM 2743 C CA . TYR A 1 358 ? 3.254 -17.172 -5.620 1.00 83.19 358 TYR A CA 1
ATOM 2744 C C . TYR A 1 358 ? 3.378 -16.004 -6.596 1.00 83.19 358 TYR A C 1
ATOM 2746 O O . TYR A 1 358 ? 3.650 -16.198 -7.779 1.00 83.19 358 TYR A O 1
ATOM 2754 N N . VAL A 1 359 ? 3.245 -14.783 -6.085 1.00 83.38 359 VAL A N 1
ATOM 2755 C CA . VAL A 1 359 ? 3.715 -13.570 -6.758 1.00 83.38 359 VAL A CA 1
ATOM 2756 C C . VAL A 1 359 ? 5.172 -13.370 -6.377 1.00 83.38 359 VAL A C 1
ATOM 2758 O O . VAL A 1 359 ? 5.496 -13.231 -5.196 1.00 83.38 359 VAL A O 1
ATOM 2761 N N . LEU A 1 360 ? 6.038 -13.346 -7.382 1.00 82.88 360 LEU A N 1
ATOM 2762 C CA . LEU A 1 360 ? 7.437 -12.973 -7.256 1.00 82.88 360 LEU A CA 1
ATOM 2763 C C . LEU A 1 360 ? 7.604 -11.558 -7.812 1.00 82.88 360 LEU A C 1
ATOM 2765 O O . LEU A 1 360 ? 7.405 -11.334 -9.007 1.00 82.88 360 LEU A O 1
ATOM 2769 N N . ARG A 1 361 ? 7.943 -10.599 -6.950 1.00 83.69 361 ARG A N 1
ATOM 2770 C CA . ARG A 1 361 ? 8.088 -9.185 -7.308 1.00 83.69 361 ARG A CA 1
ATOM 2771 C C . ARG A 1 361 ? 9.530 -8.732 -7.165 1.00 83.69 361 ARG A C 1
ATOM 2773 O O . ARG A 1 361 ? 10.194 -9.012 -6.172 1.00 83.69 361 ARG A O 1
ATOM 2780 N N . PHE A 1 362 ? 9.971 -7.956 -8.140 1.00 84.81 362 PHE A N 1
ATOM 2781 C CA . PHE A 1 362 ? 11.269 -7.309 -8.183 1.00 84.81 362 PHE A CA 1
ATOM 2782 C C . PHE A 1 362 ? 11.055 -5.807 -8.081 1.00 84.81 362 PHE A C 1
ATOM 2784 O O . PHE A 1 362 ? 10.229 -5.257 -8.805 1.00 84.81 362 PHE A O 1
ATOM 2791 N N . ARG A 1 363 ? 11.792 -5.143 -7.192 1.00 85.94 363 ARG A N 1
ATOM 2792 C CA . ARG A 1 363 ? 11.856 -3.681 -7.103 1.00 85.94 363 ARG A CA 1
ATOM 2793 C C . ARG A 1 363 ? 13.308 -3.253 -7.068 1.00 85.94 363 ARG A C 1
ATOM 2795 O O . ARG A 1 363 ? 14.094 -3.764 -6.271 1.00 85.94 363 ARG A O 1
ATOM 2802 N N . LEU A 1 364 ? 13.643 -2.289 -7.907 1.00 86.94 364 LEU A N 1
ATOM 2803 C CA . LEU A 1 364 ? 14.952 -1.666 -7.943 1.00 86.94 364 LEU A CA 1
ATOM 2804 C C . LEU A 1 364 ? 14.794 -0.186 -7.609 1.00 86.94 364 LEU A C 1
ATOM 2806 O O . LEU A 1 364 ? 14.069 0.521 -8.299 1.00 86.94 364 LEU A O 1
ATOM 2810 N N . LYS A 1 365 ? 15.443 0.253 -6.524 1.00 78.31 365 LYS A N 1
ATOM 2811 C CA . LYS A 1 365 ? 15.258 1.594 -5.947 1.00 78.31 365 LYS A CA 1
ATOM 2812 C C . LYS A 1 365 ? 16.021 2.711 -6.671 1.00 78.31 365 LYS A C 1
ATOM 2814 O O . LYS A 1 365 ? 15.662 3.872 -6.541 1.00 78.31 365 LYS A O 1
ATOM 2819 N N . ASP A 1 366 ? 17.093 2.368 -7.377 1.00 78.81 366 ASP A N 1
ATOM 2820 C CA . ASP A 1 366 ? 17.843 3.317 -8.200 1.00 78.81 366 ASP A CA 1
ATOM 2821 C C . ASP A 1 366 ? 17.927 2.771 -9.622 1.00 78.81 366 ASP A C 1
ATOM 2823 O O . ASP A 1 366 ? 18.777 1.946 -9.957 1.00 78.81 366 ASP A O 1
ATOM 2827 N N . SER A 1 367 ? 16.963 3.193 -10.432 1.00 71.12 367 SER A N 1
ATOM 2828 C CA . SER A 1 367 ? 16.797 2.809 -11.826 1.00 71.12 367 SER A CA 1
ATOM 2829 C C . SER A 1 367 ? 17.334 3.859 -12.796 1.00 71.12 367 SER A C 1
ATOM 2831 O O . SER A 1 367 ? 17.120 3.740 -14.004 1.00 71.12 367 SER A O 1
ATOM 2833 N N . SER A 1 368 ? 17.975 4.918 -12.288 1.00 69.50 368 SER A N 1
ATOM 2834 C CA . SER A 1 368 ? 18.394 6.077 -13.085 1.00 69.50 368 SER A CA 1
ATOM 2835 C C . SER A 1 368 ? 19.403 5.707 -14.178 1.00 69.50 368 SER A C 1
ATOM 2837 O O . SER A 1 368 ? 19.406 6.302 -15.254 1.00 69.50 368 SER A O 1
ATOM 2839 N N . SER A 1 369 ? 20.216 4.681 -13.925 1.00 63.09 369 SER A N 1
ATOM 2840 C CA . SER A 1 369 ? 21.215 4.149 -14.849 1.00 63.09 369 SER A CA 1
ATOM 2841 C C . SER A 1 369 ? 20.740 2.954 -15.676 1.00 63.09 369 SER A C 1
ATOM 2843 O O . SER A 1 369 ? 21.501 2.497 -16.528 1.00 63.09 369 SER A O 1
ATOM 2845 N N . LEU A 1 370 ? 19.520 2.443 -15.460 1.00 68.88 370 LEU A N 1
ATOM 2846 C CA . LEU A 1 370 ? 19.068 1.245 -16.166 1.00 68.88 370 LEU A CA 1
ATOM 2847 C C . LEU A 1 370 ? 18.867 1.532 -17.649 1.00 68.88 370 LEU A C 1
ATOM 2849 O O . LEU A 1 370 ? 18.132 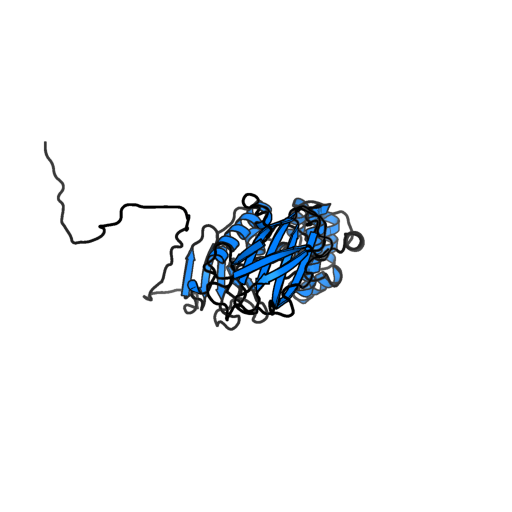2.446 -18.044 1.00 68.88 370 LEU A O 1
ATOM 2853 N N . GLY A 1 371 ? 19.493 0.689 -18.466 1.00 63.38 371 GLY A N 1
ATOM 2854 C CA . GLY A 1 371 ? 19.187 0.605 -19.884 1.00 63.38 371 GLY A CA 1
ATOM 2855 C C . GLY A 1 371 ? 17.734 0.170 -20.136 1.00 63.38 371 GLY A C 1
ATOM 2856 O O . GLY A 1 371 ? 17.067 -0.360 -19.246 1.00 63.38 371 GLY A O 1
ATOM 2857 N N . PRO A 1 372 ? 17.229 0.362 -21.365 1.00 61.91 372 PRO A N 1
ATOM 2858 C CA . PRO A 1 372 ? 15.849 0.030 -21.720 1.00 61.91 372 PRO A CA 1
ATOM 2859 C C . PRO A 1 372 ? 15.529 -1.473 -21.673 1.00 61.91 372 PRO A C 1
ATOM 2861 O O . PRO A 1 372 ? 14.353 -1.810 -21.642 1.00 61.91 372 PRO A O 1
ATOM 2864 N N . ASP A 1 373 ? 16.537 -2.353 -21.630 1.00 65.69 373 ASP A N 1
ATOM 2865 C CA . ASP A 1 373 ? 16.385 -3.808 -21.783 1.00 65.69 373 ASP A CA 1
ATOM 2866 C C . ASP A 1 373 ? 17.104 -4.590 -20.664 1.00 65.69 373 ASP A C 1
ATOM 2868 O O . ASP A 1 373 ? 17.861 -5.531 -20.915 1.00 65.69 373 ASP A O 1
ATOM 2872 N N . VAL A 1 374 ? 16.916 -4.186 -19.404 1.00 72.12 374 VAL A N 1
ATOM 2873 C CA . VAL A 1 374 ? 17.470 -4.937 -18.267 1.00 72.12 374 VAL A CA 1
ATOM 2874 C C . VAL A 1 374 ? 16.642 -6.194 -18.041 1.00 72.12 374 VAL A C 1
ATOM 2876 O O . VAL A 1 374 ? 15.468 -6.127 -17.676 1.00 72.12 374 VAL A O 1
ATOM 2879 N N . GLN A 1 375 ? 17.281 -7.342 -18.244 1.00 74.00 375 GLN A N 1
ATOM 2880 C CA . GLN A 1 375 ? 16.700 -8.655 -18.005 1.00 74.00 375 GLN A CA 1
ATOM 2881 C C . GLN A 1 375 ? 17.384 -9.319 -16.813 1.00 74.00 375 GLN A C 1
ATOM 2883 O O . GLN A 1 375 ? 18.612 -9.355 -16.707 1.00 74.00 375 GLN A O 1
ATOM 2888 N N . ILE A 1 376 ? 16.565 -9.870 -15.927 1.00 72.75 376 ILE A N 1
ATOM 2889 C CA . ILE A 1 376 ? 16.978 -10.762 -14.859 1.00 72.75 376 ILE A CA 1
ATOM 2890 C C . ILE A 1 376 ? 16.513 -12.154 -15.253 1.00 72.75 376 ILE A C 1
ATOM 2892 O O . ILE A 1 376 ? 15.331 -12.484 -15.140 1.00 72.75 376 ILE A O 1
ATOM 2896 N N . ALA A 1 377 ? 17.439 -12.979 -15.730 1.00 70.50 377 ALA A N 1
ATOM 2897 C CA . ALA A 1 377 ? 17.184 -14.406 -15.789 1.00 70.50 377 ALA A CA 1
ATOM 2898 C C . ALA A 1 377 ? 17.353 -14.988 -14.382 1.00 70.50 377 ALA A C 1
ATOM 2900 O O . ALA A 1 377 ? 18.311 -14.671 -13.680 1.00 70.50 377 ALA A O 1
ATOM 2901 N N . LEU A 1 378 ? 16.379 -15.798 -13.988 1.00 68.56 378 LEU A N 1
ATOM 2902 C CA . LEU A 1 378 ? 16.225 -16.384 -12.671 1.00 68.56 378 LEU A CA 1
ATOM 2903 C C . LEU A 1 378 ? 16.050 -17.887 -12.856 1.00 68.56 378 LEU A C 1
ATOM 2905 O O . LEU A 1 378 ? 15.147 -18.297 -13.578 1.00 68.56 378 LEU A O 1
ATOM 2909 N N . SER A 1 379 ? 16.857 -18.726 -12.218 1.00 65.56 379 SER A N 1
ATOM 2910 C CA . SER A 1 379 ? 16.587 -20.171 -12.187 1.00 65.56 379 SER A CA 1
ATOM 2911 C C . SER A 1 379 ? 16.503 -20.686 -10.764 1.00 65.56 379 SER A C 1
ATOM 2913 O O . SER A 1 379 ? 17.165 -20.154 -9.874 1.00 65.56 379 SER A O 1
ATOM 2915 N N . VAL A 1 380 ? 15.667 -21.702 -10.546 1.00 64.44 380 VAL A N 1
ATOM 2916 C CA . VAL A 1 380 ? 15.618 -22.391 -9.257 1.00 64.44 380 VAL A CA 1
ATOM 2917 C C . VAL A 1 380 ? 16.788 -23.355 -9.182 1.00 64.44 380 VAL A C 1
ATOM 2919 O O . VAL A 1 380 ? 16.768 -24.419 -9.804 1.00 64.44 380 VAL A O 1
ATOM 2922 N N . ALA A 1 381 ? 17.781 -23.031 -8.362 1.00 63.88 381 ALA A N 1
ATOM 2923 C CA . ALA A 1 381 ? 18.724 -24.035 -7.905 1.00 63.88 381 ALA A CA 1
ATOM 2924 C C . ALA A 1 381 ? 18.066 -24.800 -6.747 1.00 63.88 381 ALA A C 1
ATOM 2926 O O . ALA A 1 381 ? 17.969 -24.275 -5.637 1.00 63.88 381 ALA A O 1
ATOM 2927 N N . GLN A 1 382 ? 17.592 -26.028 -7.001 1.00 57.84 382 GLN A N 1
ATOM 2928 C CA . GLN A 1 382 ? 17.242 -26.953 -5.918 1.00 57.84 382 GLN A CA 1
ATOM 2929 C C . GLN A 1 382 ? 18.532 -27.255 -5.148 1.00 57.84 382 GLN A C 1
ATOM 2931 O O . GLN A 1 382 ? 19.416 -27.943 -5.664 1.00 57.84 382 GLN A O 1
ATOM 2936 N N . TRP A 1 383 ? 18.681 -26.687 -3.951 1.00 39.84 383 TRP A N 1
ATOM 2937 C CA . TRP A 1 383 ? 19.802 -27.030 -3.080 1.00 39.84 383 TRP A CA 1
ATOM 2938 C C . TRP A 1 383 ? 19.487 -28.355 -2.357 1.00 39.84 383 TRP A C 1
ATOM 2940 O O . TRP A 1 383 ? 18.415 -28.459 -1.760 1.00 39.84 383 TRP A O 1
ATOM 2950 N N . PRO A 1 384 ? 20.361 -29.374 -2.472 1.00 40.50 384 PRO A N 1
ATOM 2951 C CA . PRO A 1 384 ? 20.126 -30.729 -1.968 1.00 40.50 384 PRO A CA 1
ATOM 2952 C C . PRO A 1 384 ? 20.221 -30.878 -0.447 1.00 40.50 384 PRO A C 1
ATOM 2954 O O . PRO A 1 384 ? 20.986 -30.117 0.192 1.00 40.50 384 PRO A O 1
#

Secondary structure (DSSP, 8-state):
-------------------------------EE---------S-----SSEEEEEE-SSEEEEEES--GGGS-THHHHHHHHHHHHHHHHHT---PPEEEEEES-TTSTT--S-TT-SEEEETTEEEESSSS-HHHHHHHTT-S---HHHHHHHHHHTS-TT--PPP-S-HHHHHHHHHHHSS--GGGHHHHHHHHHHHHHHH-HHHHHHHHTS--SSHHHHHHHHHHHHS--HHHHHHHHHHS----SSSBS--GGGT-GGG-B--SEEEEE-STTSTT-EE-STT-EEEEEEEEE-SSEEEEEEEEESS--SSEEEEEEES-EETTEES-EEEEEE--STTTTT-EEEEEEPSEEEEEEEEES--TT--TT-EEEEEEEE--

Sequence (384 aa):
MAGNLKYQWGPKTFWERWDRRLSVGRQRLYVIWISGCLACSEQSEAGPQCINAILEGDGINFGLLGLDPEDICASSFEASESHVKWMSAAWGVESSPIRYALYESHDAGCWICSDTVSACGIDGRLGSTLIPHRHELSHAGRGPNCSSFIEEGWATLYSDANENAESVGTLRDAMLAIQEHGRLTGMYYPLAQRVVAFLLETRGLGTVHRMCSKPLGSEEELEVALLDELGLSIDQFQAELDAYPPWSVAQLRQDQACEGADAVVSQAAWTIELGCSAPGVEGRLGGEVSSHVLVEIAEFGQYAFDFNTSEPLQNLKVELRGCERDGLASIYYTTWIGSTGESNHLAPIFNDLTPGVYVLRFRLKDSSSLGPDVQIALSVAQWP

Organism: NCBI:txid215803